Protein AF-0000000074535896 (afdb_homodimer)

Radius of gyration: 23.72 Å; Cα contacts (8 Å, |Δi|>4): 1279; chains: 2; bounding box: 84×68×63 Å

Solvent-accessible surface area (backbone atoms only — not comparable to full-atom values): 24652 Å² total; per-residue (Å²): 134,83,81,74,71,71,71,75,75,76,76,78,71,50,32,30,40,33,51,39,35,14,59,12,37,69,36,0,17,18,42,55,43,41,44,25,39,49,23,45,36,41,64,70,57,26,46,77,43,39,25,15,53,90,42,67,42,76,55,35,61,35,70,79,80,67,40,79,33,84,85,56,88,50,40,14,36,54,34,25,23,37,66,62,79,45,76,62,38,51,34,83,70,64,54,52,90,79,36,54,30,40,36,30,42,11,21,54,6,28,36,43,58,42,24,61,51,43,79,92,59,61,52,67,89,63,52,45,59,37,67,52,59,39,48,45,57,47,46,23,48,75,68,68,27,20,36,37,26,25,20,52,28,34,58,55,51,44,55,57,32,2,23,71,57,66,72,23,85,67,27,47,42,41,20,44,26,60,67,50,54,64,70,50,50,50,41,52,25,59,69,23,29,24,41,78,38,64,73,28,62,42,28,48,54,66,29,70,21,73,93,62,29,30,37,17,21,6,18,72,28,10,48,74,88,63,50,58,32,46,32,34,48,16,30,40,46,45,52,54,52,43,54,53,47,50,52,71,76,106,134,83,81,76,71,70,70,76,74,76,77,77,72,51,31,30,40,34,52,38,35,14,59,12,36,71,37,0,17,18,42,56,43,42,45,26,38,50,22,43,36,42,64,72,57,26,47,75,43,39,25,15,52,90,40,67,42,77,56,34,60,34,69,80,80,68,40,78,33,83,85,57,88,47,40,14,37,55,34,25,24,39,66,64,78,45,75,61,38,51,36,83,70,64,54,53,89,79,36,56,30,40,36,29,43,11,21,55,5,28,35,42,57,44,24,61,50,43,81,91,59,60,52,65,91,62,52,45,60,36,66,52,58,39,49,44,56,48,45,24,45,74,68,67,26,19,37,38,26,26,22,52,28,35,57,56,50,43,56,55,35,2,23,71,57,66,72,22,85,61,28,49,33,37,22,39,27,58,68,51,54,64,68,50,52,50,41,52,28,61,69,24,27,19,73,53,56,42,79,25,63,42,28,46,55,65,30,70,20,72,91,62,28,30,38,16,21,4,19,71,29,10,48,76,89,62,50,58,32,45,31,33,47,16,31,41,47,45,51,53,50,43,54,55,48,50,51,70,78,106

Sequence (500 aa):
MMNNQAAKKEEKKKTAAVILSGCGFMDGSDVVESVSVIVELTRKGIVPRFFSPHEEIDESYNYITKQIDSSEERYMHKESARIAREKILSIDQLRADQFDMLVIPGGNGVVRNLSNFEQEEYNVNEVEVNSHVEKAIVDFFKQKKPIGFMSNSVILGAKALGKVSGKTGNGIAVALGKTLDRVFVETLMTKFGNELSQESGDAEVVCTDSSHRIASVASVSAAGTVQPNEIHAAAKNLIEELIDLTKREEMMNNQAAKKEEKKKTAAVILSGCGFMDGSDVVESVSVIVELTRKGIVPRFFSPHEEIDESYNYITKQIDSSEERYMHKESARIAREKILSIDQLRADQFDMLVIPGGNGVVRNLSNFEQEEYNVNEVEVNSHVEKAIVDFFKQKKPIGFMSNSVILGAKALGKVSGKTGNGIAVALGKTLDRVFVETLMTKFGNELSQESGDAEVVCTDSSHRIASVASVSAAGTVQPNEIHAAAKNLIEELIDLTKREE

Nearest PDB structures (foldseek):
  3l3b-assembly1_B  TM=9.362E-01  e=6.837E-21  Ehrlichia chaffeensis str. Arkansas
  3l3b-assembly1_A  TM=9.433E-01  e=1.418E-20  Ehrlichia chaffeensis str. Arkansas
  5lir-assembly1_A-2  TM=9.380E-01  e=1.334E-20  Salmonella enterica subsp. enterica serovar Typhimurium
  1oy1-assembly1_B  TM=9.270E-01  e=4.499E-20  Escherichia coli K-12
  1g7v-assembly1_A  TM=2.737E-01  e=2.178E-02  Escherichia coli

pLDDT: mean 86.63, std 14.67, range [33.81, 98.88]

InterPro domains:
  IPR029062 Class I glutamine amidotransferase-like [G3DSA:3.40.50.880] (9-250)
  IPR029062 Class I glutami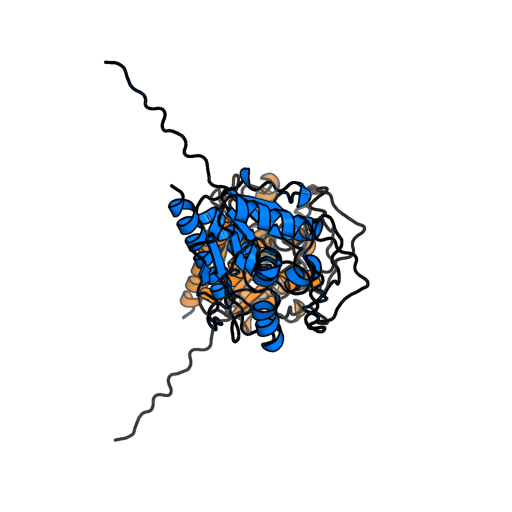ne amidotransferase-like [SSF52317] (14-167)

Organism: Naegleria gruberi (NCBI:txid5762)

Structure (mmCIF, N/CA/C/O backbone):
data_AF-0000000074535896-model_v1
#
loop_
_entity.id
_entity.type
_entity.pdbx_description
1 polymer 'Predicted protein'
#
loop_
_atom_site.group_PDB
_atom_site.id
_atom_site.type_symbol
_atom_site.label_atom_id
_atom_site.label_alt_id
_atom_site.label_comp_id
_atom_site.label_asym_id
_atom_site.label_entity_id
_atom_site.label_seq_id
_atom_site.pdbx_PDB_ins_code
_atom_site.Cartn_x
_atom_site.Cartn_y
_atom_site.Cartn_z
_atom_site.occupancy
_atom_site.B_iso_or_equiv
_atom_site.auth_seq_id
_atom_site.auth_comp_id
_atom_site.auth_asym_id
_atom_site.auth_atom_id
_atom_site.pdbx_PDB_model_num
ATOM 1 N N . MET A 1 1 ? 50.781 -16.891 18.906 1 34.69 1 MET A N 1
ATOM 2 C CA . MET A 1 1 ? 49.344 -16.969 19.094 1 34.69 1 MET A CA 1
ATOM 3 C C . MET A 1 1 ? 48.625 -16.406 17.875 1 34.69 1 MET A C 1
ATOM 5 O O . MET A 1 1 ? 48.75 -15.227 17.562 1 34.69 1 MET A O 1
ATOM 9 N N . MET A 1 2 ? 48.469 -17.234 16.766 1 41.34 2 MET A N 1
ATOM 10 C CA . MET A 1 2 ? 47.875 -16.969 15.469 1 41.34 2 MET A CA 1
ATOM 11 C C . MET A 1 2 ? 46.406 -16.531 15.617 1 41.34 2 MET A C 1
ATOM 13 O O . MET A 1 2 ? 45.625 -17.234 16.266 1 41.34 2 MET A O 1
ATOM 17 N N . ASN A 1 3 ? 46.188 -15.188 15.742 1 37.84 3 ASN A N 1
ATOM 18 C CA . ASN A 1 3 ? 44.844 -14.555 15.727 1 37.84 3 ASN A CA 1
ATOM 19 C C . ASN A 1 3 ? 44 -15.094 14.586 1 37.84 3 ASN A C 1
ATOM 21 O O . ASN A 1 3 ? 44.281 -14.828 13.414 1 37.84 3 ASN A O 1
ATOM 25 N N . ASN A 1 4 ? 43.531 -16.359 14.68 1 42.22 4 ASN A N 1
ATOM 26 C CA . ASN A 1 4 ? 42.469 -16.875 13.805 1 42.22 4 ASN A CA 1
ATOM 27 C C . ASN A 1 4 ? 41.281 -15.914 13.734 1 42.22 4 ASN A C 1
ATOM 29 O O . ASN A 1 4 ? 40.438 -15.922 14.609 1 42.22 4 ASN A O 1
ATOM 33 N N . GLN A 1 5 ? 41.562 -14.688 13.312 1 38.12 5 GLN A N 1
ATOM 34 C CA . GLN A 1 5 ? 40.406 -13.859 12.969 1 38.12 5 GLN A CA 1
ATOM 35 C C . GLN A 1 5 ? 39.438 -14.617 12.055 1 38.12 5 GLN A C 1
ATOM 37 O O . GLN A 1 5 ? 39.719 -14.836 10.875 1 38.12 5 GLN A O 1
ATOM 42 N N . ALA A 1 6 ? 38.75 -15.586 12.484 1 35.81 6 ALA A N 1
ATOM 43 C CA . ALA A 1 6 ? 37.625 -16.047 11.688 1 35.81 6 ALA A CA 1
ATOM 44 C C . ALA A 1 6 ? 36.875 -14.867 11.07 1 35.81 6 ALA A C 1
ATOM 46 O O . ALA A 1 6 ? 36.344 -14.023 11.789 1 35.81 6 ALA A O 1
ATOM 47 N N . ALA A 1 7 ? 37.156 -14.375 10.008 1 39.5 7 ALA A N 1
ATOM 48 C CA . ALA A 1 7 ? 36.312 -13.453 9.234 1 39.5 7 ALA A CA 1
ATOM 49 C C . ALA A 1 7 ? 34.844 -13.789 9.383 1 39.5 7 ALA A C 1
ATOM 51 O O . ALA A 1 7 ? 34.406 -14.914 9.109 1 39.5 7 ALA A O 1
ATOM 52 N N . LYS A 1 8 ? 34.125 -13.352 10.336 1 41.19 8 LYS A N 1
ATOM 53 C CA . LYS A 1 8 ? 32.656 -13.453 10.406 1 41.19 8 LYS A CA 1
ATOM 54 C C . LYS A 1 8 ? 32.031 -13.523 9.016 1 41.19 8 LYS A C 1
ATOM 56 O O . LYS A 1 8 ? 32.219 -12.609 8.203 1 41.19 8 LYS A O 1
ATOM 61 N N . LYS A 1 9 ? 31.953 -14.648 8.43 1 42.5 9 LYS A N 1
ATOM 62 C CA . LYS A 1 9 ? 31.25 -14.938 7.184 1 42.5 9 LYS A CA 1
ATOM 63 C C . LYS A 1 9 ? 30 -14.055 7.043 1 42.5 9 LYS A C 1
ATOM 65 O O . LYS A 1 9 ? 29.094 -14.117 7.871 1 42.5 9 LYS A O 1
ATOM 70 N N . GLU A 1 10 ? 30.047 -12.836 6.641 1 47.81 10 GLU A N 1
ATOM 71 C CA . GLU A 1 10 ? 28.938 -11.938 6.336 1 47.81 10 GLU A CA 1
ATOM 72 C C . GLU A 1 10 ? 27.781 -12.688 5.684 1 47.81 10 GLU A C 1
ATOM 74 O O . GLU A 1 10 ? 27.922 -13.25 4.594 1 47.81 10 GLU A O 1
ATOM 79 N N . GLU A 1 11 ? 26.906 -13.406 6.406 1 56.78 11 GLU A N 1
ATOM 80 C CA . GLU A 1 11 ? 25.766 -14.164 5.891 1 56.78 11 GLU A CA 1
ATOM 81 C C . GLU A 1 11 ? 25 -13.367 4.836 1 56.78 11 GLU A C 1
ATOM 83 O O . GLU A 1 11 ? 24.625 -12.219 5.074 1 56.78 11 GLU A O 1
ATOM 88 N N . LYS A 1 12 ? 25.156 -13.727 3.502 1 74.25 12 LYS A N 1
ATOM 89 C CA . LYS A 1 12 ? 24.5 -13.086 2.363 1 74.25 12 LYS A CA 1
ATOM 90 C C . LYS A 1 12 ? 23.016 -12.875 2.631 1 74.25 12 LYS A C 1
ATOM 92 O O . LYS A 1 12 ? 22.312 -13.797 3.057 1 74.25 12 LYS A O 1
ATOM 97 N N . LYS A 1 13 ? 22.469 -11.703 2.543 1 89 13 LYS A N 1
ATOM 98 C CA . LYS A 1 13 ? 21.047 -11.367 2.715 1 89 13 LYS A CA 1
ATOM 99 C C . LYS A 1 13 ? 20.172 -12.141 1.735 1 89 13 LYS A C 1
ATOM 101 O O . LYS A 1 13 ? 20.516 -12.258 0.553 1 89 13 LYS A O 1
ATOM 106 N N . LYS A 1 14 ? 19.203 -12.859 2.242 1 95.56 14 LYS A N 1
ATOM 107 C CA . LYS A 1 14 ? 18.25 -13.555 1.388 1 95.56 14 LYS A CA 1
ATOM 108 C C . LYS A 1 14 ? 17.484 -12.57 0.497 1 95.56 14 LYS A C 1
ATOM 110 O O . LYS A 1 14 ? 17.281 -11.414 0.872 1 95.56 14 LYS A O 1
ATOM 115 N N . THR A 1 15 ? 17.156 -13.062 -0.708 1 97.81 15 THR A N 1
ATOM 116 C CA . THR A 1 15 ? 16.469 -12.227 -1.684 1 97.81 15 THR A CA 1
ATOM 117 C C . THR A 1 15 ? 15.172 -12.883 -2.141 1 97.81 15 THR A C 1
ATOM 119 O O . THR A 1 15 ? 15.078 -14.109 -2.195 1 97.81 15 THR A O 1
ATOM 122 N N . ALA A 1 16 ? 14.156 -12.062 -2.367 1 98.56 16 ALA A N 1
ATOM 123 C CA . ALA A 1 16 ? 12.867 -12.516 -2.891 1 98.56 16 ALA A CA 1
ATOM 124 C C . ALA A 1 16 ? 12.516 -11.797 -4.184 1 98.56 16 ALA A C 1
ATOM 126 O O . ALA A 1 16 ? 12.664 -10.57 -4.281 1 98.56 16 ALA A O 1
ATOM 127 N N . ALA A 1 17 ? 12.156 -12.547 -5.207 1 98.81 17 ALA A N 1
ATOM 128 C CA . ALA A 1 17 ? 11.508 -11.945 -6.371 1 98.81 17 ALA A CA 1
ATOM 129 C C . ALA A 1 17 ? 10.023 -11.727 -6.117 1 98.81 17 ALA A C 1
ATOM 131 O O . ALA A 1 17 ? 9.336 -12.617 -5.613 1 98.81 17 ALA A O 1
ATOM 132 N N . VAL A 1 18 ? 9.555 -10.555 -6.383 1 98.81 18 VAL A N 1
ATOM 133 C CA . VAL A 1 18 ? 8.141 -10.219 -6.262 1 98.81 18 VAL A CA 1
ATOM 134 C C . VAL A 1 18 ? 7.59 -9.797 -7.621 1 98.81 18 VAL A C 1
ATOM 136 O O . VAL A 1 18 ? 8.094 -8.859 -8.234 1 98.81 18 VAL A O 1
ATOM 139 N N . ILE A 1 19 ? 6.574 -10.492 -8.102 1 98.75 19 ILE A N 1
ATOM 140 C CA . ILE A 1 19 ? 5.965 -10.141 -9.383 1 98.75 19 ILE A CA 1
ATOM 141 C C . ILE A 1 19 ? 4.738 -9.266 -9.148 1 98.75 19 ILE A C 1
ATOM 143 O O . ILE A 1 19 ? 3.83 -9.641 -8.406 1 98.75 19 ILE A O 1
ATOM 147 N N . LEU A 1 20 ? 4.738 -8.109 -9.766 1 97.94 20 LEU A N 1
ATOM 148 C CA . LEU A 1 20 ? 3.621 -7.172 -9.719 1 97.94 20 LEU A CA 1
ATOM 149 C C . LEU A 1 20 ? 3 -7 -11.102 1 97.94 20 LEU A C 1
ATOM 151 O O . LEU A 1 20 ? 3.676 -7.184 -12.117 1 97.94 20 LEU A O 1
ATOM 155 N N . SER A 1 21 ? 1.708 -6.695 -11.109 1 96.5 21 SER A N 1
ATOM 156 C CA . SER A 1 21 ? 0.987 -6.555 -12.375 1 96.5 21 SER A CA 1
ATOM 157 C C . SER A 1 21 ? 0.251 -5.219 -12.445 1 96.5 21 SER A C 1
ATOM 159 O O . SER A 1 21 ? -0.891 -5.156 -12.906 1 96.5 21 SER A O 1
ATOM 161 N N . GLY A 1 22 ? 0.845 -4.172 -11.977 1 94.5 22 GLY A N 1
ATOM 162 C CA . GLY A 1 22 ? 0.222 -2.859 -11.898 1 94.5 22 GLY A CA 1
ATOM 163 C C . GLY A 1 22 ? -0.095 -2.438 -10.477 1 94.5 22 GLY A C 1
ATOM 164 O O . GLY A 1 22 ? 0.52 -2.928 -9.523 1 94.5 22 GLY A O 1
ATOM 165 N N . CYS A 1 23 ? -1.024 -1.496 -10.375 1 92.94 23 CYS A N 1
ATOM 166 C CA . CYS A 1 23 ? -1.392 -0.917 -9.086 1 92.94 23 CYS A CA 1
ATOM 167 C C . CYS A 1 23 ? -2.904 -0.76 -8.969 1 92.94 23 CYS A C 1
ATOM 169 O O . CYS A 1 23 ? -3.5 0.068 -9.664 1 92.94 23 CYS A O 1
ATOM 171 N N . GLY A 1 24 ? -3.443 -1.552 -8.141 1 90.5 24 GLY A N 1
ATOM 172 C CA . GLY A 1 24 ? -4.883 -1.57 -7.922 1 90.5 24 GLY A CA 1
ATOM 173 C C . GLY A 1 24 ? -5.469 -2.969 -7.93 1 90.5 24 GLY A C 1
ATOM 174 O O . GLY A 1 24 ? -5.141 -3.781 -8.797 1 90.5 24 GLY A O 1
ATOM 175 N N . PHE A 1 25 ? -6.395 -3.338 -7.086 1 88.75 25 PHE A N 1
ATOM 176 C CA . PHE A 1 25 ? -6.961 -4.66 -6.855 1 88.75 25 PHE A CA 1
ATOM 177 C C . PHE A 1 25 ? -7.699 -5.16 -8.094 1 88.75 25 PHE A C 1
ATOM 179 O O . PHE A 1 25 ? -7.473 -6.281 -8.547 1 88.75 25 PHE A O 1
ATOM 186 N N . MET A 1 26 ? -8.367 -4.309 -8.82 1 88.56 26 MET A N 1
ATOM 187 C CA . MET A 1 26 ? -9.219 -4.742 -9.93 1 88.56 26 MET A CA 1
ATOM 188 C C . MET A 1 26 ? -8.43 -4.766 -11.242 1 88.56 26 MET A C 1
ATOM 190 O O . MET A 1 26 ? -8.719 -5.57 -12.125 1 88.56 26 MET A O 1
ATOM 194 N N . ASP A 1 27 ? -7.43 -3.918 -11.328 1 92.25 27 ASP A N 1
ATOM 195 C CA . ASP A 1 27 ? -6.727 -3.838 -12.602 1 92.25 27 ASP A CA 1
ATOM 196 C C . ASP A 1 27 ? -5.215 -3.938 -12.406 1 92.25 27 ASP A C 1
ATOM 198 O O . ASP A 1 27 ? -4.441 -3.545 -13.281 1 92.25 27 ASP A O 1
ATOM 202 N N . GLY A 1 28 ? -4.805 -4.379 -11.32 1 94.38 28 GLY A N 1
ATOM 203 C CA . GLY A 1 28 ? -3.408 -4.605 -10.984 1 94.38 28 GLY A CA 1
ATOM 204 C C . GLY A 1 28 ? -3.217 -5.457 -9.742 1 94.38 28 GLY A C 1
ATOM 205 O O . GLY A 1 28 ? -4.102 -6.234 -9.375 1 94.38 28 GLY A O 1
ATOM 206 N N . SER A 1 29 ? -2.031 -5.359 -9.172 1 96.88 29 SER A N 1
ATOM 207 C CA . SER A 1 29 ? -1.757 -6.016 -7.898 1 96.88 29 SER A CA 1
ATOM 208 C C . SER A 1 29 ? -2.465 -5.305 -6.75 1 96.88 29 SER A C 1
ATOM 210 O O . SER A 1 29 ? -2.512 -4.074 -6.707 1 96.88 29 SER A O 1
ATOM 212 N N . ASP A 1 30 ? -3.076 -6.121 -5.918 1 96.44 30 ASP A N 1
ATOM 213 C CA . ASP A 1 30 ? -3.682 -5.559 -4.715 1 96.44 30 ASP A CA 1
ATOM 214 C C . ASP A 1 30 ? -2.654 -4.777 -3.895 1 96.44 30 ASP A C 1
ATOM 216 O O . ASP A 1 30 ? -1.644 -5.34 -3.465 1 96.44 30 ASP A O 1
ATOM 220 N N . VAL A 1 31 ? -2.932 -3.527 -3.637 1 97.31 31 VAL A N 1
ATOM 221 C CA . VAL A 1 31 ? -1.964 -2.611 -3.041 1 97.31 31 VAL A CA 1
ATOM 222 C C . VAL A 1 31 ? -1.68 -3.023 -1.6 1 97.31 31 VAL A C 1
ATOM 224 O O . VAL A 1 31 ? -0.521 -3.08 -1.179 1 97.31 31 VAL A O 1
ATOM 227 N N . VAL A 1 32 ? -2.686 -3.385 -0.83 1 97.69 32 VAL A N 1
ATOM 228 C CA . VAL A 1 32 ? -2.512 -3.758 0.57 1 97.69 32 VAL A CA 1
ATOM 229 C C . VAL A 1 32 ? -1.715 -5.055 0.664 1 97.69 32 VAL A C 1
ATOM 231 O O . VAL A 1 32 ? -0.791 -5.168 1.473 1 97.69 32 VAL A O 1
ATOM 234 N N . GLU A 1 33 ? -2.033 -6.031 -0.176 1 98.25 33 GLU A N 1
ATOM 235 C CA . GLU A 1 33 ? -1.282 -7.281 -0.192 1 98.25 33 GLU A CA 1
ATOM 236 C C . GLU A 1 33 ? 0.178 -7.043 -0.565 1 98.25 33 GLU A C 1
ATOM 238 O O . GLU A 1 33 ? 1.084 -7.57 0.085 1 98.25 33 GLU A O 1
ATOM 243 N N . SER A 1 34 ? 0.378 -6.262 -1.59 1 98.44 34 SER A N 1
ATOM 244 C CA . SER A 1 34 ? 1.727 -6.023 -2.096 1 98.44 34 SER A CA 1
ATOM 245 C C . SER A 1 34 ? 2.598 -5.34 -1.046 1 98.44 34 SER A C 1
ATOM 247 O O . SER A 1 34 ? 3.717 -5.777 -0.776 1 98.44 34 SER A O 1
ATOM 249 N N . VAL A 1 35 ? 2.064 -4.297 -0.426 1 98.31 35 VAL A N 1
ATOM 250 C CA . VAL A 1 35 ? 2.814 -3.561 0.586 1 98.31 35 VAL A CA 1
ATOM 251 C C . VAL A 1 35 ? 3.057 -4.453 1.802 1 98.31 35 VAL A C 1
ATOM 253 O O . VAL A 1 35 ? 4.141 -4.43 2.391 1 98.31 35 VAL A O 1
ATOM 256 N N . SER A 1 36 ? 2.057 -5.223 2.18 1 98.69 36 SER A N 1
ATOM 257 C CA . SER A 1 36 ? 2.209 -6.129 3.312 1 98.69 36 SER A CA 1
ATOM 258 C C . SER A 1 36 ? 3.324 -7.141 3.066 1 98.69 36 SER A C 1
ATOM 260 O O . SER A 1 36 ? 4.125 -7.422 3.961 1 98.69 36 SER A O 1
ATOM 262 N N . VAL A 1 37 ? 3.377 -7.672 1.852 1 98.81 37 VAL A N 1
ATOM 263 C CA . VAL A 1 37 ? 4.438 -8.602 1.473 1 98.81 37 VAL A CA 1
ATOM 264 C C . VAL A 1 37 ? 5.793 -7.914 1.588 1 98.81 37 VAL A C 1
ATOM 266 O O . VAL A 1 37 ? 6.723 -8.453 2.191 1 98.81 37 VAL A O 1
ATOM 269 N N . ILE A 1 38 ? 5.914 -6.699 1.091 1 98.62 38 ILE A N 1
ATOM 270 C CA . ILE A 1 38 ? 7.164 -5.953 1.066 1 98.62 38 ILE A CA 1
ATOM 271 C C . ILE A 1 38 ? 7.609 -5.645 2.494 1 98.62 38 ILE A C 1
ATOM 273 O O . ILE A 1 38 ? 8.781 -5.832 2.842 1 98.62 38 ILE A O 1
ATOM 277 N N . VAL A 1 39 ? 6.656 -5.219 3.309 1 98.69 39 VAL A N 1
ATOM 278 C CA . VAL A 1 39 ? 6.938 -4.895 4.703 1 98.69 39 VAL A CA 1
ATOM 279 C C . VAL A 1 39 ? 7.438 -6.141 5.434 1 98.69 39 VAL A C 1
ATOM 281 O O . VAL A 1 39 ? 8.453 -6.09 6.137 1 98.69 39 VAL A O 1
ATOM 284 N N . GLU A 1 40 ? 6.816 -7.266 5.27 1 98.81 40 GLU A N 1
ATOM 285 C CA . GLU A 1 40 ? 7.168 -8.469 6.027 1 98.81 40 GLU A CA 1
ATOM 286 C C . GLU A 1 40 ? 8.469 -9.078 5.516 1 98.81 40 GLU A C 1
ATOM 288 O O . GLU A 1 40 ? 9.242 -9.641 6.293 1 98.81 40 GLU A O 1
ATOM 293 N N . LEU A 1 41 ? 8.711 -8.992 4.152 1 98.62 41 LEU A N 1
ATOM 294 C CA . LEU A 1 41 ? 10.008 -9.422 3.635 1 98.62 41 LEU A CA 1
ATOM 295 C C . LEU A 1 41 ? 11.141 -8.633 4.273 1 98.62 41 LEU A C 1
ATOM 297 O O . LEU A 1 41 ? 12.086 -9.211 4.812 1 98.62 41 LEU A O 1
ATOM 301 N N . THR A 1 42 ? 11.023 -7.309 4.309 1 98.19 42 THR A N 1
ATOM 302 C CA . THR A 1 42 ? 12.094 -6.461 4.82 1 98.19 42 THR A CA 1
ATOM 303 C C . THR A 1 42 ? 12.219 -6.602 6.332 1 98.19 42 THR A C 1
ATOM 305 O O . THR A 1 42 ? 13.32 -6.512 6.879 1 98.19 42 THR A O 1
ATOM 308 N N . ARG A 1 43 ? 11.117 -6.863 6.992 1 98.25 43 ARG A N 1
ATOM 309 C CA . ARG A 1 43 ? 11.148 -7.105 8.43 1 98.25 43 ARG A CA 1
ATOM 310 C C . ARG A 1 43 ? 11.992 -8.336 8.758 1 98.25 43 ARG A C 1
ATOM 312 O O . ARG A 1 43 ? 12.641 -8.383 9.805 1 98.25 43 ARG A O 1
ATOM 319 N N . LYS A 1 44 ? 11.984 -9.297 7.867 1 98.25 44 LYS A N 1
ATOM 320 C CA . LYS A 1 44 ? 12.727 -10.539 8.062 1 98.25 44 LYS A CA 1
ATOM 321 C C . LYS A 1 44 ? 14.125 -10.445 7.457 1 98.25 44 LYS A C 1
ATOM 323 O O . LYS A 1 44 ? 14.828 -11.453 7.352 1 98.25 44 LYS A O 1
ATOM 328 N N . GLY A 1 45 ? 14.516 -9.242 7.023 1 97.38 45 GLY A N 1
ATOM 329 C CA . GLY A 1 45 ? 15.844 -9.016 6.465 1 97.38 45 GLY A CA 1
ATOM 330 C C . GLY A 1 45 ? 15.992 -9.547 5.055 1 97.38 45 GLY A C 1
ATOM 331 O O . GLY A 1 45 ? 17.109 -9.727 4.57 1 97.38 45 GLY A O 1
ATOM 332 N N . ILE A 1 46 ? 14.898 -9.906 4.398 1 98.12 46 ILE A N 1
ATOM 333 C CA . ILE A 1 46 ? 14.914 -10.391 3.021 1 98.12 46 ILE A CA 1
ATOM 334 C C . ILE A 1 46 ? 14.734 -9.219 2.062 1 98.12 46 ILE A C 1
ATOM 336 O O . ILE A 1 46 ? 13.828 -8.398 2.23 1 98.12 46 ILE A O 1
ATOM 340 N N . VAL A 1 47 ? 15.57 -9.102 1.023 1 97.38 47 VAL A N 1
ATOM 341 C CA . VAL A 1 47 ? 15.547 -7.984 0.081 1 97.38 47 VAL A CA 1
ATOM 342 C C . VAL A 1 47 ? 14.617 -8.312 -1.084 1 97.38 47 VAL A C 1
ATOM 344 O O . VAL A 1 47 ? 14.883 -9.234 -1.859 1 97.38 47 VAL A O 1
ATOM 347 N N . PRO A 1 48 ? 13.57 -7.57 -1.213 1 98.06 48 PRO A N 1
ATOM 348 C CA . PRO A 1 48 ? 12.703 -7.793 -2.375 1 98.06 48 PRO A CA 1
ATOM 349 C C . PRO A 1 48 ? 13.234 -7.125 -3.641 1 98.06 48 PRO A C 1
ATOM 351 O O . PRO A 1 48 ? 13.797 -6.027 -3.576 1 98.06 48 PRO A O 1
ATOM 354 N N . ARG A 1 49 ? 13.164 -7.809 -4.699 1 98.12 49 ARG A N 1
ATOM 355 C CA . ARG A 1 49 ? 13.297 -7.258 -6.043 1 98.12 49 ARG A CA 1
ATOM 356 C C . ARG A 1 49 ? 12.008 -7.441 -6.844 1 98.12 49 ARG A C 1
ATOM 358 O O . ARG A 1 49 ? 11.344 -8.477 -6.727 1 98.12 49 ARG A O 1
ATOM 365 N N . PHE A 1 50 ? 11.719 -6.445 -7.668 1 98.31 50 PHE A N 1
ATOM 366 C CA . PHE A 1 50 ? 10.383 -6.395 -8.25 1 98.31 50 PHE A CA 1
ATOM 367 C C . PHE A 1 50 ? 10.445 -6.578 -9.758 1 98.31 50 PHE A C 1
ATOM 369 O O . PHE A 1 50 ? 11.328 -6.035 -10.422 1 98.31 50 PHE A O 1
ATOM 376 N N . PHE A 1 51 ? 9.477 -7.359 -10.211 1 98.31 51 PHE A N 1
ATOM 377 C CA . PHE A 1 51 ? 9.391 -7.664 -11.633 1 98.31 51 PHE A CA 1
ATOM 378 C C . PHE A 1 51 ? 7.969 -7.457 -12.141 1 98.31 51 PHE A C 1
ATOM 380 O O . PHE A 1 51 ? 7 -7.738 -11.438 1 98.31 51 PHE A O 1
ATOM 387 N N . SER A 1 52 ? 7.844 -7.016 -13.312 1 97.5 52 SER A N 1
ATOM 388 C CA . SER A 1 52 ? 6.562 -6.805 -13.984 1 97.5 52 SER A CA 1
ATOM 389 C C . SER A 1 52 ? 6.711 -6.887 -15.5 1 97.5 52 SER A C 1
ATOM 391 O O . SER A 1 52 ? 7.742 -6.496 -16.047 1 97.5 52 SER A O 1
ATOM 393 N N . PRO A 1 53 ? 5.719 -7.453 -16.219 1 95.69 53 PRO A N 1
ATOM 394 C CA . PRO A 1 53 ? 5.75 -7.363 -17.688 1 95.69 53 PRO A CA 1
ATOM 395 C C . PRO A 1 53 ? 5.711 -5.922 -18.188 1 95.69 53 PRO A C 1
ATOM 397 O O . PRO A 1 53 ? 5.027 -5.078 -17.594 1 95.69 53 PRO A O 1
ATOM 400 N N . HIS A 1 54 ? 6.441 -5.664 -19.266 1 92.69 54 HIS A N 1
ATOM 401 C CA . HIS A 1 54 ? 6.344 -4.391 -19.969 1 92.69 54 HIS A CA 1
ATOM 402 C C . HIS A 1 54 ? 5.184 -4.402 -20.953 1 92.69 54 HIS A C 1
ATOM 404 O O . HIS A 1 54 ? 5.398 -4.348 -22.172 1 92.69 54 HIS A O 1
ATOM 410 N N . GLU A 1 55 ? 4.012 -4.465 -20.438 1 93.88 55 GLU A N 1
ATOM 411 C CA . GLU A 1 55 ? 2.793 -4.582 -21.234 1 93.88 55 GLU A CA 1
ATOM 412 C C . GLU A 1 55 ? 1.701 -3.654 -20.703 1 93.88 55 GLU A C 1
ATOM 414 O O . GLU A 1 55 ? 1.787 -3.158 -19.578 1 93.88 55 GLU A O 1
ATOM 419 N N . GLU A 1 56 ? 0.785 -3.416 -21.562 1 91.75 56 GLU A N 1
ATOM 420 C CA . GLU A 1 56 ? -0.362 -2.6 -21.172 1 91.75 56 GLU A CA 1
ATOM 421 C C . GLU A 1 56 ? -1.298 -3.367 -20.234 1 91.75 56 GLU A C 1
ATOM 423 O O . GLU A 1 56 ? -1.385 -4.594 -20.312 1 91.75 56 GLU A O 1
ATOM 428 N N . ILE A 1 57 ? -1.894 -2.65 -19.328 1 90.94 57 ILE A N 1
ATOM 429 C CA . ILE A 1 57 ? -2.975 -3.203 -18.516 1 90.94 57 ILE A CA 1
ATOM 430 C C . ILE A 1 57 ? -4.18 -3.506 -19.406 1 90.94 57 ILE A C 1
ATOM 432 O O . ILE A 1 57 ? -4.578 -2.676 -20.219 1 90.94 57 ILE A O 1
ATOM 436 N N . ASP A 1 58 ? -4.68 -4.656 -19.328 1 82.69 58 ASP A N 1
ATOM 437 C CA . ASP A 1 58 ? -5.738 -5.141 -20.203 1 82.69 58 ASP A CA 1
ATOM 438 C C . ASP A 1 58 ? -6.961 -4.227 -20.141 1 82.69 58 ASP A C 1
ATOM 440 O O . ASP A 1 58 ? -7.402 -3.705 -21.172 1 82.69 58 ASP A O 1
ATOM 444 N N . GLU A 1 59 ? -7.516 -4.07 -18.891 1 84.25 59 GLU A N 1
ATOM 445 C CA . GLU A 1 59 ? -8.648 -3.176 -18.672 1 84.25 59 GLU A CA 1
ATOM 446 C C . GLU A 1 59 ? -8.477 -2.369 -17.391 1 84.25 59 GLU A C 1
ATOM 448 O O . GLU A 1 59 ? -8.5 -2.926 -16.297 1 84.25 59 GLU A O 1
ATOM 453 N N . SER A 1 60 ? -8.359 -1.112 -17.656 1 86.75 60 SER A N 1
ATOM 454 C CA . SER A 1 60 ? -8.273 -0.237 -16.484 1 86.75 60 SER A CA 1
ATOM 455 C C . SER A 1 60 ? -9.617 -0.124 -15.781 1 86.75 60 SER A C 1
ATOM 457 O O . SER A 1 60 ? -10.672 -0.219 -16.422 1 86.75 60 SER A O 1
ATOM 459 N N . TYR A 1 61 ? -9.594 -0.018 -14.477 1 86.62 61 TYR A N 1
ATOM 460 C CA . TYR A 1 61 ? -10.797 0.078 -13.664 1 86.62 61 TYR A CA 1
ATOM 461 C C . TYR A 1 61 ? -10.867 1.424 -12.953 1 86.62 61 TYR A C 1
ATOM 463 O O . TYR A 1 61 ? -9.875 1.889 -12.391 1 86.62 61 TYR A O 1
ATOM 471 N N . ASN A 1 62 ? -12.07 2.064 -13.086 1 83.62 62 ASN A N 1
ATOM 472 C CA . ASN A 1 62 ? -12.352 3.283 -12.336 1 83.62 62 ASN A CA 1
ATOM 473 C C . ASN A 1 62 ? -13.039 2.98 -11.008 1 83.62 62 ASN A C 1
ATOM 475 O O . ASN A 1 62 ? -14.211 2.613 -10.977 1 83.62 62 ASN A O 1
ATOM 479 N N . TYR A 1 63 ? -12.352 3.189 -9.945 1 83.44 63 TYR A N 1
ATOM 480 C CA . TYR A 1 63 ? -12.828 2.797 -8.625 1 83.44 63 TYR A CA 1
ATOM 481 C C . TYR A 1 63 ? -13.898 3.758 -8.125 1 83.44 63 TYR A C 1
ATOM 483 O O . TYR A 1 63 ? -14.609 3.457 -7.164 1 83.44 63 TYR A O 1
ATOM 491 N N . ILE A 1 64 ? -14 4.953 -8.688 1 81.81 64 ILE A N 1
ATOM 492 C CA . ILE A 1 64 ? -15.031 5.91 -8.312 1 81.81 64 ILE A CA 1
ATOM 493 C C . ILE A 1 64 ? -16.359 5.516 -8.945 1 81.81 64 ILE A C 1
ATOM 495 O O . ILE A 1 64 ? -17.375 5.383 -8.258 1 81.81 64 ILE A O 1
ATOM 499 N N . THR A 1 65 ? -16.312 5.223 -10.266 1 84.5 65 THR A N 1
ATOM 500 C CA . THR A 1 65 ? -17.531 4.859 -10.984 1 84.5 65 THR A CA 1
ATOM 501 C C . THR A 1 65 ? -17.797 3.361 -10.883 1 84.5 65 THR A C 1
ATOM 503 O O . THR A 1 65 ? -18.891 2.893 -11.195 1 84.5 65 THR A O 1
ATOM 506 N N . LYS A 1 66 ? -16.75 2.613 -10.461 1 87.62 66 LYS A N 1
ATOM 507 C CA . LYS A 1 66 ? -16.812 1.161 -10.312 1 87.62 66 LYS A CA 1
ATOM 508 C C . LYS A 1 66 ? -17.094 0.484 -11.656 1 87.62 66 LYS A C 1
ATOM 510 O O . LYS A 1 66 ? -17.938 -0.407 -11.734 1 87.62 66 LYS A O 1
ATOM 515 N N . GLN A 1 67 ? -16.422 1.008 -12.672 1 88.06 67 GLN A N 1
ATOM 516 C CA . GLN A 1 67 ? -16.562 0.481 -14.023 1 88.06 67 GLN A CA 1
ATOM 517 C C . GLN A 1 67 ? -15.219 0.389 -14.727 1 88.06 67 GLN A C 1
ATOM 519 O O . GLN A 1 67 ? -14.281 1.104 -14.375 1 88.06 67 GLN A O 1
ATOM 524 N N . ILE A 1 68 ? -15.18 -0.512 -15.688 1 87.25 68 ILE A N 1
ATOM 525 C CA . ILE A 1 68 ? -14.023 -0.576 -16.578 1 87.25 68 ILE A CA 1
ATOM 526 C C . ILE A 1 68 ? -13.891 0.734 -17.344 1 87.25 68 ILE A C 1
ATOM 528 O O . ILE A 1 68 ? -14.891 1.288 -17.812 1 87.25 68 ILE A O 1
ATOM 532 N N . ASP A 1 69 ? -12.711 1.291 -17.344 1 84.81 69 ASP A N 1
ATOM 533 C CA . ASP A 1 69 ? -12.391 2.5 -18.094 1 84.81 69 ASP A CA 1
ATOM 534 C C . ASP A 1 69 ? -11.477 2.184 -19.281 1 84.81 69 ASP A C 1
ATOM 536 O O . ASP A 1 69 ? -10.258 2.139 -19.125 1 84.81 69 ASP A O 1
ATOM 540 N N . SER A 1 70 ? -11.977 2.012 -20.438 1 79.56 70 SER A N 1
ATOM 541 C CA . SER A 1 70 ? -11.258 1.597 -21.641 1 79.56 70 SER A CA 1
ATOM 542 C C . SER A 1 70 ? -10.508 2.768 -22.266 1 79.56 70 SER A C 1
ATOM 544 O O . SER A 1 70 ? -9.695 2.578 -23.172 1 79.56 70 SER A O 1
ATOM 546 N N . SER A 1 71 ? -10.742 3.957 -21.766 1 79.5 71 SER A N 1
ATOM 547 C CA . SER A 1 71 ? -10.133 5.137 -22.375 1 79.5 71 SER A CA 1
ATOM 548 C C . SER A 1 71 ? -8.742 5.398 -21.797 1 79.5 71 SER A C 1
ATOM 550 O O . SER A 1 71 ? -7.961 6.16 -22.375 1 79.5 71 SER A O 1
ATOM 552 N N . GLU A 1 72 ? -8.445 4.734 -20.766 1 79.12 72 GLU A N 1
ATOM 553 C CA . GLU A 1 72 ? -7.172 4.984 -20.094 1 79.12 72 GLU A CA 1
ATOM 554 C C . GLU A 1 72 ? -6.121 3.957 -20.516 1 79.12 72 GLU A C 1
ATOM 556 O O . GLU A 1 72 ? -6.359 2.752 -20.438 1 79.12 72 GLU A O 1
ATOM 561 N N . GLU A 1 73 ? -5.008 4.48 -21.016 1 82.69 73 GLU A N 1
ATOM 562 C CA . GLU A 1 73 ? -3.865 3.621 -21.312 1 82.69 73 GLU A CA 1
ATOM 563 C C . GLU A 1 73 ? -2.881 3.596 -20.141 1 82.69 73 GLU A C 1
ATOM 565 O O . GLU A 1 73 ? -2.258 4.613 -19.828 1 82.69 73 GLU A O 1
ATOM 570 N N . ARG A 1 74 ? -2.828 2.465 -19.547 1 89.31 74 ARG A N 1
ATOM 571 C CA . ARG A 1 74 ? -1.938 2.271 -18.406 1 89.31 74 ARG A CA 1
ATOM 572 C C . ARG A 1 74 ? -1.042 1.055 -18.609 1 89.31 74 ARG A C 1
ATOM 574 O O . ARG A 1 74 ? -1.403 0.126 -19.344 1 89.31 74 ARG A O 1
ATOM 581 N N . TYR A 1 75 ? 0.128 1.08 -18 1 91.94 75 TYR A N 1
ATOM 582 C CA . TYR A 1 75 ? 1.116 0.026 -18.203 1 91.94 75 TYR A CA 1
ATOM 583 C C . TYR A 1 75 ? 1.481 -0.635 -16.875 1 91.94 75 TYR A C 1
ATOM 585 O O . TYR A 1 75 ? 1.667 0.047 -15.867 1 91.94 75 TYR A O 1
ATOM 593 N N . MET A 1 76 ? 1.568 -1.957 -16.906 1 94.75 76 MET A N 1
ATOM 594 C CA . MET A 1 76 ? 1.804 -2.732 -15.695 1 94.75 76 MET A CA 1
ATOM 595 C C . MET A 1 76 ? 3.102 -2.305 -15.023 1 94.75 76 MET A C 1
ATOM 597 O O . MET A 1 76 ? 3.131 -2.076 -13.812 1 94.75 76 MET A O 1
ATOM 601 N N . HIS A 1 77 ? 4.133 -2.18 -15.852 1 93.62 77 HIS A N 1
ATOM 602 C CA . HIS A 1 77 ? 5.453 -1.86 -15.32 1 93.62 77 HIS A CA 1
ATOM 603 C C . HIS A 1 77 ? 5.457 -0.499 -14.633 1 93.62 77 HIS A C 1
ATOM 605 O O . HIS A 1 77 ? 5.934 -0.37 -13.508 1 93.62 77 HIS A O 1
ATOM 611 N N . LYS A 1 78 ? 4.891 0.478 -15.242 1 90.06 78 LYS A N 1
ATOM 612 C CA . LYS A 1 78 ? 4.82 1.836 -14.711 1 90.06 78 LYS A CA 1
ATOM 613 C C . LYS A 1 78 ? 3.977 1.885 -13.438 1 90.06 78 LYS A C 1
ATOM 615 O O . LYS A 1 78 ? 4.375 2.504 -12.445 1 90.06 78 LYS A O 1
ATOM 620 N N . GLU A 1 79 ? 2.83 1.256 -13.445 1 93.31 79 GLU A N 1
ATOM 621 C CA . GLU A 1 79 ? 1.918 1.251 -12.305 1 93.31 79 GLU A CA 1
ATOM 622 C C . GLU A 1 79 ? 2.504 0.469 -11.133 1 93.31 79 GLU A C 1
ATOM 624 O O . GLU A 1 79 ? 2.33 0.853 -9.969 1 93.31 79 GLU A O 1
ATOM 629 N N . SER A 1 80 ? 3.223 -0.62 -11.438 1 96.12 80 SER A N 1
ATOM 630 C CA . SER A 1 80 ? 3.855 -1.419 -10.391 1 96.12 80 SER A CA 1
ATOM 631 C C . SER A 1 80 ? 4.891 -0.605 -9.625 1 96.12 80 SER A C 1
ATOM 633 O O . SER A 1 80 ? 5.086 -0.809 -8.422 1 96.12 80 SER A O 1
ATOM 635 N N . ALA A 1 81 ? 5.531 0.341 -10.289 1 93.62 81 ALA A N 1
ATOM 636 C CA . ALA A 1 81 ? 6.566 1.168 -9.68 1 93.62 81 ALA A CA 1
ATOM 637 C C . ALA A 1 81 ? 5.98 2.076 -8.602 1 93.62 81 ALA A C 1
ATOM 639 O O . ALA A 1 81 ? 6.688 2.496 -7.684 1 93.62 81 ALA A O 1
ATOM 640 N N . ARG A 1 82 ? 4.66 2.371 -8.656 1 92.69 82 ARG A N 1
ATOM 641 C CA . ARG A 1 82 ? 3.998 3.184 -7.641 1 92.69 82 ARG A CA 1
ATOM 642 C C . ARG A 1 82 ? 3.947 2.453 -6.301 1 92.69 82 ARG A C 1
ATOM 644 O O . ARG A 1 82 ? 4.016 3.082 -5.242 1 92.69 82 ARG A O 1
ATOM 651 N N . ILE A 1 83 ? 3.887 1.117 -6.34 1 94.38 83 ILE A N 1
ATOM 652 C CA . ILE A 1 83 ? 3.848 0.292 -5.137 1 94.38 83 ILE A CA 1
ATOM 653 C C . ILE A 1 83 ? 5.262 0.113 -4.586 1 94.38 83 ILE A C 1
ATOM 655 O O . ILE A 1 83 ? 5.504 0.343 -3.4 1 94.38 83 ILE A O 1
ATOM 659 N N . ALA A 1 84 ? 6.242 -0.269 -5.391 1 89.44 84 ALA A N 1
ATOM 660 C CA . ALA A 1 84 ? 7.566 -0.737 -4.988 1 89.44 84 ALA A CA 1
ATOM 661 C C . ALA A 1 84 ? 8.461 0.43 -4.582 1 89.44 84 ALA A C 1
ATOM 663 O O . ALA A 1 84 ? 9.375 0.265 -3.773 1 89.44 84 ALA A O 1
ATOM 664 N N . ARG A 1 85 ? 8.289 1.592 -4.902 1 77.81 85 ARG A N 1
ATOM 665 C CA . ARG A 1 85 ? 9.156 2.754 -4.734 1 77.81 85 ARG A CA 1
ATOM 666 C C . ARG A 1 85 ? 10.562 2.471 -5.254 1 77.81 85 ARG A C 1
ATOM 668 O O . ARG A 1 85 ? 11.5 3.221 -4.969 1 77.81 85 ARG A O 1
ATOM 675 N N . GLU A 1 86 ? 10.805 1.253 -5.672 1 78.94 86 GLU A N 1
ATOM 676 C CA . GLU A 1 86 ? 12.086 0.799 -6.211 1 78.94 86 GLU A CA 1
ATOM 677 C C . GLU A 1 86 ? 11.969 0.475 -7.699 1 78.94 86 GLU A C 1
ATOM 679 O O . GLU A 1 86 ? 10.891 0.578 -8.281 1 78.94 86 GLU A O 1
ATOM 684 N N . LYS A 1 87 ? 13.117 0.129 -8.117 1 86.5 87 LYS A N 1
ATOM 685 C CA . LYS A 1 87 ? 13.203 -0.232 -9.531 1 86.5 87 LYS A CA 1
ATOM 686 C C . LYS A 1 87 ? 12.375 -1.481 -9.828 1 86.5 87 LYS A C 1
ATOM 688 O O . LYS A 1 87 ? 12.445 -2.467 -9.094 1 86.5 87 LYS A O 1
ATOM 693 N N . ILE A 1 88 ? 11.547 -1.364 -10.859 1 95.06 88 ILE A N 1
ATOM 694 C CA . ILE A 1 88 ? 10.836 -2.516 -11.398 1 95.06 88 ILE A CA 1
ATOM 695 C C . ILE A 1 88 ? 11.602 -3.084 -12.594 1 95.06 88 ILE A C 1
ATOM 697 O O . ILE A 1 88 ? 11.867 -2.373 -13.562 1 95.06 88 ILE A O 1
ATOM 701 N N . LEU A 1 89 ? 11.977 -4.293 -12.477 1 96.06 89 LEU A N 1
ATOM 702 C CA . LEU A 1 89 ? 12.664 -4.973 -13.57 1 96.06 89 LEU A CA 1
ATOM 703 C C . LEU A 1 89 ? 11.664 -5.691 -14.469 1 96.06 89 LEU A C 1
ATOM 705 O O . LEU A 1 89 ? 10.562 -6.023 -14.039 1 96.06 89 LEU A O 1
ATOM 709 N N . SER A 1 90 ? 12.102 -5.859 -15.711 1 95.88 90 SER A N 1
ATOM 710 C CA . SER A 1 90 ? 11.25 -6.613 -16.625 1 95.88 90 SER A CA 1
ATOM 711 C C . SER A 1 90 ? 11.164 -8.078 -16.219 1 95.88 90 SER A C 1
ATOM 713 O O . SER A 1 90 ? 12.164 -8.68 -15.812 1 95.88 90 SER A O 1
ATOM 715 N N . ILE A 1 91 ? 10.023 -8.672 -16.375 1 97.56 91 ILE A N 1
ATOM 716 C CA . ILE A 1 91 ? 9.781 -10.055 -15.984 1 97.56 91 ILE A CA 1
ATOM 717 C C . ILE A 1 91 ? 10.68 -10.984 -16.797 1 97.56 91 ILE A C 1
ATOM 719 O O . ILE A 1 91 ? 11.07 -12.055 -16.312 1 97.56 91 ILE A O 1
ATOM 723 N N . ASP A 1 92 ? 11.055 -10.617 -17.984 1 96.19 92 ASP A N 1
ATOM 724 C CA . ASP A 1 92 ? 11.891 -11.461 -18.828 1 96.19 92 ASP A CA 1
ATOM 725 C C . ASP A 1 92 ? 13.32 -11.523 -18.297 1 96.19 92 ASP A C 1
ATOM 727 O O . ASP A 1 92 ? 14.117 -12.367 -18.719 1 96.19 92 ASP A O 1
ATOM 731 N N . GLN A 1 93 ? 13.648 -10.664 -17.328 1 96.75 93 GLN A N 1
ATOM 732 C CA . GLN A 1 93 ? 14.977 -10.633 -16.719 1 96.75 93 GLN A CA 1
ATOM 733 C C . GLN A 1 93 ? 15.023 -11.492 -15.461 1 96.75 93 GLN A C 1
ATOM 735 O O . GLN A 1 93 ? 16.094 -11.695 -14.883 1 96.75 93 GLN A O 1
ATOM 740 N N . LEU A 1 94 ? 13.922 -11.992 -15.031 1 98.06 94 LEU A N 1
ATOM 741 C CA . LEU A 1 94 ? 13.867 -12.758 -13.789 1 98.06 94 LEU A CA 1
ATOM 742 C C . LEU A 1 94 ? 14.539 -14.125 -13.961 1 98.06 94 LEU A C 1
ATOM 744 O O . LEU A 1 94 ? 14.18 -14.883 -14.859 1 98.06 94 LEU A O 1
ATOM 748 N N . ARG A 1 95 ? 15.555 -14.328 -13.125 1 97.88 95 ARG A N 1
ATOM 749 C CA . ARG A 1 95 ? 16.25 -15.609 -13.055 1 97.88 95 ARG A CA 1
ATOM 750 C C . ARG A 1 95 ? 16.094 -16.234 -11.68 1 97.88 95 ARG A C 1
ATOM 752 O O . ARG A 1 95 ? 16.562 -15.688 -10.68 1 97.88 95 ARG A O 1
ATOM 759 N N . ALA A 1 96 ? 15.531 -17.406 -11.625 1 98 96 ALA A N 1
ATOM 760 C CA . ALA A 1 96 ? 15.203 -18.062 -10.367 1 98 96 ALA A CA 1
ATOM 761 C C . ALA A 1 96 ? 16.453 -18.328 -9.531 1 98 96 ALA A C 1
ATOM 763 O O . ALA A 1 96 ? 16.406 -18.297 -8.297 1 98 96 ALA A O 1
ATOM 764 N N . ASP A 1 97 ? 17.594 -18.578 -10.141 1 97.5 97 ASP A N 1
ATOM 765 C CA . ASP A 1 97 ? 18.797 -18.938 -9.422 1 97.5 97 ASP A CA 1
ATOM 766 C C . ASP A 1 97 ? 19.391 -17.75 -8.688 1 97.5 97 ASP A C 1
ATOM 768 O O . ASP A 1 97 ? 20.281 -17.906 -7.848 1 97.5 97 ASP A O 1
ATOM 772 N N . GLN A 1 98 ? 18.875 -16.531 -8.938 1 97.62 98 GLN A N 1
ATOM 773 C CA . GLN A 1 98 ? 19.375 -15.328 -8.289 1 97.62 98 GLN A CA 1
ATOM 774 C C . GLN A 1 98 ? 18.562 -15 -7.043 1 97.62 98 GLN A C 1
ATOM 776 O O . GLN A 1 98 ? 18.859 -14.039 -6.328 1 97.62 98 GLN A O 1
ATOM 781 N N . PHE A 1 99 ? 17.578 -15.797 -6.758 1 98.25 99 PHE A N 1
ATOM 782 C CA . PHE A 1 99 ? 16.688 -15.484 -5.652 1 98.25 99 PHE A CA 1
ATOM 783 C C . PHE A 1 99 ? 16.469 -16.703 -4.766 1 98.25 99 PHE A C 1
ATOM 785 O O . PHE A 1 99 ? 16.672 -17.828 -5.199 1 98.25 99 PHE A O 1
ATOM 792 N N . ASP A 1 100 ? 16.047 -16.453 -3.576 1 97.94 100 ASP A N 1
ATOM 793 C CA . ASP A 1 100 ? 15.781 -17.531 -2.621 1 97.94 100 ASP A CA 1
ATOM 794 C C . ASP A 1 100 ? 14.312 -17.938 -2.658 1 97.94 100 ASP A C 1
ATOM 796 O O . ASP A 1 100 ? 13.969 -19.062 -2.281 1 97.94 100 ASP A O 1
ATOM 800 N N . MET A 1 101 ? 13.414 -17.047 -3.119 1 98.62 101 MET A N 1
ATOM 801 C CA . MET A 1 101 ? 11.984 -17.344 -3.17 1 98.62 101 MET A CA 1
ATOM 802 C C . MET A 1 101 ? 11.273 -16.438 -4.172 1 98.62 101 MET A C 1
ATOM 804 O O . MET A 1 101 ? 11.828 -15.422 -4.59 1 98.62 101 MET A O 1
ATOM 808 N N . LEU A 1 102 ? 10.109 -16.828 -4.574 1 98.88 102 LEU A N 1
ATOM 809 C CA . LEU A 1 102 ? 9.195 -16.078 -5.41 1 98.88 102 LEU A CA 1
ATOM 810 C C . LEU A 1 102 ? 7.891 -15.789 -4.672 1 98.88 102 LEU A C 1
ATOM 812 O O . LEU A 1 102 ? 7.328 -16.688 -4.035 1 98.88 102 LEU A O 1
ATOM 816 N N . VAL A 1 103 ? 7.457 -14.547 -4.66 1 98.88 103 VAL A N 1
ATOM 817 C CA . VAL A 1 103 ? 6.172 -14.18 -4.07 1 98.88 103 VAL A CA 1
ATOM 818 C C . VAL A 1 103 ? 5.34 -13.406 -5.09 1 98.88 103 VAL A C 1
ATOM 820 O O . VAL A 1 103 ? 5.828 -12.469 -5.719 1 98.88 103 VAL A O 1
ATOM 823 N N . ILE A 1 104 ? 4.125 -13.773 -5.289 1 98.75 104 ILE A N 1
ATOM 824 C CA . ILE A 1 104 ? 3.199 -13.07 -6.168 1 98.75 104 ILE A CA 1
ATOM 825 C C . ILE A 1 104 ? 1.967 -12.633 -5.379 1 98.75 104 ILE A C 1
ATOM 827 O O . ILE A 1 104 ? 1.08 -13.445 -5.102 1 98.75 104 ILE A O 1
ATOM 831 N N . PRO A 1 105 ? 1.877 -11.328 -5.039 1 98.38 105 PRO A N 1
ATOM 832 C CA . PRO A 1 105 ? 0.66 -10.82 -4.402 1 98.38 105 PRO A CA 1
ATOM 833 C C . PRO A 1 105 ? -0.571 -10.945 -5.297 1 98.38 105 PRO A C 1
ATOM 835 O O . PRO A 1 105 ? -0.444 -11.195 -6.496 1 98.38 105 PRO A O 1
ATOM 838 N N . GLY A 1 106 ? -1.729 -10.781 -4.691 1 96.06 106 GLY A N 1
ATOM 839 C CA . GLY A 1 106 ? -2.979 -11.016 -5.398 1 96.06 106 GLY A CA 1
ATOM 840 C C . GLY A 1 106 ? -3.525 -9.766 -6.062 1 96.06 106 GLY A C 1
ATOM 841 O O . GLY A 1 106 ? -2.77 -8.852 -6.395 1 96.06 106 GLY A O 1
ATOM 842 N N . GLY A 1 107 ? -4.848 -9.797 -6.273 1 92.25 107 GLY A N 1
ATOM 843 C CA . GLY A 1 107 ? -5.594 -8.828 -7.066 1 92.25 107 GLY A CA 1
ATOM 844 C C . GLY A 1 107 ? -6.262 -9.445 -8.281 1 92.25 107 GLY A C 1
ATOM 845 O O . GLY A 1 107 ? -5.719 -10.367 -8.898 1 92.25 107 GLY A O 1
ATOM 846 N N . ASN A 1 108 ? -7.398 -8.891 -8.602 1 88.75 108 ASN A N 1
ATOM 847 C CA . ASN A 1 108 ? -8.047 -9.352 -9.82 1 88.75 108 ASN A CA 1
ATOM 848 C C . ASN A 1 108 ? -7.23 -8.992 -11.062 1 88.75 108 ASN A C 1
ATOM 850 O O . ASN A 1 108 ? -7.223 -9.734 -12.039 1 88.75 108 ASN A O 1
ATOM 854 N N . GLY A 1 109 ? -6.566 -7.918 -10.93 1 88.75 109 GLY A N 1
ATOM 855 C CA . GLY A 1 109 ? -5.707 -7.488 -12.016 1 88.75 109 GLY A CA 1
ATOM 856 C C . GLY A 1 109 ? -4.566 -8.453 -12.289 1 88.75 109 GLY A C 1
ATOM 857 O O . GLY A 1 109 ? -4.098 -8.555 -13.422 1 88.75 109 GLY A O 1
ATOM 858 N N . VAL A 1 110 ? -4.141 -9.164 -11.289 1 91 110 VAL A N 1
ATOM 859 C CA . VAL A 1 110 ? -3.043 -10.109 -11.438 1 91 110 VAL A CA 1
ATOM 860 C C . VAL A 1 110 ? -3.463 -11.25 -12.367 1 91 110 VAL A C 1
ATOM 862 O O . VAL A 1 110 ? -2.697 -11.656 -13.242 1 91 110 VAL A O 1
ATOM 865 N N . VAL A 1 111 ? -4.656 -11.688 -12.25 1 88.44 111 VAL A N 1
ATOM 866 C CA . VAL A 1 111 ? -5.141 -12.773 -13.094 1 88.44 111 VAL A CA 1
ATOM 867 C C . VAL A 1 111 ? -5.488 -12.227 -14.477 1 88.44 111 VAL A C 1
ATOM 869 O O . VAL A 1 111 ? -5.141 -12.836 -15.492 1 88.44 111 VAL A O 1
ATOM 872 N N . ARG A 1 112 ? -6.082 -11.062 -14.516 1 88.31 112 ARG A N 1
ATOM 873 C CA . ARG A 1 112 ? -6.52 -10.477 -15.781 1 88.31 112 ARG A CA 1
ATOM 874 C C . ARG A 1 112 ? -5.328 -10.055 -16.625 1 88.31 112 ARG A C 1
ATOM 876 O O . ARG A 1 112 ? -5.348 -10.211 -17.859 1 88.31 112 ARG A O 1
ATOM 883 N N . ASN A 1 113 ? -4.305 -9.531 -16 1 92.94 113 ASN A N 1
ATOM 884 C CA . ASN A 1 113 ? -3.158 -9 -16.734 1 92.94 113 ASN A CA 1
ATOM 885 C C . ASN A 1 113 ? -2.146 -10.086 -17.062 1 92.94 113 ASN A C 1
ATOM 887 O O . ASN A 1 113 ? -1.466 -10.016 -18.094 1 92.94 113 ASN A O 1
ATOM 891 N N . LEU A 1 114 ? -2.039 -11.078 -16.125 1 94.44 114 LEU A N 1
ATOM 892 C CA . LEU A 1 114 ? -0.96 -12.047 -16.266 1 94.44 114 LEU A CA 1
ATOM 893 C C . LEU A 1 114 ? -1.485 -13.359 -16.844 1 94.44 114 LEU A C 1
ATOM 895 O O . LEU A 1 114 ? -0.749 -14.344 -16.922 1 94.44 114 LEU A O 1
ATOM 899 N N . SER A 1 115 ? -2.725 -13.336 -17.172 1 89.62 115 SER A N 1
ATOM 900 C CA . SER A 1 115 ? -3.361 -14.461 -17.844 1 89.62 115 SER A CA 1
ATOM 901 C C . SER A 1 115 ? -4.52 -14 -18.719 1 89.62 115 SER A C 1
ATOM 903 O O . SER A 1 115 ? -4.672 -12.797 -18.969 1 89.62 115 SER A O 1
ATOM 905 N N . ASN A 1 116 ? -5.246 -14.828 -19.344 1 79.69 116 ASN A N 1
ATOM 906 C CA . ASN A 1 116 ? -6.461 -14.461 -20.062 1 79.69 116 ASN A CA 1
ATOM 907 C C . ASN A 1 116 ? -7.711 -14.953 -19.344 1 79.69 116 ASN A C 1
ATOM 909 O O . ASN A 1 116 ? -8.742 -15.18 -19.969 1 79.69 116 ASN A O 1
ATOM 913 N N . PHE A 1 117 ? -7.41 -15.125 -18 1 74.38 117 PHE A N 1
ATOM 914 C CA . PHE A 1 117 ? -8.539 -15.57 -17.203 1 74.38 117 PHE A CA 1
ATOM 915 C C . PHE A 1 117 ? -9.602 -14.477 -17.109 1 74.38 117 PHE A C 1
ATOM 917 O O . PHE A 1 117 ? -9.297 -13.328 -16.797 1 74.38 117 PHE A O 1
ATOM 924 N N . GLU A 1 118 ? -10.781 -14.789 -17.625 1 64.5 118 GLU A N 1
ATOM 925 C CA . GLU A 1 118 ? -11.953 -13.945 -17.391 1 64.5 118 GLU A CA 1
ATOM 926 C C . GLU A 1 118 ? -13 -14.664 -16.547 1 64.5 118 GLU A C 1
ATOM 928 O O . GLU A 1 118 ? -13.516 -15.703 -16.953 1 64.5 118 GLU A O 1
ATOM 933 N N . GLN A 1 119 ? -13.117 -14.195 -15.383 1 57.5 119 GLN A N 1
ATOM 934 C CA . GLN A 1 119 ? -14.055 -14.852 -14.477 1 57.5 119 GLN A CA 1
ATOM 935 C C . GLN A 1 119 ? -15.406 -15.07 -15.148 1 57.5 119 GLN A C 1
ATOM 937 O O . GLN A 1 119 ? -16.062 -16.094 -14.922 1 57.5 119 GLN A O 1
ATOM 942 N N . GLU A 1 120 ? -15.797 -14 -15.844 1 55.94 120 GLU A N 1
ATOM 943 C CA . GLU A 1 120 ? -17.141 -14.078 -16.422 1 55.94 120 GLU A CA 1
ATOM 944 C C . GLU A 1 120 ? -17.234 -15.211 -17.438 1 55.94 120 GLU A C 1
ATOM 946 O O . GLU A 1 120 ? -18.328 -15.68 -17.75 1 55.94 120 GLU A O 1
ATOM 951 N N . GLU A 1 121 ? -16.062 -15.555 -17.922 1 54.72 121 GLU A N 1
ATOM 952 C CA . GLU A 1 121 ? -16.188 -16.516 -19 1 54.72 121 GLU A CA 1
ATOM 953 C C . GLU A 1 121 ? -15.82 -17.922 -18.531 1 54.72 121 GLU A C 1
ATOM 955 O O . GLU A 1 121 ? -16.125 -18.906 -19.219 1 54.72 121 GLU A O 1
ATOM 960 N N . TYR A 1 122 ? -15.633 -18.062 -17.328 1 52.25 122 TYR A N 1
ATOM 961 C CA . TYR A 1 122 ? -15.297 -19.344 -16.734 1 52.25 122 TYR A CA 1
ATOM 962 C C . TYR A 1 122 ? -14.602 -20.25 -17.75 1 52.25 122 TYR A C 1
ATOM 964 O O . TYR A 1 122 ? -14.742 -21.469 -17.688 1 52.25 122 TYR A O 1
ATOM 972 N N . ASN A 1 123 ? -14.148 -19.562 -18.844 1 58.66 123 ASN A N 1
ATOM 973 C CA . ASN A 1 123 ? -13.531 -20.453 -19.828 1 58.66 123 ASN A CA 1
ATOM 974 C C . ASN A 1 123 ? -12.148 -20.922 -19.375 1 58.66 123 ASN A C 1
ATOM 976 O O . ASN A 1 123 ? -11.133 -20.422 -19.859 1 58.66 123 ASN A O 1
ATOM 980 N N . VAL A 1 124 ? -12.211 -21.828 -18.406 1 58.53 124 VAL A N 1
ATOM 981 C CA . VAL A 1 124 ? -11.039 -22.391 -17.75 1 58.53 124 VAL A CA 1
ATOM 982 C C . VAL A 1 124 ? -10.148 -23.094 -18.781 1 58.53 124 VAL A C 1
ATOM 984 O O . VAL A 1 124 ? -8.93 -23.125 -18.625 1 58.53 124 VAL A O 1
ATOM 987 N N . ASN A 1 125 ? -10.867 -23.531 -19.844 1 61.59 125 ASN A N 1
ATOM 988 C CA . ASN A 1 125 ? -10.141 -24.359 -20.812 1 61.59 125 ASN A CA 1
ATOM 989 C C . ASN A 1 125 ? -9.156 -23.516 -21.609 1 61.59 125 ASN A C 1
ATOM 991 O O . ASN A 1 125 ? -8.219 -24.062 -22.203 1 61.59 125 ASN A O 1
ATOM 995 N N . GLU A 1 126 ? -9.352 -22.328 -21.469 1 69.12 126 GLU A N 1
ATOM 996 C CA . GLU A 1 126 ? -8.531 -21.5 -22.359 1 69.12 126 GLU A CA 1
ATOM 997 C C . GLU A 1 126 ? -7.676 -20.516 -21.547 1 69.12 126 GLU A C 1
ATOM 999 O O . GLU A 1 126 ? -7.195 -19.516 -22.094 1 69.12 126 GLU A O 1
ATOM 1004 N N . VAL A 1 127 ? -7.469 -20.922 -20.312 1 76.38 127 VAL A N 1
ATOM 1005 C CA . VAL A 1 127 ? -6.664 -20 -19.516 1 76.38 127 VAL A CA 1
ATOM 1006 C C . VAL A 1 127 ? -5.188 -20.156 -19.875 1 76.38 127 VAL A C 1
ATOM 1008 O O . VAL A 1 127 ? -4.66 -21.266 -19.891 1 76.38 127 VAL A O 1
ATOM 1011 N N . GLU A 1 128 ? -4.621 -19.125 -20.344 1 85.44 128 GLU A N 1
ATOM 1012 C CA . GLU A 1 128 ? -3.191 -19.031 -20.625 1 85.44 128 GLU A CA 1
ATOM 1013 C C . GLU A 1 128 ? -2.523 -17.969 -19.75 1 85.44 128 GLU A C 1
ATOM 1015 O O . GLU A 1 128 ? -3.061 -16.875 -19.578 1 85.44 128 GLU A O 1
ATOM 1020 N N . VAL A 1 129 ? -1.431 -18.391 -19.094 1 91.75 129 VAL A N 1
ATOM 1021 C CA . VAL A 1 129 ? -0.635 -17.469 -18.281 1 91.75 129 VAL A CA 1
ATOM 1022 C C . VAL A 1 129 ? 0.406 -16.781 -19.156 1 91.75 129 VAL A C 1
ATOM 1024 O O . VAL A 1 129 ? 0.908 -17.359 -20.125 1 91.75 129 VAL A O 1
ATOM 1027 N N . ASN A 1 130 ? 0.646 -15.477 -18.875 1 94.31 130 ASN A N 1
ATOM 1028 C CA . ASN A 1 130 ? 1.762 -14.797 -19.516 1 94.31 130 ASN A CA 1
ATOM 1029 C C . ASN A 1 130 ? 3.002 -15.68 -19.578 1 94.31 130 ASN A C 1
ATOM 1031 O O . ASN A 1 130 ? 3.42 -16.234 -18.562 1 94.31 130 ASN A O 1
ATOM 1035 N N . SER A 1 131 ? 3.631 -15.828 -20.766 1 94.94 131 SER A N 1
ATOM 1036 C CA . SER A 1 131 ? 4.676 -16.812 -21 1 94.94 131 SER A CA 1
ATOM 1037 C C . SER A 1 131 ? 5.883 -16.562 -20.094 1 94.94 131 SER A C 1
ATOM 1039 O O . SER A 1 131 ? 6.504 -17.516 -19.594 1 94.94 131 SER A O 1
ATOM 1041 N N . HIS A 1 132 ? 6.219 -15.305 -19.891 1 96.5 132 HIS A N 1
ATOM 1042 C CA . HIS A 1 132 ? 7.371 -14.992 -19.047 1 96.5 132 HIS A CA 1
ATOM 1043 C C . HIS A 1 132 ? 7.074 -15.281 -17.578 1 96.5 132 HIS A C 1
ATOM 1045 O O . HIS A 1 132 ? 7.957 -15.727 -16.844 1 96.5 132 HIS A O 1
ATOM 1051 N N . VAL A 1 133 ? 5.855 -15.031 -17.141 1 97.19 133 VAL A N 1
ATOM 1052 C CA . VAL A 1 133 ? 5.445 -15.305 -15.766 1 97.19 133 VAL A CA 1
ATOM 1053 C C . VAL A 1 133 ? 5.402 -16.812 -15.531 1 97.19 133 VAL A C 1
ATOM 1055 O O . VAL A 1 133 ? 5.879 -17.297 -14.508 1 97.19 133 VAL A O 1
ATOM 1058 N N . GLU A 1 134 ? 4.832 -17.516 -16.469 1 95.38 134 GLU A N 1
ATOM 1059 C CA . GLU A 1 134 ? 4.793 -18.969 -16.375 1 95.38 134 GLU A CA 1
ATOM 1060 C C . GLU A 1 134 ? 6.199 -19.562 -16.281 1 95.38 134 GLU A C 1
ATOM 1062 O O . GLU A 1 134 ? 6.453 -20.438 -15.461 1 95.38 134 GLU A O 1
ATOM 1067 N N . LYS A 1 135 ? 7.062 -19.062 -17.156 1 96.06 135 LYS A N 1
ATOM 1068 C CA . LYS A 1 135 ? 8.445 -19.531 -17.125 1 96.06 135 LYS A CA 1
ATOM 1069 C C . LYS A 1 135 ? 9.078 -19.297 -15.758 1 96.06 135 LYS A C 1
ATOM 1071 O O . LYS A 1 135 ? 9.797 -20.156 -15.25 1 96.06 135 LYS A O 1
ATOM 1076 N N . ALA A 1 136 ? 8.875 -18.141 -15.188 1 97.56 136 ALA A N 1
ATOM 1077 C CA . ALA A 1 136 ? 9.422 -17.812 -13.867 1 97.56 136 ALA A CA 1
ATOM 1078 C C . ALA A 1 136 ? 8.922 -18.797 -12.812 1 97.56 136 ALA A C 1
ATOM 1080 O O . ALA A 1 136 ? 9.719 -19.359 -12.055 1 97.56 136 ALA A O 1
ATOM 1081 N N . ILE A 1 137 ? 7.59 -19.016 -12.766 1 97.19 137 ILE A N 1
ATOM 1082 C CA . ILE A 1 137 ? 6.992 -19.922 -11.789 1 97.19 137 ILE A CA 1
ATOM 1083 C C . ILE A 1 137 ? 7.602 -21.312 -11.938 1 97.19 137 ILE A C 1
ATOM 1085 O O . ILE A 1 137 ? 8.023 -21.922 -10.953 1 97.19 137 ILE A O 1
ATOM 1089 N N . VAL A 1 138 ? 7.727 -21.797 -13.156 1 95.94 138 VAL A N 1
ATOM 1090 C CA . VAL A 1 138 ? 8.234 -23.141 -13.43 1 95.94 138 VAL A CA 1
ATOM 1091 C C . VAL A 1 138 ? 9.711 -23.219 -13.055 1 95.94 138 VAL A C 1
ATOM 1093 O O . VAL A 1 138 ? 10.148 -24.219 -12.484 1 95.94 138 VAL A O 1
ATOM 1096 N N . ASP A 1 139 ? 10.477 -22.156 -13.367 1 97.19 139 ASP A N 1
ATOM 1097 C CA . ASP A 1 139 ? 11.898 -22.156 -13.039 1 97.19 139 ASP A CA 1
ATOM 1098 C C . ASP A 1 139 ? 12.117 -22.234 -11.531 1 97.19 139 ASP A C 1
ATOM 1100 O O . ASP A 1 139 ? 12.984 -22.969 -11.062 1 97.19 139 ASP A O 1
ATOM 1104 N N . PHE A 1 140 ? 11.375 -21.469 -10.758 1 97.62 140 PHE A N 1
ATOM 1105 C CA . PHE A 1 140 ? 11.492 -21.531 -9.305 1 97.62 140 PHE A CA 1
ATOM 1106 C C . PHE A 1 140 ? 11.117 -22.922 -8.797 1 97.62 140 PHE A C 1
ATOM 1108 O O . PHE A 1 140 ? 11.781 -23.469 -7.91 1 97.62 140 PHE A O 1
ATOM 1115 N N . PHE A 1 141 ? 10.07 -23.5 -9.367 1 95.62 141 PHE A N 1
ATOM 1116 C CA . PHE A 1 141 ? 9.609 -24.844 -8.992 1 95.62 141 PHE A CA 1
ATOM 1117 C C . PHE A 1 141 ? 10.695 -25.875 -9.266 1 95.62 141 PHE A C 1
ATOM 1119 O O . PHE A 1 141 ? 11.023 -26.688 -8.391 1 95.62 141 PHE A O 1
ATOM 1126 N N . LYS A 1 142 ? 11.289 -25.812 -10.445 1 94.31 142 LYS A N 1
ATOM 1127 C CA . LYS A 1 142 ? 12.289 -26.781 -10.852 1 94.31 142 LYS A CA 1
ATOM 1128 C C . LYS A 1 142 ? 13.539 -26.688 -9.984 1 94.31 142 LYS A C 1
ATOM 1130 O O . LYS A 1 142 ? 14.195 -27.703 -9.719 1 94.31 142 LYS A O 1
ATOM 1135 N N . GLN A 1 143 ? 13.82 -25.531 -9.547 1 95.38 143 GLN A N 1
ATOM 1136 C CA . GLN A 1 143 ? 15.008 -25.312 -8.719 1 95.38 143 GLN A CA 1
ATOM 1137 C C . GLN A 1 143 ? 14.688 -25.516 -7.242 1 95.38 143 GLN A C 1
ATOM 1139 O O . GLN A 1 143 ? 15.523 -25.234 -6.379 1 95.38 143 GLN A O 1
ATOM 1144 N N . LYS A 1 144 ? 13.453 -25.891 -6.961 1 94.12 144 LYS A N 1
ATOM 1145 C CA . LYS A 1 144 ? 12.984 -26.188 -5.613 1 94.12 144 LYS A CA 1
ATOM 1146 C C . LYS A 1 144 ? 13.086 -24.984 -4.699 1 94.12 144 LYS A C 1
ATOM 1148 O O . LYS A 1 144 ? 13.508 -25.094 -3.547 1 94.12 144 LYS A O 1
ATOM 1153 N N . LYS A 1 145 ? 12.875 -23.875 -5.281 1 96.5 145 LYS A N 1
ATOM 1154 C CA . LYS A 1 145 ? 12.773 -22.641 -4.52 1 96.5 145 LYS A CA 1
ATOM 1155 C C . LYS A 1 145 ? 11.328 -22.344 -4.117 1 96.5 145 LYS A C 1
ATOM 1157 O O . LYS A 1 145 ? 10.414 -22.531 -4.922 1 96.5 145 LYS A O 1
ATOM 1162 N N . PRO A 1 146 ? 11.094 -21.938 -2.887 1 98.25 146 PRO A N 1
ATOM 1163 C CA . PRO A 1 146 ? 9.719 -21.703 -2.434 1 98.25 146 PRO A CA 1
ATOM 1164 C C . PRO A 1 146 ? 8.992 -20.656 -3.273 1 98.25 146 PRO A C 1
ATOM 1166 O O . PRO A 1 146 ? 9.594 -19.672 -3.682 1 98.25 146 PRO A O 1
ATOM 1169 N N . ILE A 1 147 ? 7.746 -20.906 -3.496 1 98.31 147 ILE A N 1
ATOM 1170 C CA . ILE A 1 147 ? 6.867 -19.984 -4.207 1 98.31 147 ILE A CA 1
ATOM 1171 C C . ILE A 1 147 ? 5.652 -19.656 -3.34 1 98.31 147 ILE A C 1
ATOM 1173 O O . ILE A 1 147 ? 5.008 -20.562 -2.797 1 98.31 147 ILE A O 1
ATOM 1177 N N . GLY A 1 148 ? 5.402 -18.406 -3.154 1 98.44 148 GLY A N 1
ATOM 1178 C CA . GLY A 1 148 ? 4.25 -17.953 -2.395 1 98.44 148 GLY A CA 1
ATOM 1179 C C . GLY A 1 148 ? 3.217 -17.25 -3.246 1 98.44 148 GLY A C 1
ATOM 1180 O O . GLY A 1 148 ? 3.561 -16.375 -4.055 1 98.44 148 GLY A O 1
ATOM 1181 N N . PHE A 1 149 ? 1.892 -17.609 -3.068 1 97 149 PHE A N 1
ATOM 1182 C CA . PHE A 1 149 ? 0.773 -16.969 -3.756 1 97 149 PHE A CA 1
ATOM 1183 C C . PHE A 1 149 ? -0.21 -16.375 -2.756 1 97 149 PHE A C 1
ATOM 1185 O O . PHE A 1 149 ? -0.532 -17 -1.745 1 97 149 PHE A O 1
ATOM 1192 N N . MET A 1 150 ? -0.606 -15.164 -3.049 1 96.75 150 MET A N 1
ATOM 1193 C CA . MET A 1 150 ? -1.662 -14.562 -2.24 1 96.75 150 MET A CA 1
ATOM 1194 C C . MET A 1 150 ? -2.93 -14.367 -3.062 1 96.75 150 MET A C 1
ATOM 1196 O O . MET A 1 150 ? -2.869 -13.898 -4.203 1 96.75 150 MET A O 1
ATOM 1200 N N . SER A 1 151 ? -4.07 -14.664 -2.443 1 94.06 151 SER A N 1
ATOM 1201 C CA . SER A 1 151 ? -5.379 -14.438 -3.047 1 94.06 151 SER A CA 1
ATOM 1202 C C . SER A 1 151 ? -5.445 -15.008 -4.457 1 94.06 151 SER A C 1
ATOM 1204 O O . SER A 1 151 ? -5.109 -16.172 -4.676 1 94.06 151 SER A O 1
ATOM 1206 N N . ASN A 1 152 ? -5.777 -14.266 -5.461 1 90.25 152 ASN A N 1
ATOM 1207 C CA . ASN A 1 152 ? -6.109 -14.789 -6.781 1 90.25 152 ASN A CA 1
ATOM 1208 C C . ASN A 1 152 ? -4.852 -15.125 -7.582 1 90.25 152 ASN A C 1
ATOM 1210 O O . ASN A 1 152 ? -4.93 -15.797 -8.609 1 90.25 152 ASN A O 1
ATOM 1214 N N . SER A 1 153 ? -3.699 -14.75 -7.105 1 94.94 153 SER A N 1
ATOM 1215 C CA . SER A 1 153 ? -2.479 -15.086 -7.832 1 94.94 153 SER A CA 1
ATOM 1216 C C . SER A 1 153 ? -2.244 -16.594 -7.867 1 94.94 153 SER A C 1
ATOM 1218 O O . SER A 1 153 ? -1.485 -17.094 -8.695 1 94.94 153 SER A O 1
ATOM 1220 N N . VAL A 1 154 ? -2.908 -17.328 -6.977 1 91.75 154 VAL A N 1
ATOM 1221 C CA . VAL A 1 154 ? -2.762 -18.781 -6.875 1 91.75 154 VAL A CA 1
ATOM 1222 C C . VAL A 1 154 ? -3.24 -19.438 -8.164 1 91.75 154 VAL A C 1
ATOM 1224 O O . VAL A 1 154 ? -2.795 -20.531 -8.516 1 91.75 154 VAL A O 1
ATOM 1227 N N . ILE A 1 155 ? -4.109 -18.766 -8.875 1 88.81 155 ILE A N 1
ATOM 1228 C CA . ILE A 1 155 ? -4.645 -19.266 -10.141 1 88.81 155 ILE A CA 1
ATOM 1229 C C . ILE A 1 155 ? -3.514 -19.438 -11.148 1 88.81 155 ILE A C 1
ATOM 1231 O O . ILE A 1 155 ? -3.492 -20.391 -11.922 1 88.81 155 ILE A O 1
ATOM 1235 N N . LEU A 1 156 ? -2.525 -18.516 -11.133 1 92.38 156 LEU A N 1
ATOM 1236 C CA . LEU A 1 156 ? -1.366 -18.594 -12.008 1 92.38 156 LEU A CA 1
ATOM 1237 C C . LEU A 1 156 ? -0.552 -19.859 -11.727 1 92.38 156 LEU A C 1
ATOM 1239 O O . LEU A 1 156 ? -0.145 -20.562 -12.648 1 92.38 156 LEU A O 1
ATOM 1243 N N . GLY A 1 157 ? -0.327 -20.109 -10.43 1 92.19 157 GLY A N 1
ATOM 1244 C CA . GLY A 1 157 ? 0.416 -21.297 -10.023 1 92.19 157 GLY A CA 1
ATOM 1245 C C . GLY A 1 157 ? -0.304 -22.594 -10.344 1 92.19 157 GLY A C 1
ATOM 1246 O O . GLY A 1 157 ? 0.311 -23.547 -10.82 1 92.19 157 GLY A O 1
ATOM 1247 N N . ALA A 1 158 ? -1.59 -22.578 -10.039 1 88.56 158 ALA A N 1
ATOM 1248 C CA . ALA A 1 158 ? -2.391 -23.766 -10.305 1 88.56 158 ALA A CA 1
ATOM 1249 C C . ALA A 1 158 ? -2.357 -24.125 -11.781 1 88.56 158 ALA A C 1
ATOM 1251 O O . ALA A 1 158 ? -2.303 -25.312 -12.141 1 88.56 158 ALA A O 1
ATOM 1252 N N . LYS A 1 159 ? -2.398 -23.141 -12.633 1 87.5 159 LYS A N 1
ATOM 1253 C CA . LYS A 1 159 ? -2.332 -23.359 -14.07 1 87.5 159 LYS A CA 1
ATOM 1254 C C . LYS A 1 159 ? -0.932 -23.797 -14.492 1 87.5 159 LYS A C 1
ATOM 1256 O O . LYS A 1 159 ? -0.774 -24.766 -15.25 1 87.5 159 LYS A O 1
ATOM 1261 N N . ALA A 1 160 ? 0.076 -23.125 -14.023 1 91.12 160 ALA A N 1
ATOM 1262 C CA . ALA A 1 160 ? 1.45 -23.328 -14.469 1 91.12 160 ALA A CA 1
ATOM 1263 C C . ALA A 1 160 ? 1.991 -24.672 -13.984 1 91.12 160 ALA A C 1
ATOM 1265 O O . ALA A 1 160 ? 2.82 -25.297 -14.648 1 91.12 160 ALA A O 1
ATOM 1266 N N . LEU A 1 161 ? 1.449 -25.141 -12.812 1 91.25 161 LEU A N 1
ATOM 1267 C CA . LEU A 1 161 ? 2.07 -26.297 -12.164 1 91.25 161 LEU A CA 1
ATOM 1268 C C . LEU A 1 161 ? 1.071 -27.438 -12 1 91.25 161 LEU A C 1
ATOM 1270 O O . LEU A 1 161 ? 1.342 -28.406 -11.289 1 91.25 161 LEU A O 1
ATOM 1274 N N . GLY A 1 162 ? -0.011 -27.297 -12.594 1 85.38 162 GLY A N 1
ATOM 1275 C CA . GLY A 1 162 ? -0.966 -28.391 -12.547 1 85.38 162 GLY A CA 1
ATOM 1276 C C . GLY A 1 162 ? -0.469 -29.641 -13.242 1 85.38 162 GLY A C 1
ATOM 1277 O O . GLY A 1 162 ? 0.52 -29.594 -13.977 1 85.38 162 GLY A O 1
ATOM 1278 N N . LYS A 1 163 ? -1.169 -30.734 -13.023 1 79.19 163 LYS A N 1
ATOM 1279 C CA . LYS A 1 163 ? -0.81 -32.031 -13.617 1 79.19 163 LYS A CA 1
ATOM 1280 C C . LYS A 1 163 ? -0.784 -31.938 -15.141 1 79.19 163 LYS A C 1
ATOM 1282 O O . LYS A 1 163 ? 0.075 -32.531 -15.789 1 79.19 163 LYS A O 1
ATOM 1287 N N . VAL A 1 164 ? -1.656 -31.141 -15.641 1 75.44 164 VAL A N 1
ATOM 1288 C CA . VAL A 1 164 ? -1.829 -31.062 -17.094 1 75.44 164 VAL A CA 1
ATOM 1289 C C . VAL A 1 164 ? -0.616 -30.375 -17.719 1 75.44 164 VAL A C 1
ATOM 1291 O O . VAL A 1 164 ? -0.315 -30.594 -18.891 1 75.44 164 VAL A O 1
ATOM 1294 N N . SER A 1 165 ? 0.043 -29.562 -16.891 1 71.88 165 SER A N 1
ATOM 1295 C CA . SER A 1 165 ? 1.234 -28.875 -17.375 1 71.88 165 SER A CA 1
ATOM 1296 C C . SER A 1 165 ? 2.389 -29.859 -17.578 1 71.88 165 SER A C 1
ATOM 1298 O O . SER A 1 165 ? 3.355 -29.547 -18.281 1 71.88 165 SER A O 1
ATOM 1300 N N . GLY A 1 166 ? 2.201 -31 -16.969 1 72.56 166 GLY A N 1
ATOM 1301 C CA . GLY A 1 166 ? 3.227 -32.031 -17.062 1 72.56 166 GLY A CA 1
ATOM 1302 C C . GLY A 1 166 ? 4.406 -31.766 -16.141 1 72.56 166 GLY A C 1
ATOM 1303 O O . GLY A 1 166 ? 5.367 -32.531 -16.125 1 72.56 166 GLY A O 1
ATOM 1304 N N . LYS A 1 167 ? 4.285 -30.719 -15.391 1 73.69 167 LYS A N 1
ATOM 1305 C CA . LYS A 1 167 ? 5.43 -30.359 -14.562 1 73.69 167 LYS A CA 1
ATOM 1306 C C . LYS A 1 167 ? 5.359 -31.031 -13.195 1 73.69 167 LYS A C 1
ATOM 1308 O O . LYS A 1 167 ? 6.391 -31.281 -12.57 1 73.69 167 LYS A O 1
ATOM 1313 N N . THR A 1 168 ? 4.027 -31.094 -12.836 1 72.88 168 THR A N 1
ATOM 1314 C CA . THR A 1 168 ? 3.814 -31.625 -11.5 1 72.88 168 THR A CA 1
ATOM 1315 C C . THR A 1 168 ? 3.031 -32.938 -11.562 1 72.88 168 THR A C 1
ATOM 1317 O O . THR A 1 168 ? 2.215 -33.125 -12.469 1 72.88 168 THR A O 1
ATOM 1320 N N . GLY A 1 169 ? 3.543 -34.094 -11.453 1 68.38 169 GLY A N 1
ATOM 1321 C CA . GLY A 1 169 ? 2.85 -35.375 -11.414 1 68.38 169 GLY A CA 1
ATOM 1322 C C . GLY A 1 169 ? 1.415 -35.25 -10.938 1 68.38 169 GLY A C 1
ATOM 1323 O O . GLY A 1 169 ? 0.477 -35.375 -11.727 1 68.38 169 GLY A O 1
ATOM 1324 N N . ASN A 1 170 ? 1.055 -34.906 -9.797 1 71.25 170 ASN A N 1
ATOM 1325 C CA . ASN A 1 170 ? -0.262 -34.906 -9.172 1 71.25 170 ASN A CA 1
ATOM 1326 C C . ASN A 1 170 ? -0.76 -33.469 -8.938 1 71.25 170 ASN A C 1
ATOM 1328 O O . ASN A 1 170 ? -1.771 -33.25 -8.266 1 71.25 170 ASN A O 1
ATOM 1332 N N . GLY A 1 171 ? -0.105 -32.562 -9.477 1 84.06 171 GLY A N 1
ATOM 1333 C CA . GLY A 1 171 ? -0.501 -31.188 -9.25 1 84.06 171 GLY A CA 1
ATOM 1334 C C . GLY A 1 171 ? -0.047 -30.641 -7.91 1 84.06 171 GLY A C 1
ATOM 1335 O O . GLY A 1 171 ? 0.789 -31.266 -7.238 1 84.06 171 GLY A O 1
ATOM 1336 N N . ILE A 1 172 ? -0.5 -29.406 -7.555 1 87.38 172 ILE A N 1
ATOM 1337 C CA . ILE A 1 172 ? -0.061 -28.75 -6.332 1 87.38 172 ILE A CA 1
ATOM 1338 C C . ILE A 1 172 ? -1.254 -28.531 -5.402 1 87.38 172 ILE A C 1
ATOM 1340 O O . ILE A 1 172 ? -2.406 -28.594 -5.836 1 87.38 172 ILE A O 1
ATOM 1344 N N . ALA A 1 173 ? -0.977 -28.406 -4.109 1 86.94 173 ALA A N 1
ATOM 1345 C CA . ALA A 1 173 ? -1.977 -28 -3.123 1 86.94 173 ALA A CA 1
ATOM 1346 C C . ALA A 1 173 ? -1.944 -26.5 -2.893 1 86.94 173 ALA A C 1
ATOM 1348 O O . ALA A 1 173 ? -0.883 -25.922 -2.637 1 86.94 173 ALA A O 1
ATOM 1349 N N . VAL A 1 174 ? -3.16 -25.828 -3.051 1 87.81 174 VAL A N 1
ATOM 1350 C CA . VAL A 1 174 ? -3.186 -24.375 -2.908 1 87.81 174 VAL A CA 1
ATOM 1351 C C . VAL A 1 174 ? -4.449 -23.953 -2.162 1 87.81 174 VAL A C 1
ATOM 1353 O O . VAL A 1 174 ? -5.43 -24.703 -2.111 1 87.81 174 VAL A O 1
ATOM 1356 N N . ALA A 1 175 ? -4.383 -22.75 -1.521 1 84.75 175 ALA A N 1
ATOM 1357 C CA . ALA A 1 175 ? -5.539 -22.109 -0.892 1 84.75 175 ALA A CA 1
ATOM 1358 C C . ALA A 1 175 ? -6.344 -21.297 -1.909 1 84.75 175 ALA A C 1
ATOM 1360 O O . ALA A 1 175 ? -5.805 -20.406 -2.568 1 84.75 175 ALA A O 1
ATOM 1361 N N . LEU A 1 176 ? -7.629 -21.688 -2.021 1 81.5 176 LEU A N 1
ATOM 1362 C CA . LEU A 1 176 ? -8.508 -20.906 -2.891 1 81.5 176 LEU A CA 1
ATOM 1363 C C . LEU A 1 176 ? -9.57 -20.172 -2.076 1 81.5 176 LEU A C 1
ATOM 1365 O O . LEU A 1 176 ? -10.219 -20.766 -1.21 1 81.5 176 LEU A O 1
ATOM 1369 N N . GLY A 1 177 ? -9.633 -18.953 -2.344 1 83.81 177 GLY A N 1
ATOM 1370 C CA . GLY A 1 177 ? -10.57 -18.125 -1.59 1 83.81 177 GLY A CA 1
ATOM 1371 C C . GLY A 1 177 ? -12.023 -18.422 -1.914 1 83.81 177 GLY A C 1
ATOM 1372 O O . GLY A 1 177 ? -12.328 -18.969 -2.979 1 83.81 177 GLY A O 1
ATOM 1373 N N . LYS A 1 178 ? -12.898 -17.984 -1.088 1 82.81 178 LYS A N 1
ATOM 1374 C CA . LYS A 1 178 ? -14.328 -18.266 -1.216 1 82.81 178 LYS A CA 1
ATOM 1375 C C . LYS A 1 178 ? -15 -17.266 -2.158 1 82.81 178 LYS A C 1
ATOM 1377 O O . LYS A 1 178 ? -16.156 -17.469 -2.551 1 82.81 178 LYS A O 1
ATOM 1382 N N . THR A 1 179 ? -14.195 -16.234 -2.545 1 78.38 179 THR A N 1
ATOM 1383 C CA . THR A 1 179 ? -14.773 -15.266 -3.467 1 78.38 179 THR A CA 1
ATOM 1384 C C . THR A 1 179 ? -14.773 -15.805 -4.895 1 78.38 179 THR A C 1
ATOM 1386 O O . THR A 1 179 ? -15.438 -15.258 -5.773 1 78.38 179 THR A O 1
ATOM 1389 N N . LEU A 1 180 ? -14.062 -16.812 -5.113 1 75.88 180 LEU A N 1
ATOM 1390 C CA . LEU A 1 180 ? -14.039 -17.453 -6.426 1 75.88 180 LEU A CA 1
ATOM 1391 C C . LEU A 1 180 ? -15.273 -18.328 -6.625 1 75.88 180 LEU A C 1
ATOM 1393 O O . LEU A 1 180 ? -15.742 -18.969 -5.688 1 75.88 180 LEU A O 1
ATOM 1397 N N . ASP A 1 181 ? -15.633 -18.281 -7.82 1 76.44 181 ASP A N 1
ATOM 1398 C CA . ASP A 1 181 ? -16.766 -19.141 -8.172 1 76.44 181 ASP A CA 1
ATOM 1399 C C . ASP A 1 181 ? -16.422 -20.609 -7.953 1 76.44 181 ASP A C 1
ATOM 1401 O O . ASP A 1 181 ? -15.344 -21.062 -8.32 1 76.44 181 ASP A O 1
ATOM 1405 N N . ARG A 1 182 ? -17.359 -21.297 -7.391 1 76.69 182 ARG A N 1
ATOM 1406 C CA . ARG A 1 182 ? -17.125 -22.688 -7.02 1 76.69 182 ARG A CA 1
ATOM 1407 C C . ARG A 1 182 ? -16.891 -23.547 -8.258 1 76.69 182 ARG A C 1
ATOM 1409 O O . ARG A 1 182 ? -16.094 -24.484 -8.219 1 76.69 182 ARG A O 1
ATOM 1416 N N . VAL A 1 183 ? -17.672 -23.281 -9.289 1 74.38 183 VAL A N 1
ATOM 1417 C CA . VAL A 1 183 ? -17.516 -24.031 -10.531 1 74.38 183 VAL A CA 1
ATOM 1418 C C . VAL A 1 183 ? -16.109 -23.812 -11.094 1 74.38 183 VAL A C 1
ATOM 1420 O O . VAL A 1 183 ? -15.469 -24.766 -11.555 1 74.38 183 VAL A O 1
ATOM 1423 N N . PHE A 1 184 ? -15.656 -22.578 -10.961 1 75.38 184 PHE A N 1
ATOM 1424 C CA . PHE A 1 184 ? -14.305 -22.266 -11.414 1 75.38 184 PHE A CA 1
ATOM 1425 C C . PHE A 1 184 ? -13.266 -23 -10.578 1 75.38 184 PHE A C 1
ATOM 1427 O O . PHE A 1 184 ? -12.32 -23.594 -11.125 1 75.38 184 PHE A O 1
ATOM 1434 N N . VAL A 1 185 ? -13.477 -22.906 -9.359 1 76.44 185 VAL A N 1
ATOM 1435 C CA . VAL A 1 185 ? -12.547 -23.562 -8.445 1 76.44 185 VAL A CA 1
ATOM 1436 C C . VAL A 1 185 ? -12.469 -25.047 -8.773 1 76.44 185 VAL A C 1
ATOM 1438 O O . VAL A 1 185 ? -11.375 -25.609 -8.898 1 76.44 185 VAL A O 1
ATOM 1441 N N . GLU A 1 186 ? -13.602 -25.641 -8.914 1 76.25 186 GLU A N 1
ATOM 1442 C CA . GLU A 1 186 ? -13.656 -27.062 -9.234 1 76.25 186 GLU A CA 1
ATOM 1443 C C . GLU A 1 186 ? -12.961 -27.359 -10.555 1 76.25 186 GLU A C 1
ATOM 1445 O O . GLU A 1 186 ? -12.234 -28.344 -10.672 1 76.25 186 GLU A O 1
ATOM 1450 N N . THR A 1 187 ? -13.219 -26.562 -11.484 1 74.88 187 THR A N 1
ATOM 1451 C CA . THR A 1 187 ? -12.625 -26.75 -12.805 1 74.88 187 THR A CA 1
ATOM 1452 C C . THR A 1 187 ? -11.109 -26.594 -12.734 1 74.88 187 THR A C 1
ATOM 1454 O O . THR A 1 187 ? -10.375 -27.375 -13.336 1 74.88 187 THR A O 1
ATOM 1457 N N . LEU A 1 188 ? -10.688 -25.531 -12.055 1 75.5 188 LEU A N 1
ATOM 1458 C CA . LEU A 1 188 ? -9.258 -25.297 -11.883 1 75.5 188 LEU A CA 1
ATOM 1459 C C . LEU A 1 188 ? -8.578 -26.5 -11.227 1 75.5 188 LEU A C 1
ATOM 1461 O O . LEU A 1 188 ? -7.48 -26.891 -11.625 1 75.5 188 LEU A O 1
ATOM 1465 N N . MET A 1 189 ? -9.242 -27.047 -10.312 1 76.75 189 MET A N 1
ATOM 1466 C CA . MET A 1 189 ? -8.68 -28.188 -9.578 1 76.75 189 MET A CA 1
ATOM 1467 C C . MET A 1 189 ? -8.719 -29.453 -10.422 1 76.75 189 MET A C 1
ATOM 1469 O O . MET A 1 189 ? -7.73 -30.188 -10.492 1 76.75 189 MET A O 1
ATOM 1473 N N . THR A 1 190 ? -9.836 -29.641 -11.062 1 77.38 190 THR A N 1
ATOM 1474 C CA . THR A 1 190 ? -10.023 -30.875 -11.805 1 77.38 190 THR A CA 1
ATOM 1475 C C . THR A 1 190 ? -9.336 -30.812 -13.164 1 77.38 190 THR A C 1
ATOM 1477 O O . THR A 1 190 ? -8.602 -31.719 -13.547 1 77.38 190 THR A O 1
ATOM 1480 N N . LYS A 1 191 ? -9.555 -29.781 -13.836 1 76.25 191 LYS A N 1
ATOM 1481 C CA . LYS A 1 191 ? -9.078 -29.672 -15.211 1 76.25 191 LYS A CA 1
ATOM 1482 C C . LYS A 1 191 ? -7.566 -29.484 -15.258 1 76.25 191 LYS A C 1
ATOM 1484 O O . LYS A 1 191 ? -6.895 -30.016 -16.156 1 76.25 191 LYS A O 1
ATOM 1489 N N . PHE A 1 192 ? -7.031 -28.719 -14.297 1 79.56 192 PHE A N 1
ATOM 1490 C CA . PHE A 1 192 ? -5.594 -28.484 -14.328 1 79.56 192 PHE A CA 1
ATOM 1491 C C . PHE A 1 192 ? -4.859 -29.484 -13.438 1 79.56 192 PHE A C 1
ATOM 1493 O O . PHE A 1 192 ? -3.629 -29.484 -13.383 1 79.56 192 PHE A O 1
ATOM 1500 N N . GLY A 1 193 ? -5.645 -30.406 -12.852 1 78.88 193 GLY A N 1
ATOM 1501 C CA . GLY A 1 193 ? -5.094 -31.547 -12.141 1 78.88 193 GLY A CA 1
ATOM 1502 C C . GLY A 1 193 ? -4.402 -31.172 -10.844 1 78.88 193 GLY A C 1
ATOM 1503 O O . GLY A 1 193 ? -3.309 -31.656 -10.555 1 78.88 193 GLY A O 1
ATOM 1504 N N . ASN A 1 194 ? -4.938 -30.203 -10.203 1 81.5 194 ASN A N 1
ATOM 1505 C CA . ASN A 1 194 ? -4.371 -29.812 -8.914 1 81.5 194 ASN A CA 1
ATOM 1506 C C . ASN A 1 194 ? -5.098 -30.5 -7.762 1 81.5 194 ASN A C 1
ATOM 1508 O O . ASN A 1 194 ? -6.254 -30.906 -7.898 1 81.5 194 ASN A O 1
ATOM 1512 N N . GLU A 1 195 ? -4.414 -30.938 -6.73 1 71.88 195 GLU A N 1
ATOM 1513 C CA . GLU A 1 195 ? -5.062 -31.438 -5.52 1 71.88 195 GLU A CA 1
ATOM 1514 C C . GLU A 1 195 ? -5.559 -30.281 -4.652 1 71.88 195 GLU A C 1
ATOM 1516 O O . GLU A 1 195 ? -4.879 -29.266 -4.52 1 71.88 195 GLU A O 1
ATOM 1521 N N . LEU A 1 196 ? -6.965 -30.25 -4.637 1 57.72 196 LEU A N 1
ATOM 1522 C CA . LEU A 1 196 ? -7.574 -29.141 -3.918 1 57.72 196 LEU A CA 1
ATOM 1523 C C . LEU A 1 196 ? -7.113 -29.109 -2.465 1 57.72 196 LEU A C 1
ATOM 1525 O O . LEU A 1 196 ? -7.121 -30.141 -1.788 1 57.72 196 LEU A O 1
ATOM 1529 N N . SER A 1 197 ? -6.242 -28.125 -2.242 1 59.19 197 SER A N 1
ATOM 1530 C CA . SER A 1 197 ? -6.203 -27.703 -0.849 1 59.19 197 SER A CA 1
ATOM 1531 C C . SER A 1 197 ? -7.562 -27.188 -0.391 1 59.19 197 SER A C 1
ATOM 1533 O O . SER A 1 197 ? -8.453 -26.953 -1.213 1 59.19 197 SER A O 1
ATOM 1535 N N . GLN A 1 198 ? -7.844 -27.062 1.059 1 57.91 198 GLN A N 1
ATOM 1536 C CA . GLN A 1 198 ? -8.977 -26.656 1.885 1 57.91 198 GLN A CA 1
ATOM 1537 C C . GLN A 1 198 ? -9.43 -25.234 1.53 1 57.91 198 GLN A C 1
ATOM 1539 O O . GLN A 1 198 ? -8.609 -24.344 1.314 1 57.91 198 GLN A O 1
ATOM 1544 N N . GLU A 1 199 ? -10.633 -25.219 0.829 1 60.38 199 GLU A N 1
ATOM 1545 C CA . GLU A 1 199 ? -11.273 -23.906 0.872 1 60.38 199 GLU A CA 1
ATOM 1546 C C . GLU A 1 199 ? -11.023 -23.203 2.207 1 60.38 199 GLU A C 1
ATOM 1548 O O . GLU A 1 199 ? -11.227 -23.797 3.27 1 60.38 199 GLU A O 1
ATOM 1553 N N . SER A 1 200 ? -10.094 -22.234 2.131 1 62.41 200 SER A N 1
ATOM 1554 C CA . SER A 1 200 ? -9.867 -21.547 3.402 1 62.41 200 SER A CA 1
ATOM 1555 C C . SER A 1 200 ? -10.828 -20.391 3.582 1 62.41 200 SER A C 1
ATOM 1557 O O . SER A 1 200 ? -10.844 -19.453 2.768 1 62.41 200 SER A O 1
ATOM 1559 N N . GLY A 1 201 ? -11.766 -20.578 4.371 1 68.44 201 GLY A N 1
ATOM 1560 C CA . GLY A 1 201 ? -12.617 -19.484 4.816 1 68.44 201 GLY A CA 1
ATOM 1561 C C . GLY A 1 201 ? -11.891 -18.469 5.676 1 68.44 201 GLY A C 1
ATOM 1562 O O . GLY A 1 201 ? -12.414 -17.391 5.934 1 68.44 201 GLY A O 1
ATOM 1563 N N . ASP A 1 202 ? -10.672 -18.797 5.93 1 87.44 202 ASP A N 1
ATOM 1564 C CA . ASP A 1 202 ? -9.891 -17.922 6.789 1 87.44 202 ASP A CA 1
ATOM 1565 C C . ASP A 1 202 ? -8.82 -17.172 5.988 1 87.44 202 ASP A C 1
ATOM 1567 O O . ASP A 1 202 ? -8.062 -17.797 5.242 1 87.44 202 ASP A O 1
ATOM 1571 N N . ALA A 1 203 ? -8.75 -15.875 6.113 1 92.56 203 ALA A N 1
ATOM 1572 C CA . ALA A 1 203 ? -7.879 -15 5.324 1 92.56 203 ALA A CA 1
ATOM 1573 C C . ALA A 1 203 ? -6.41 -15.281 5.625 1 92.56 203 ALA A C 1
ATOM 1575 O O . ALA A 1 203 ? -5.551 -15.094 4.762 1 92.56 203 ALA A O 1
ATOM 1576 N N . GLU A 1 204 ? -6.117 -15.812 6.809 1 95.12 204 GLU A N 1
ATOM 1577 C CA . GLU A 1 204 ? -4.738 -15.766 7.293 1 95.12 204 GLU A CA 1
ATOM 1578 C C . GLU A 1 204 ? -4.121 -17.156 7.336 1 95.12 204 GLU A C 1
ATOM 1580 O O . GLU A 1 204 ? -2.922 -17.312 7.574 1 95.12 204 GLU A O 1
ATOM 1585 N N . VAL A 1 205 ? -4.918 -18.188 7.098 1 93.44 205 VAL A N 1
ATOM 1586 C CA . VAL A 1 205 ? -4.414 -19.562 7.18 1 93.44 205 VAL A CA 1
ATOM 1587 C C . VAL A 1 205 ? -3.668 -19.906 5.895 1 93.44 205 VAL A C 1
ATOM 1589 O O . VAL A 1 205 ? -4.219 -19.797 4.797 1 93.44 205 VAL A O 1
ATOM 1592 N N . VAL A 1 206 ? -2.434 -20.344 6.035 1 95.12 206 VAL A N 1
ATOM 1593 C CA . VAL A 1 206 ? -1.584 -20.688 4.898 1 95.12 206 VAL A CA 1
ATOM 1594 C C . VAL A 1 206 ? -1.771 -22.156 4.531 1 95.12 206 VAL A C 1
ATOM 1596 O O . VAL A 1 206 ? -1.756 -23.016 5.402 1 95.12 206 VAL A O 1
ATOM 1599 N N . CYS A 1 207 ? -2.041 -22.406 3.299 1 93.56 207 CYS A N 1
ATOM 1600 C CA . CYS A 1 207 ? -1.97 -23.75 2.736 1 93.56 207 CYS A CA 1
ATOM 1601 C C . CYS A 1 207 ? -0.57 -24.047 2.213 1 93.56 207 CYS A C 1
ATOM 1603 O O . CYS A 1 207 ? -0.057 -23.328 1.355 1 93.56 207 CYS A O 1
ATOM 1605 N N . THR A 1 208 ? 0.017 -25.156 2.691 1 93.5 208 THR A N 1
ATOM 1606 C CA . THR A 1 208 ? 1.396 -25.453 2.328 1 93.5 208 THR A CA 1
ATOM 1607 C C . THR A 1 208 ? 1.477 -26.797 1.598 1 93.5 208 THR A C 1
ATOM 1609 O O . THR A 1 208 ? 0.983 -27.812 2.094 1 93.5 208 THR A O 1
ATOM 1612 N N . ASP A 1 209 ? 1.976 -26.75 0.407 1 91.69 209 ASP A N 1
ATOM 1613 C CA . ASP A 1 209 ? 2.445 -27.938 -0.294 1 91.69 209 ASP A CA 1
ATOM 1614 C C . ASP A 1 209 ? 3.943 -28.141 -0.081 1 91.69 209 ASP A C 1
ATOM 1616 O O . ASP A 1 209 ? 4.758 -27.688 -0.889 1 91.69 209 ASP A O 1
ATOM 1620 N N . SER A 1 210 ? 4.285 -28.844 0.964 1 91.88 210 SER A N 1
ATOM 1621 C CA . SER A 1 210 ? 5.672 -28.969 1.401 1 91.88 210 SER A CA 1
ATOM 1622 C C . SER A 1 210 ? 6.52 -29.703 0.366 1 91.88 210 SER A C 1
ATOM 1624 O O . SER A 1 210 ? 7.688 -29.359 0.164 1 91.88 210 SER A O 1
ATOM 1626 N N . SER A 1 211 ? 5.957 -30.656 -0.253 1 89.25 211 SER A N 1
ATOM 1627 C CA . SER A 1 211 ? 6.703 -31.438 -1.226 1 89.25 211 SER A CA 1
ATOM 1628 C C . SER A 1 211 ? 7.152 -30.594 -2.406 1 89.25 211 SER A C 1
ATOM 1630 O O . SER A 1 211 ? 8.219 -30.828 -2.979 1 89.25 211 SER A O 1
ATOM 1632 N N . HIS A 1 212 ? 6.352 -29.609 -2.742 1 91.69 212 HIS A N 1
ATOM 1633 C CA . HIS A 1 212 ? 6.66 -28.766 -3.889 1 91.69 212 HIS A CA 1
ATOM 1634 C C . HIS A 1 212 ? 7.168 -27.391 -3.441 1 91.69 212 HIS A C 1
ATOM 1636 O O . HIS A 1 212 ? 7.477 -26.531 -4.277 1 91.69 212 HIS A O 1
ATOM 1642 N N . ARG A 1 213 ? 7.195 -27.078 -2.162 1 95.06 213 ARG A N 1
ATOM 1643 C CA . ARG A 1 213 ? 7.625 -25.828 -1.555 1 95.06 213 ARG A CA 1
ATOM 1644 C C . ARG A 1 213 ? 6.781 -24.656 -2.055 1 95.06 213 ARG A C 1
ATOM 1646 O O . ARG A 1 213 ? 7.32 -23.625 -2.469 1 95.06 213 ARG A O 1
ATOM 1653 N N . ILE A 1 214 ? 5.504 -24.922 -1.995 1 95.25 214 ILE A N 1
ATOM 1654 C CA . ILE A 1 214 ? 4.52 -23.906 -2.371 1 95.25 214 ILE A CA 1
ATOM 1655 C C . ILE A 1 214 ? 3.668 -23.547 -1.157 1 95.25 214 ILE A C 1
ATOM 1657 O O . ILE A 1 214 ? 3.26 -24.422 -0.39 1 95.25 214 ILE A O 1
ATOM 1661 N N . ALA A 1 215 ? 3.521 -22.297 -0.948 1 96.31 215 ALA A N 1
ATOM 1662 C CA . ALA A 1 215 ? 2.609 -21.797 0.07 1 96.31 215 ALA A CA 1
ATOM 1663 C C . ALA A 1 215 ? 1.623 -20.797 -0.529 1 96.31 215 ALA A C 1
ATOM 1665 O O . ALA A 1 215 ? 1.984 -20 -1.405 1 96.31 215 ALA A O 1
ATOM 1666 N N . SER A 1 216 ? 0.395 -20.859 -0.106 1 95.56 216 SER A N 1
ATOM 1667 C CA . SER A 1 216 ? -0.628 -19.938 -0.583 1 95.56 216 SER A CA 1
ATOM 1668 C C . SER A 1 216 ? -1.585 -19.531 0.538 1 95.56 216 SER A C 1
ATOM 1670 O O . SER A 1 216 ? -1.761 -20.281 1.501 1 95.56 216 SER A O 1
ATOM 1672 N N . VAL A 1 217 ? -2.137 -18.406 0.439 1 95.44 217 VAL A N 1
ATOM 1673 C CA . VAL A 1 217 ? -3.084 -17.891 1.424 1 95.44 217 VAL A CA 1
ATOM 1674 C C . VAL A 1 217 ? -4.211 -17.141 0.716 1 95.44 217 VAL A C 1
ATOM 1676 O O . VAL A 1 217 ? -3.98 -16.453 -0.282 1 95.44 217 VAL A O 1
ATOM 1679 N N . ALA A 1 218 ? -5.422 -17.266 1.26 1 93.69 218 ALA A N 1
ATOM 1680 C CA . ALA A 1 218 ? -6.582 -16.688 0.581 1 93.69 218 ALA A CA 1
ATOM 1681 C C . ALA A 1 218 ? -6.578 -15.172 0.678 1 93.69 218 ALA A C 1
ATOM 1683 O O . ALA A 1 218 ? -6.949 -14.484 -0.273 1 93.69 218 ALA A O 1
ATOM 1684 N N . SER A 1 219 ? -6.16 -14.672 1.926 1 95.19 219 SER A N 1
ATOM 1685 C CA . SER A 1 219 ? -6.121 -13.227 2.141 1 95.19 219 SER A CA 1
ATOM 1686 C C . SER A 1 219 ? -7.453 -12.578 1.781 1 95.19 219 SER A C 1
ATOM 1688 O O . SER A 1 219 ? -8.508 -13 2.268 1 95.19 219 SER A O 1
ATOM 1690 N N . VAL A 1 220 ? -7.488 -11.617 0.873 1 93 220 VAL A N 1
ATOM 1691 C CA . VAL A 1 220 ? -8.664 -10.797 0.6 1 93 220 VAL A CA 1
ATOM 1692 C C . VAL A 1 220 ? -9.734 -11.641 -0.082 1 93 220 VAL A C 1
ATOM 1694 O O . VAL A 1 220 ? -10.914 -11.289 -0.062 1 93 220 VAL A O 1
ATOM 1697 N N . SER A 1 221 ? -9.383 -12.742 -0.678 1 89.94 221 SER A N 1
ATOM 1698 C CA . SER A 1 221 ? -10.359 -13.578 -1.384 1 89.94 221 SER A CA 1
ATOM 1699 C C . SER A 1 221 ? -11.047 -14.547 -0.432 1 89.94 221 SER A C 1
ATOM 1701 O O . SER A 1 221 ? -11.867 -15.367 -0.859 1 89.94 221 SER A O 1
ATOM 1703 N N . ALA A 1 222 ? -10.703 -14.461 0.858 1 89.38 222 ALA A N 1
ATOM 1704 C CA . ALA A 1 222 ? -11.344 -15.305 1.863 1 89.38 222 ALA A CA 1
ATOM 1705 C C . ALA A 1 222 ? -12.82 -14.945 2.016 1 89.38 222 ALA A C 1
ATOM 1707 O O . ALA A 1 222 ? -13.328 -14.062 1.323 1 89.38 222 ALA A O 1
ATOM 1708 N N . ALA A 1 223 ? -13.484 -15.703 2.824 1 79.75 223 ALA A N 1
ATOM 1709 C CA . ALA A 1 223 ? -14.914 -15.477 3.035 1 79.75 223 ALA A CA 1
ATOM 1710 C C . ALA A 1 223 ? -15.156 -14.195 3.826 1 79.75 223 ALA A C 1
ATOM 1712 O O . ALA A 1 223 ? -14.406 -13.875 4.75 1 79.75 223 ALA A O 1
ATOM 1713 N N . GLY A 1 224 ? -16.25 -13.5 3.439 1 82.12 224 GLY A N 1
ATOM 1714 C CA . GLY A 1 224 ? -16.641 -12.336 4.215 1 82.12 224 GLY A CA 1
ATOM 1715 C C . GLY A 1 224 ? -15.773 -11.117 3.947 1 82.12 224 GLY A C 1
ATOM 1716 O O . GLY A 1 224 ? -15.094 -11.047 2.922 1 82.12 224 GLY A O 1
ATOM 1717 N N . THR A 1 225 ? -15.938 -10.109 4.863 1 88.5 225 THR A N 1
ATOM 1718 C CA . THR A 1 225 ? -15.141 -8.891 4.777 1 88.5 225 THR A CA 1
ATOM 1719 C C . THR A 1 225 ? -13.789 -9.086 5.461 1 88.5 225 THR A C 1
ATOM 1721 O O . THR A 1 225 ? -13.734 -9.383 6.656 1 88.5 225 THR A O 1
ATOM 1724 N N . VAL A 1 226 ? -12.773 -9.039 4.703 1 93.81 226 VAL A N 1
ATOM 1725 C CA . VAL A 1 226 ? -11.422 -9.148 5.238 1 93.81 226 VAL A CA 1
ATOM 1726 C C . VAL A 1 226 ? -10.836 -7.754 5.461 1 93.81 226 VAL A C 1
ATOM 1728 O O . VAL A 1 226 ? -10.781 -6.945 4.531 1 93.81 226 VAL A O 1
ATOM 1731 N N . GLN A 1 227 ? -10.406 -7.449 6.676 1 95.56 227 GLN A N 1
ATOM 1732 C CA . GLN A 1 227 ? -9.852 -6.141 7.016 1 95.56 227 GLN A CA 1
ATOM 1733 C C . GLN A 1 227 ? -8.391 -6.035 6.598 1 95.56 227 GLN A C 1
ATOM 1735 O O . GLN A 1 227 ? -7.695 -7.051 6.48 1 95.56 227 GLN A O 1
ATOM 1740 N N . PRO A 1 228 ? -7.902 -4.77 6.422 1 97.44 228 PRO A N 1
ATOM 1741 C CA . PRO A 1 228 ? -6.512 -4.578 6.008 1 97.44 228 PRO A CA 1
ATOM 1742 C C . PRO A 1 228 ? -5.512 -5.223 6.965 1 97.44 228 PRO A C 1
ATOM 1744 O O . PRO A 1 228 ? -4.492 -5.762 6.531 1 97.44 228 PRO A O 1
ATOM 1747 N N . ASN A 1 229 ? -5.82 -5.191 8.258 1 98.19 229 ASN A N 1
ATOM 1748 C CA . ASN A 1 229 ? -4.902 -5.816 9.203 1 98.19 229 ASN A CA 1
ATOM 1749 C C . ASN A 1 229 ? -4.875 -7.332 9.039 1 98.19 229 ASN A C 1
ATOM 1751 O O . ASN A 1 229 ? -3.85 -7.969 9.289 1 98.19 229 ASN A O 1
ATOM 1755 N N . GLU A 1 230 ? -5.965 -7.922 8.609 1 97.31 230 GLU A N 1
ATOM 1756 C CA . GLU A 1 230 ? -6.012 -9.352 8.336 1 97.31 230 GLU A CA 1
ATOM 1757 C C . GLU A 1 230 ? -5.242 -9.703 7.066 1 97.31 230 GLU A C 1
ATOM 1759 O O . GLU A 1 230 ? -4.605 -10.75 6.988 1 97.31 230 GLU A O 1
ATOM 1764 N N . ILE A 1 231 ? -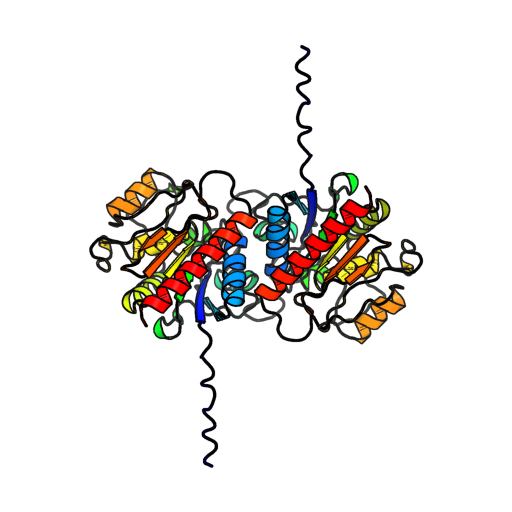5.32 -8.812 6.082 1 97.81 231 ILE A N 1
ATOM 1765 C CA . ILE A 1 231 ? -4.539 -8.984 4.863 1 97.81 231 ILE A CA 1
ATOM 1766 C C . ILE A 1 231 ? -3.049 -8.969 5.195 1 97.81 231 ILE A C 1
ATOM 1768 O O . ILE A 1 231 ? -2.289 -9.812 4.715 1 97.81 231 ILE A O 1
ATOM 1772 N N . HIS A 1 232 ? -2.652 -8.016 6.031 1 98.69 232 HIS A N 1
ATOM 1773 C CA . HIS A 1 232 ? -1.255 -7.934 6.445 1 98.69 232 HIS A CA 1
ATOM 1774 C C . HIS A 1 232 ? -0.83 -9.18 7.211 1 98.69 232 HIS A C 1
ATOM 1776 O O . HIS A 1 232 ? 0.277 -9.688 7.012 1 98.69 232 HIS A O 1
ATOM 1782 N N . ALA A 1 233 ? -1.695 -9.648 8.094 1 98.44 233 ALA A N 1
ATOM 1783 C CA . ALA A 1 233 ? -1.405 -10.875 8.836 1 98.44 233 ALA A CA 1
ATOM 1784 C C . ALA A 1 233 ? -1.243 -12.062 7.895 1 98.44 233 ALA A C 1
ATOM 1786 O O . ALA A 1 233 ? -0.382 -12.914 8.109 1 98.44 233 ALA A O 1
ATOM 1787 N N . ALA A 1 234 ? -2.074 -12.141 6.879 1 97.81 234 ALA A N 1
ATOM 1788 C CA . ALA A 1 234 ? -1.956 -13.195 5.875 1 97.81 234 ALA A CA 1
ATOM 1789 C C . ALA A 1 234 ? -0.588 -13.156 5.199 1 97.81 234 ALA A C 1
ATOM 1791 O O . ALA A 1 234 ? 0.056 -14.188 5.023 1 97.81 234 ALA A O 1
ATOM 1792 N N . ALA A 1 235 ? -0.154 -11.945 4.816 1 98.75 235 ALA A N 1
ATOM 1793 C CA . ALA A 1 235 ? 1.16 -11.781 4.199 1 98.75 235 ALA A CA 1
ATOM 1794 C C . ALA A 1 235 ? 2.271 -12.219 5.152 1 98.75 235 ALA A C 1
ATOM 1796 O O . ALA A 1 235 ? 3.223 -12.883 4.742 1 98.75 235 ALA A O 1
ATOM 1797 N N . LYS A 1 236 ? 2.148 -11.773 6.41 1 98.81 236 LYS A N 1
ATOM 1798 C CA . LYS A 1 236 ? 3.123 -12.172 7.426 1 98.81 236 LYS A CA 1
ATOM 1799 C C . LYS A 1 236 ? 3.24 -13.688 7.516 1 98.81 236 LYS A C 1
ATOM 1801 O O . LYS A 1 236 ? 4.344 -14.234 7.488 1 98.81 236 LYS A O 1
ATOM 1806 N N . ASN A 1 237 ? 2.1 -14.352 7.625 1 98.25 237 ASN A N 1
ATOM 1807 C CA . ASN A 1 237 ? 2.084 -15.805 7.754 1 98.25 237 ASN A CA 1
ATOM 1808 C C . ASN A 1 237 ? 2.662 -16.484 6.516 1 98.25 237 ASN A C 1
ATOM 1810 O O . ASN A 1 237 ? 3.385 -17.469 6.625 1 98.25 237 ASN A O 1
ATOM 1814 N N . LEU A 1 238 ? 2.352 -15.953 5.336 1 98.44 238 LEU A N 1
ATOM 1815 C CA . LEU A 1 238 ? 2.869 -16.5 4.086 1 98.44 238 LEU A CA 1
ATOM 1816 C C . LEU A 1 238 ? 4.391 -16.406 4.039 1 98.44 238 LEU A C 1
ATOM 1818 O O . LEU A 1 238 ? 5.066 -17.391 3.723 1 98.44 238 LEU A O 1
ATOM 1822 N N . ILE A 1 239 ? 4.957 -15.234 4.391 1 98.81 239 ILE A N 1
ATOM 1823 C CA . ILE A 1 239 ? 6.395 -15.008 4.32 1 98.81 239 ILE A CA 1
ATOM 1824 C C . ILE A 1 239 ? 7.109 -15.898 5.328 1 98.81 239 ILE A C 1
ATOM 1826 O O . ILE A 1 239 ? 8.156 -16.484 5.02 1 98.81 239 ILE A O 1
ATOM 1830 N N . GLU A 1 240 ? 6.539 -16.016 6.504 1 98.56 240 GLU A N 1
ATOM 1831 C CA . GLU A 1 240 ? 7.125 -16.906 7.504 1 98.56 240 GLU A CA 1
ATOM 1832 C C . GLU A 1 240 ? 7.164 -18.344 7.004 1 98.56 240 GLU A C 1
ATOM 1834 O O . GLU A 1 240 ? 8.156 -19.062 7.203 1 98.56 240 GLU A O 1
ATOM 1839 N N . GLU A 1 241 ? 6.062 -18.781 6.367 1 97.69 241 GLU A N 1
ATOM 1840 C CA . GLU A 1 241 ? 6.02 -20.141 5.82 1 97.69 241 GLU A CA 1
ATOM 1841 C C . GLU A 1 241 ? 7.07 -20.328 4.73 1 97.69 241 GLU A C 1
ATOM 1843 O O . GLU A 1 241 ? 7.727 -21.375 4.66 1 97.69 241 GLU A O 1
ATOM 1848 N N . LEU A 1 242 ? 7.227 -19.344 3.857 1 98.5 242 LEU A N 1
ATOM 1849 C CA . LEU A 1 242 ? 8.211 -19.422 2.779 1 98.5 242 LEU A CA 1
ATOM 1850 C C . LEU A 1 242 ? 9.625 -19.5 3.338 1 98.5 242 LEU A C 1
ATOM 1852 O O . LEU A 1 242 ? 10.469 -20.219 2.797 1 98.5 242 LEU A O 1
ATOM 1856 N N . ILE A 1 243 ? 9.922 -18.75 4.402 1 98 243 ILE A N 1
ATOM 1857 C CA . ILE A 1 243 ? 11.227 -18.812 5.055 1 98 243 ILE A CA 1
ATOM 1858 C C . ILE A 1 243 ? 11.477 -20.219 5.598 1 98 243 ILE A C 1
ATOM 1860 O O . ILE A 1 243 ? 12.57 -20.766 5.441 1 98 243 ILE A O 1
ATOM 1864 N N . ASP A 1 244 ? 10.445 -20.828 6.203 1 97 244 ASP A N 1
ATOM 1865 C CA . ASP A 1 244 ? 10.562 -22.188 6.723 1 97 244 ASP A CA 1
ATOM 1866 C C . ASP A 1 244 ? 10.844 -23.172 5.598 1 97 244 ASP A C 1
ATOM 1868 O O . ASP A 1 244 ? 11.617 -24.125 5.77 1 97 244 ASP A O 1
ATOM 1872 N N . LEU A 1 245 ? 10.25 -22.953 4.438 1 96.44 245 LEU A N 1
ATOM 1873 C CA . LEU A 1 245 ? 10.414 -23.828 3.289 1 96.44 245 LEU A CA 1
ATOM 1874 C C . LEU A 1 245 ? 11.805 -23.688 2.688 1 96.44 245 LEU A C 1
ATOM 1876 O O . LEU A 1 245 ? 12.258 -24.578 1.953 1 96.44 245 LEU A O 1
ATOM 1880 N N . THR A 1 246 ? 12.438 -22.531 2.84 1 92.75 246 THR A N 1
ATOM 1881 C CA . THR A 1 246 ? 13.797 -22.328 2.357 1 92.75 246 THR A CA 1
ATOM 1882 C C . THR A 1 246 ? 14.797 -23.109 3.201 1 92.75 246 THR A C 1
ATOM 1884 O O . THR A 1 246 ? 15.844 -23.531 2.703 1 92.75 246 THR A O 1
ATOM 1887 N N . LYS A 1 247 ? 14.562 -23.297 4.531 1 83.75 247 LYS A N 1
ATOM 1888 C CA . LYS A 1 247 ? 15.453 -23.969 5.469 1 83.75 247 LYS A CA 1
ATOM 1889 C C . LYS A 1 247 ? 15.422 -25.484 5.254 1 83.75 247 LYS A C 1
ATOM 1891 O O . LYS A 1 247 ? 16.406 -26.172 5.543 1 83.75 247 LYS A O 1
ATOM 1896 N N . ARG A 1 248 ? 14.359 -25.984 4.832 1 70.12 248 ARG A N 1
ATOM 1897 C CA . ARG A 1 248 ? 14.234 -27.438 4.656 1 70.12 248 ARG A CA 1
ATOM 1898 C C . ARG A 1 248 ? 15.188 -27.938 3.58 1 70.12 248 ARG A C 1
ATOM 1900 O O . ARG A 1 248 ? 15.492 -29.141 3.521 1 70.12 248 ARG A O 1
ATOM 1907 N N . GLU A 1 249 ? 15.719 -27.109 2.637 1 58.19 249 GLU A N 1
ATOM 1908 C CA . GLU A 1 249 ? 16.734 -27.516 1.673 1 58.19 249 GLU A CA 1
ATOM 1909 C C . GLU A 1 249 ? 18.078 -27.734 2.352 1 58.19 249 GLU A C 1
ATOM 1911 O O . GLU A 1 249 ? 18.906 -28.516 1.878 1 58.19 249 GLU A O 1
ATOM 1916 N N . GLU A 1 250 ? 18.391 -26.922 3.486 1 47.12 250 GLU A N 1
ATOM 1917 C CA . GLU A 1 250 ? 19.719 -27.094 4.07 1 47.12 250 GLU A CA 1
ATOM 1918 C C . GLU A 1 250 ? 19.781 -28.328 4.957 1 47.12 250 GLU A C 1
ATOM 1920 O O . GLU A 1 250 ? 18.812 -28.641 5.664 1 47.12 250 GLU A O 1
ATOM 1925 N N . MET B 1 1 ? -36.469 -11.438 41.188 1 33.81 1 MET B N 1
ATOM 1926 C CA . MET B 1 1 ? -35.062 -11.273 40.781 1 33.81 1 MET B CA 1
ATOM 1927 C C . MET B 1 1 ? -34.969 -10.594 39.406 1 33.81 1 MET B C 1
ATOM 1929 O O . MET B 1 1 ? -35.438 -11.148 38.406 1 33.81 1 MET B O 1
ATOM 1933 N N . MET B 1 2 ? -35.094 -9.219 39.344 1 41.56 2 MET B N 1
ATOM 1934 C CA . MET B 1 2 ? -35.062 -8.312 38.219 1 41.56 2 MET B CA 1
ATOM 1935 C C . MET B 1 2 ? -33.75 -8.461 37.438 1 41.56 2 MET B C 1
ATOM 1937 O O . MET B 1 2 ? -32.656 -8.375 38.031 1 41.56 2 MET B O 1
ATOM 1941 N N . ASN B 1 3 ? -33.719 -9.367 36.406 1 37.41 3 ASN B N 1
ATOM 1942 C CA . ASN B 1 3 ? -32.656 -9.531 35.438 1 37.41 3 ASN B CA 1
ATOM 1943 C C . ASN B 1 3 ? -32.156 -8.188 34.906 1 37.41 3 ASN B C 1
ATOM 1945 O O . ASN B 1 3 ? -32.875 -7.531 34.156 1 37.41 3 ASN B O 1
ATOM 1949 N N . ASN B 1 4 ? -31.469 -7.379 35.75 1 41.53 4 ASN B N 1
ATOM 1950 C CA . ASN B 1 4 ? -30.719 -6.227 35.25 1 41.53 4 ASN B CA 1
ATOM 1951 C C . ASN B 1 4 ? -29.859 -6.598 34.062 1 41.53 4 ASN B C 1
ATOM 1953 O O . ASN B 1 4 ? -28.734 -7.094 34.219 1 41.53 4 ASN B O 1
ATOM 1957 N N . GLN B 1 5 ? -30.484 -7.082 33 1 37.91 5 GLN B N 1
ATOM 1958 C CA . GLN B 1 5 ? -29.719 -7.168 31.75 1 37.91 5 GLN B CA 1
ATOM 1959 C C . GLN B 1 5 ? -29 -5.855 31.453 1 37.91 5 GLN B C 1
ATOM 1961 O O . GLN B 1 5 ? -29.625 -4.867 31.062 1 37.91 5 GLN B O 1
ATOM 1966 N N . ALA B 1 6 ? -28.047 -5.484 32.188 1 36.03 6 ALA B N 1
ATOM 1967 C CA . ALA B 1 6 ? -27.203 -4.422 31.656 1 36.03 6 ALA B CA 1
ATOM 1968 C C . ALA B 1 6 ? -26.938 -4.617 30.172 1 36.03 6 ALA B C 1
ATOM 1970 O O . ALA B 1 6 ? -26.344 -5.613 29.75 1 36.03 6 ALA B O 1
ATOM 1971 N N . ALA B 1 7 ? -27.641 -4.18 29.297 1 39.78 7 ALA B N 1
ATOM 1972 C CA . ALA B 1 7 ? -27.328 -4.07 27.875 1 39.78 7 ALA B CA 1
ATOM 1973 C C . ALA B 1 7 ? -25.859 -3.717 27.656 1 39.78 7 ALA B C 1
ATOM 1975 O O . ALA B 1 7 ? -25.391 -2.695 28.172 1 39.78 7 ALA B O 1
ATOM 1976 N N . LYS B 1 8 ? -24.938 -4.578 27.625 1 41.19 8 LYS B N 1
ATOM 1977 C CA . LYS B 1 8 ? -23.562 -4.328 27.234 1 41.19 8 LYS B CA 1
ATOM 1978 C C . LYS B 1 8 ? -23.469 -3.166 26.234 1 41.19 8 LYS B C 1
ATOM 1980 O O . LYS B 1 8 ? -24.078 -3.217 25.172 1 41.19 8 LYS B O 1
ATOM 1985 N N . LYS B 1 9 ? -23.422 -1.972 26.688 1 42.81 9 LYS B N 1
ATOM 1986 C CA . LYS B 1 9 ? -23.156 -0.758 25.922 1 42.81 9 LYS B CA 1
ATOM 1987 C C . LYS B 1 9 ? -22.219 -1.036 24.766 1 42.81 9 LYS B C 1
ATOM 1989 O O . LYS B 1 9 ? -21.078 -1.448 24.969 1 42.81 9 LYS B O 1
ATOM 1994 N N . GLU B 1 10 ? -22.594 -1.543 23.656 1 47.69 10 GLU B N 1
ATOM 1995 C CA . GLU B 1 10 ? -21.828 -1.74 22.422 1 47.69 10 GLU B CA 1
ATOM 1996 C C . GLU B 1 10 ? -20.875 -0.576 22.172 1 47.69 10 GLU B C 1
ATOM 1998 O O . GLU B 1 10 ? -21.312 0.564 22 1 47.69 10 GLU 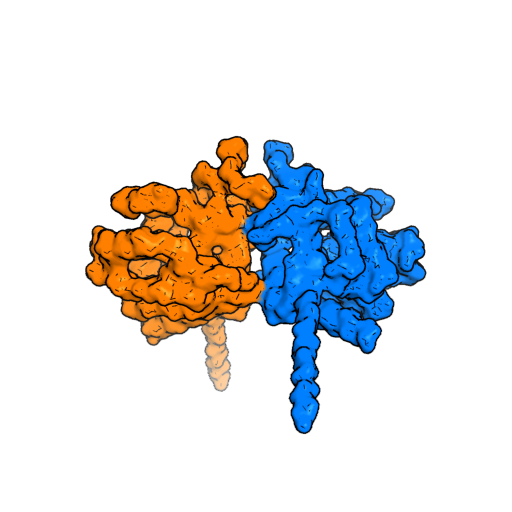B O 1
ATOM 2003 N N . GLU B 1 11 ? -19.703 -0.461 22.797 1 56.31 11 GLU B N 1
ATOM 2004 C CA . GLU B 1 11 ? -18.719 0.604 22.641 1 56.31 11 GLU B CA 1
ATOM 2005 C C . GLU B 1 11 ? -18.516 0.967 21.172 1 56.31 11 GLU B C 1
ATOM 2007 O O . GLU B 1 11 ? -18.266 0.092 20.344 1 56.31 11 GLU B O 1
ATOM 2012 N N . LYS B 1 12 ? -19.062 2.146 20.719 1 73.44 12 LYS B N 1
ATOM 2013 C CA . LYS B 1 12 ? -18.969 2.658 19.344 1 73.44 12 LYS B CA 1
ATOM 2014 C C . LYS B 1 12 ? -17.531 2.561 18.812 1 73.44 12 LYS B C 1
ATOM 2016 O O . LYS B 1 12 ? -16.594 2.982 19.484 1 73.44 12 LYS B O 1
ATOM 2021 N N . LYS B 1 13 ? -17.266 1.959 17.719 1 88.75 13 LYS B N 1
ATOM 2022 C CA . LYS B 1 13 ? -15.961 1.837 17.062 1 88.75 13 LYS B CA 1
ATOM 2023 C C . LYS B 1 13 ? -15.375 3.209 16.75 1 88.75 13 LYS B C 1
ATOM 2025 O O . LYS B 1 13 ? -16.078 4.09 16.25 1 88.75 13 LYS B O 1
ATOM 2030 N N . LYS B 1 14 ? -14.188 3.48 17.219 1 95.62 14 LYS B N 1
ATOM 2031 C CA . LYS B 1 14 ? -13.5 4.723 16.875 1 95.62 14 LYS B CA 1
ATOM 2032 C C . LYS B 1 14 ? -13.281 4.836 15.375 1 95.62 14 LYS B C 1
ATOM 2034 O O . LYS B 1 14 ? -13.156 3.824 14.68 1 95.62 14 LYS B O 1
ATOM 2039 N N . THR B 1 15 ? -13.32 6.098 14.906 1 97.88 15 THR B N 1
ATOM 2040 C CA . THR B 1 15 ? -13.172 6.359 13.484 1 97.88 15 THR B CA 1
ATOM 2041 C C . THR B 1 15 ? -12.031 7.344 13.227 1 97.88 15 THR B C 1
ATOM 2043 O O . THR B 1 15 ? -11.766 8.219 14.055 1 97.88 15 THR B O 1
ATOM 2046 N N . ALA B 1 16 ? -11.312 7.129 12.141 1 98.62 16 ALA B N 1
ATOM 2047 C CA . ALA B 1 16 ? -10.242 8.023 11.711 1 98.62 16 ALA B CA 1
ATOM 2048 C C . ALA B 1 16 ? -10.492 8.539 10.289 1 98.62 16 ALA B C 1
ATOM 2050 O O . ALA B 1 16 ? -10.859 7.77 9.398 1 98.62 16 ALA B O 1
ATOM 2051 N N . ALA B 1 17 ? -10.406 9.844 10.109 1 98.81 17 ALA B N 1
ATOM 2052 C CA . ALA B 1 17 ? -10.32 10.391 8.758 1 98.81 17 ALA B CA 1
ATOM 2053 C C . ALA B 1 17 ? -8.891 10.305 8.219 1 98.81 17 ALA B C 1
ATOM 2055 O O . ALA B 1 17 ? -7.934 10.633 8.922 1 98.81 17 ALA B O 1
ATOM 2056 N N . VAL B 1 18 ? -8.75 9.797 7.047 1 98.88 18 VAL B N 1
ATOM 2057 C CA . VAL B 1 18 ? -7.457 9.711 6.371 1 98.88 18 VAL B CA 1
ATOM 2058 C C . VAL B 1 18 ? -7.5 10.508 5.07 1 98.88 18 VAL B C 1
ATOM 2060 O O . VAL B 1 18 ? -8.336 10.242 4.203 1 98.88 18 VAL B O 1
ATOM 2063 N N . ILE B 1 19 ? -6.637 11.484 4.934 1 98.75 19 ILE B N 1
ATOM 2064 C CA . ILE B 1 19 ? -6.59 12.281 3.713 1 98.75 19 ILE B CA 1
ATOM 2065 C C . ILE B 1 19 ? -5.52 11.727 2.773 1 98.75 19 ILE B C 1
ATOM 2067 O O . ILE B 1 19 ? -4.359 11.578 3.164 1 98.75 19 ILE B O 1
ATOM 2071 N N . LEU B 1 20 ? -5.926 11.414 1.57 1 97.94 20 LEU B N 1
ATOM 2072 C CA . LEU B 1 20 ? -5.035 10.938 0.519 1 97.94 20 LEU B CA 1
ATOM 2073 C C . LEU B 1 20 ? -4.984 11.922 -0.641 1 97.94 20 LEU B C 1
ATOM 2075 O O . LEU B 1 20 ? -5.938 12.672 -0.872 1 97.94 20 LEU B O 1
ATOM 2079 N N . SER B 1 21 ? -3.84 11.945 -1.33 1 96.56 21 SER B N 1
ATOM 2080 C CA . SER B 1 21 ? -3.646 12.883 -2.434 1 96.56 21 SER B CA 1
ATOM 2081 C C . SER B 1 21 ? -3.219 12.156 -3.705 1 96.56 21 SER B C 1
ATOM 2083 O O . SER B 1 21 ? -2.342 12.625 -4.43 1 96.56 21 SER B O 1
ATOM 2085 N N . GLY B 1 22 ? -3.783 11.023 -3.98 1 94.62 22 GLY B N 1
ATOM 2086 C CA . GLY B 1 22 ? -3.4 10.188 -5.105 1 94.62 22 GLY B CA 1
ATOM 2087 C C . GLY B 1 22 ? -2.666 8.93 -4.691 1 94.62 22 GLY B C 1
ATOM 2088 O O . GLY B 1 22 ? -2.801 8.469 -3.553 1 94.62 22 GLY B O 1
ATOM 2089 N N . CYS B 1 23 ? -1.942 8.359 -5.656 1 93.12 23 CYS B N 1
ATOM 2090 C CA . CYS B 1 23 ? -1.24 7.098 -5.453 1 93.12 23 CYS B CA 1
ATOM 2091 C C . CYS B 1 23 ? 0.166 7.16 -6.039 1 93.12 23 CYS B C 1
ATOM 2093 O O . CYS B 1 23 ? 0.335 7.203 -7.258 1 93.12 23 CYS B O 1
ATOM 2095 N N . GLY B 1 24 ? 1.085 7.18 -5.16 1 90.75 24 GLY B N 1
ATOM 2096 C CA . GLY B 1 24 ? 2.488 7.27 -5.531 1 90.75 24 GLY B CA 1
ATOM 2097 C C . GLY B 1 24 ? 3.254 8.305 -4.727 1 90.75 24 GLY B C 1
ATOM 2098 O O . GLY B 1 24 ? 2.781 9.43 -4.543 1 90.75 24 GLY B O 1
ATOM 2099 N N . PHE B 1 25 ? 4.465 8.094 -4.281 1 88.94 25 PHE B N 1
ATOM 2100 C CA . PHE B 1 25 ? 5.293 8.906 -3.396 1 88.94 25 PHE B CA 1
ATOM 2101 C C . PHE B 1 25 ? 5.598 10.258 -4.031 1 88.94 25 PHE B C 1
ATOM 2103 O O . PHE B 1 25 ? 5.355 11.297 -3.426 1 88.94 25 PHE B O 1
ATOM 2110 N N . MET B 1 26 ? 5.852 10.312 -5.312 1 88.88 26 MET B N 1
ATOM 2111 C CA . MET B 1 26 ? 6.312 11.539 -5.949 1 88.88 26 MET B CA 1
ATOM 2112 C C . MET B 1 26 ? 5.133 12.375 -6.43 1 88.88 26 MET B C 1
ATOM 2114 O O . MET B 1 26 ? 5.219 13.609 -6.484 1 88.88 26 MET B O 1
ATOM 2118 N N . ASP B 1 27 ? 4.031 11.719 -6.727 1 92.38 27 ASP B N 1
ATOM 2119 C CA . ASP B 1 27 ? 2.914 12.477 -7.281 1 92.38 27 ASP B CA 1
ATOM 2120 C C . ASP B 1 27 ? 1.611 12.148 -6.555 1 92.38 27 ASP B C 1
ATOM 2122 O O . ASP B 1 27 ? 0.523 12.383 -7.082 1 92.38 27 ASP B O 1
ATOM 2126 N N . GLY B 1 28 ? 1.69 11.586 -5.453 1 94.38 28 GLY B N 1
ATOM 2127 C CA . GLY B 1 28 ? 0.561 11.266 -4.594 1 94.38 28 GLY B CA 1
ATOM 2128 C C . GLY B 1 28 ? 0.969 10.906 -3.18 1 94.38 28 GLY B C 1
ATOM 2129 O O . GLY B 1 28 ? 2.047 11.289 -2.721 1 94.38 28 GLY B O 1
ATOM 2130 N N . SER B 1 29 ? 0.06 10.25 -2.488 1 96.94 29 SER B N 1
ATOM 2131 C CA . SER B 1 29 ? 0.371 9.711 -1.167 1 96.94 29 SER B CA 1
ATOM 2132 C C . SER B 1 29 ? 1.314 8.516 -1.262 1 96.94 29 SER B C 1
ATOM 2134 O O . SER B 1 29 ? 1.171 7.676 -2.15 1 96.94 29 SER B O 1
ATOM 2136 N N . ASP B 1 30 ? 2.312 8.562 -0.395 1 96.44 30 ASP B N 1
ATOM 2137 C CA . ASP B 1 30 ? 3.203 7.406 -0.314 1 96.44 30 ASP B CA 1
ATOM 2138 C C . ASP B 1 30 ? 2.42 6.125 -0.039 1 96.44 30 ASP B C 1
ATOM 2140 O O . ASP B 1 30 ? 1.729 6.02 0.978 1 96.44 30 ASP B O 1
ATOM 2144 N N . VAL B 1 31 ? 2.562 5.145 -0.899 1 97.31 31 VAL B N 1
ATOM 2145 C CA . VAL B 1 31 ? 1.733 3.943 -0.874 1 97.31 31 VAL B CA 1
ATOM 2146 C C . VAL B 1 31 ? 2.053 3.123 0.373 1 97.31 31 VAL B C 1
ATOM 2148 O O . VAL B 1 31 ? 1.146 2.662 1.069 1 97.31 31 VAL B O 1
ATOM 2151 N N . VAL B 1 32 ? 3.312 2.961 0.736 1 97.69 32 VAL B N 1
ATOM 2152 C CA . VAL B 1 32 ? 3.711 2.16 1.891 1 97.69 32 VAL B CA 1
ATOM 2153 C C . VAL B 1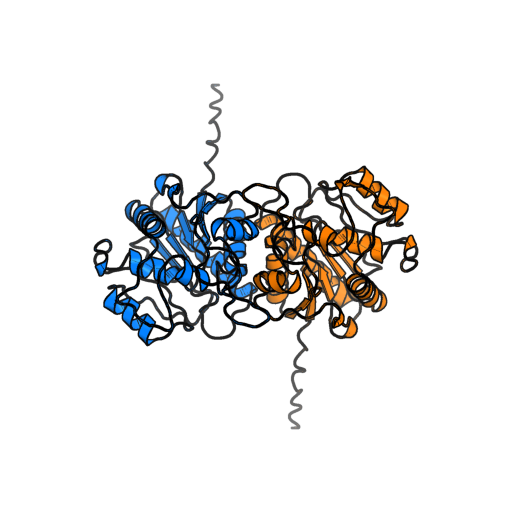 32 ? 3.221 2.828 3.174 1 97.69 32 VAL B C 1
ATOM 2155 O O . VAL B 1 32 ? 2.674 2.162 4.059 1 97.69 32 VAL B O 1
ATOM 2158 N N . GLU B 1 33 ? 3.383 4.145 3.27 1 98.31 33 GLU B N 1
ATOM 2159 C CA . GLU B 1 33 ? 2.891 4.867 4.438 1 98.31 33 GLU B CA 1
ATOM 2160 C C . GLU B 1 33 ? 1.375 4.742 4.566 1 98.31 33 GLU B C 1
ATOM 2162 O O . GLU B 1 33 ? 0.858 4.473 5.652 1 98.31 33 GLU B O 1
ATOM 2167 N N . SER B 1 34 ? 0.691 4.93 3.469 1 98.5 34 SER B N 1
ATOM 2168 C CA . SER B 1 34 ? -0.768 4.922 3.479 1 98.5 34 SER B CA 1
ATOM 2169 C C . SER B 1 34 ? -1.307 3.559 3.904 1 98.5 34 SER B C 1
ATOM 2171 O O . SER B 1 34 ? -2.17 3.473 4.781 1 98.5 34 SER B O 1
ATOM 2173 N N . VAL B 1 35 ? -0.77 2.502 3.322 1 98.31 35 VAL B N 1
ATOM 2174 C CA . VAL B 1 35 ? -1.221 1.153 3.646 1 98.31 35 VAL B CA 1
ATOM 2175 C C . VAL B 1 35 ? -0.866 0.825 5.098 1 98.31 35 VAL B C 1
ATOM 2177 O O . VAL B 1 35 ? -1.659 0.208 5.812 1 98.31 35 VAL B O 1
ATOM 2180 N N . SER B 1 36 ? 0.321 1.225 5.523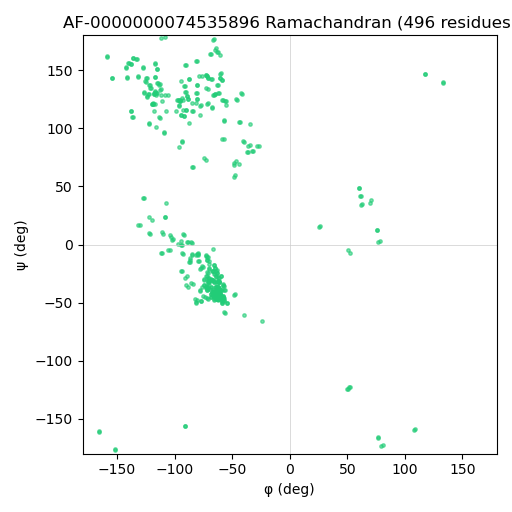 1 98.75 36 SER B N 1
ATOM 2181 C CA . SER B 1 36 ? 0.73 0.98 6.902 1 98.75 36 SER B CA 1
ATOM 2182 C C . SER B 1 36 ? -0.219 1.653 7.891 1 98.75 36 SER B C 1
ATOM 2184 O O . SER B 1 36 ? -0.591 1.06 8.906 1 98.75 36 SER B O 1
ATOM 2186 N N . VAL B 1 37 ? -0.61 2.883 7.582 1 98.81 37 VAL B N 1
ATOM 2187 C CA . VAL B 1 37 ? -1.567 3.605 8.414 1 98.81 37 VAL B CA 1
ATOM 2188 C C . VAL B 1 37 ? -2.889 2.844 8.461 1 98.81 37 VAL B C 1
ATOM 2190 O O . VAL B 1 37 ? -3.443 2.617 9.539 1 98.81 37 VAL B O 1
ATOM 2193 N N . ILE B 1 38 ? -3.369 2.381 7.332 1 98.62 38 ILE B N 1
ATOM 2194 C CA . ILE B 1 38 ? -4.652 1.697 7.219 1 98.62 38 ILE B CA 1
ATOM 2195 C C . ILE B 1 38 ? -4.605 0.38 7.992 1 98.62 38 ILE B C 1
ATOM 2197 O O . ILE B 1 38 ? -5.527 0.062 8.742 1 98.62 38 ILE B O 1
ATOM 2201 N N . VAL B 1 39 ? -3.514 -0.342 7.824 1 98.69 39 VAL B N 1
ATOM 2202 C CA . VAL B 1 39 ? -3.328 -1.619 8.508 1 98.69 39 VAL B CA 1
ATOM 2203 C C . VAL B 1 39 ? -3.326 -1.404 10.016 1 98.69 39 VAL B C 1
ATOM 2205 O O . VAL B 1 39 ? -4.016 -2.113 10.75 1 98.69 39 VAL B O 1
ATOM 2208 N N . GLU B 1 40 ? -2.619 -0.433 10.516 1 98.81 40 GLU B N 1
ATOM 2209 C CA . GLU B 1 40 ? -2.477 -0.242 11.961 1 98.81 40 GLU B CA 1
ATOM 2210 C C . GLU B 1 40 ? -3.754 0.327 12.57 1 98.81 40 GLU B C 1
ATOM 2212 O O . GLU B 1 40 ? -4.098 0.009 13.711 1 98.81 40 GLU B O 1
ATOM 2217 N N . LEU B 1 41 ? -4.473 1.232 11.789 1 98.69 41 LEU B N 1
ATOM 2218 C CA . LEU B 1 41 ? -5.777 1.684 12.266 1 98.69 41 LEU B CA 1
ATOM 2219 C C . LEU B 1 41 ? -6.723 0.503 12.461 1 98.69 41 LEU B C 1
ATOM 2221 O O . LEU B 1 41 ? -7.301 0.342 13.539 1 98.69 41 LEU B O 1
ATOM 2225 N N . THR B 1 42 ? -6.828 -0.379 11.477 1 98.19 42 THR B N 1
ATOM 2226 C CA . THR B 1 42 ? -7.77 -1.49 11.547 1 98.19 42 THR B CA 1
ATOM 2227 C C . THR B 1 42 ? -7.328 -2.516 12.586 1 98.19 42 THR B C 1
ATOM 2229 O O . THR B 1 42 ? -8.164 -3.156 13.227 1 98.19 42 THR B O 1
ATOM 2232 N N . ARG B 1 43 ? -6.027 -2.646 12.773 1 98.25 43 ARG B N 1
ATOM 2233 C CA . ARG B 1 43 ? -5.508 -3.537 13.805 1 98.25 43 ARG B CA 1
ATOM 2234 C C . ARG B 1 43 ? -5.965 -3.094 15.188 1 98.25 43 ARG B C 1
ATOM 2236 O O . ARG B 1 43 ? -6.184 -3.926 16.078 1 98.25 43 ARG B O 1
ATOM 2243 N N . LYS B 1 44 ? -6.121 -1.805 15.367 1 98.25 44 LYS B N 1
ATOM 2244 C CA . LYS B 1 44 ? -6.531 -1.243 16.656 1 98.25 44 LYS B CA 1
ATOM 2245 C C . LYS B 1 44 ? -8.047 -1.091 16.719 1 98.25 44 LYS B C 1
ATOM 2247 O O . LYS B 1 44 ? -8.57 -0.458 17.641 1 98.25 44 LYS B O 1
ATOM 2252 N N . GLY B 1 45 ? -8.766 -1.641 15.734 1 97.38 45 GLY B N 1
ATOM 2253 C CA . GLY B 1 45 ? -10.219 -1.602 15.711 1 97.38 45 GLY B CA 1
ATOM 2254 C C . GLY B 1 45 ? -10.773 -0.245 15.32 1 97.38 45 GLY B C 1
ATOM 2255 O O . GLY B 1 45 ? -11.945 0.046 15.57 1 97.38 45 GLY B O 1
ATOM 2256 N N . ILE B 1 46 ? -9.938 0.658 14.812 1 98.12 46 ILE B N 1
ATOM 2257 C CA . ILE B 1 46 ? -10.359 1.979 14.359 1 98.12 46 ILE B CA 1
ATOM 2258 C C . ILE B 1 46 ? -10.734 1.919 12.875 1 98.12 46 ILE B C 1
ATOM 2260 O O . ILE B 1 46 ? -9.969 1.399 12.055 1 98.12 46 ILE B O 1
ATOM 2264 N N . VAL B 1 47 ? -11.891 2.447 12.469 1 97.38 47 VAL B N 1
ATOM 2265 C CA . VAL B 1 47 ? -12.391 2.391 11.102 1 97.38 47 VAL B CA 1
ATOM 2266 C C . VAL B 1 47 ? -11.898 3.609 10.32 1 97.38 47 VAL B C 1
ATOM 2268 O O . VAL B 1 47 ? -12.266 4.742 10.633 1 97.38 47 VAL B O 1
ATOM 2271 N N . PRO B 1 48 ? -11.102 3.385 9.336 1 98.06 48 PRO B N 1
ATOM 2272 C CA . PRO B 1 48 ? -10.68 4.52 8.508 1 98.06 48 PRO B CA 1
ATOM 2273 C C . PRO B 1 48 ? -11.727 4.91 7.469 1 98.06 48 PRO B C 1
ATOM 2275 O O . PRO B 1 48 ? -12.398 4.039 6.91 1 98.06 48 PRO B O 1
ATOM 2278 N N . ARG B 1 49 ? -11.922 6.145 7.32 1 98.12 49 ARG B N 1
ATOM 2279 C CA . ARG B 1 49 ? -12.617 6.734 6.18 1 98.12 49 ARG B CA 1
ATOM 2280 C C . ARG B 1 49 ? -11.688 7.648 5.387 1 98.12 49 ARG B C 1
ATOM 2282 O O . ARG B 1 49 ? -10.867 8.359 5.969 1 98.12 49 ARG B O 1
ATOM 2289 N N . PHE B 1 50 ? -11.875 7.625 4.078 1 98.31 50 PHE B N 1
ATOM 2290 C CA . PHE B 1 50 ? -10.859 8.234 3.225 1 98.31 50 PHE B CA 1
ATOM 2291 C C . PHE B 1 50 ? -11.422 9.445 2.494 1 98.31 50 PHE B C 1
ATOM 2293 O O . PHE B 1 50 ? -12.562 9.422 2.027 1 98.31 50 PHE B O 1
ATOM 2300 N N . PHE B 1 51 ? -10.57 10.445 2.451 1 98.31 51 PHE B N 1
ATOM 2301 C CA . PHE B 1 51 ? -10.945 11.703 1.809 1 98.31 51 PHE B CA 1
ATOM 2302 C C . PHE B 1 51 ? -9.852 12.172 0.851 1 98.31 51 PHE B C 1
ATOM 2304 O O . PHE B 1 51 ? -8.664 12 1.127 1 98.31 51 PHE B O 1
ATOM 2311 N N . SER B 1 52 ? -10.219 12.742 -0.202 1 97.56 52 SER B N 1
ATOM 2312 C CA . SER B 1 52 ? -9.312 13.297 -1.204 1 97.56 52 SER B CA 1
ATOM 2313 C C . SER B 1 52 ? -9.977 14.422 -1.988 1 97.56 52 SER B C 1
ATOM 2315 O O . SER B 1 52 ? -11.188 14.391 -2.23 1 97.56 52 SER B O 1
ATOM 2317 N N . PRO B 1 53 ? -9.227 15.484 -2.355 1 95.88 53 PRO B N 1
ATOM 2318 C CA . PRO B 1 53 ? -9.789 16.484 -3.268 1 95.88 53 PRO B CA 1
ATOM 2319 C C . PRO B 1 53 ? -10.172 15.891 -4.625 1 95.88 53 PRO B C 1
ATOM 2321 O O . PRO B 1 53 ? -9.469 15.016 -5.137 1 95.88 53 PRO B O 1
ATOM 2324 N N . HIS B 1 54 ? -11.281 16.391 -5.184 1 92.81 54 HIS B N 1
ATOM 2325 C CA . HIS B 1 54 ? -11.648 16.062 -6.555 1 92.81 54 HIS B CA 1
ATOM 2326 C C . HIS B 1 54 ? -10.93 16.984 -7.543 1 92.81 54 HIS B C 1
ATOM 2328 O O . HIS B 1 54 ? -11.57 17.797 -8.227 1 92.81 54 HIS B O 1
ATOM 2334 N N . GLU B 1 55 ? -9.648 16.844 -7.605 1 94 55 GLU B N 1
ATOM 2335 C CA . GLU B 1 55 ? -8.789 17.703 -8.422 1 94 55 GLU B CA 1
ATOM 2336 C C . GLU B 1 55 ? -7.75 16.875 -9.18 1 94 55 GLU B C 1
ATOM 2338 O O . GLU B 1 55 ? -7.508 15.711 -8.844 1 94 55 GLU B O 1
ATOM 2343 N N . GLU B 1 56 ? -7.258 17.484 -10.18 1 92 56 GLU B N 1
ATOM 2344 C CA . GLU B 1 56 ? -6.199 16.844 -10.953 1 92 56 GLU B CA 1
ATOM 2345 C C . GLU B 1 56 ? -4.883 16.828 -10.18 1 92 56 GLU B C 1
ATOM 2347 O O . GLU B 1 56 ? -4.629 17.719 -9.367 1 92 56 GLU B O 1
ATOM 2352 N N . ILE B 1 57 ? -4.121 15.789 -10.375 1 91 57 ILE B N 1
ATOM 2353 C CA . ILE B 1 57 ? -2.748 15.75 -9.883 1 91 57 ILE B CA 1
ATOM 2354 C C . ILE B 1 57 ? -1.902 16.781 -10.617 1 91 57 ILE B C 1
ATOM 2356 O O . ILE B 1 57 ? -1.964 16.891 -11.844 1 91 57 ILE B O 1
ATOM 2360 N N . ASP B 1 58 ? -1.229 17.578 -9.914 1 82.88 58 ASP B N 1
ATOM 2361 C CA . ASP B 1 58 ? -0.49 18.719 -10.453 1 82.88 58 ASP B CA 1
ATOM 2362 C C . ASP B 1 58 ? 0.507 18.25 -11.523 1 82.88 58 ASP B C 1
ATOM 2364 O O . ASP B 1 58 ? 0.467 18.734 -12.656 1 82.88 58 ASP B O 1
ATOM 2368 N N . GLU B 1 59 ? 1.435 17.344 -11.102 1 84.5 59 GLU B N 1
ATOM 2369 C CA . GLU B 1 59 ? 2.408 16.766 -12.031 1 84.5 59 GLU B CA 1
ATOM 2370 C C . GLU B 1 59 ? 2.58 15.266 -11.797 1 84.5 59 GLU B C 1
ATOM 2372 O O . GLU B 1 59 ? 3.104 14.852 -10.758 1 84.5 59 GLU B O 1
ATOM 2377 N N . SER B 1 60 ? 2.168 14.602 -12.82 1 86.81 60 SER B N 1
ATOM 2378 C CA . SER B 1 60 ? 2.365 13.156 -12.734 1 86.81 60 SER B CA 1
ATOM 2379 C C . SER B 1 60 ? 3.84 12.789 -12.875 1 86.81 60 SER B C 1
ATOM 2381 O O . SER B 1 60 ? 4.598 13.492 -13.555 1 86.81 60 SER B O 1
ATOM 2383 N N . TYR B 1 61 ? 4.27 11.781 -12.172 1 86.62 61 TYR B N 1
ATOM 2384 C CA . TYR B 1 61 ? 5.656 11.328 -12.195 1 86.62 61 TYR B CA 1
ATOM 2385 C C . TYR B 1 61 ? 5.758 9.922 -12.789 1 86.62 61 TYR B C 1
ATOM 2387 O O . TYR B 1 61 ? 4.969 9.039 -12.453 1 86.62 61 TYR B O 1
ATOM 2395 N N . ASN B 1 62 ? 6.699 9.797 -13.758 1 83.81 62 ASN B N 1
ATOM 2396 C CA . ASN B 1 62 ? 7.023 8.484 -14.305 1 83.81 62 ASN B CA 1
ATOM 2397 C C . ASN B 1 62 ? 8.172 7.824 -13.547 1 83.81 62 ASN B C 1
ATOM 2399 O O . ASN B 1 62 ? 9.328 8.234 -13.672 1 83.81 62 ASN B O 1
ATOM 2403 N N . TYR B 1 63 ? 7.875 6.812 -12.836 1 83 63 TYR B N 1
ATOM 2404 C CA . TYR B 1 63 ? 8.844 6.18 -11.945 1 83 63 TYR B CA 1
ATOM 2405 C C . TYR B 1 63 ? 9.852 5.355 -12.734 1 83 63 TYR B C 1
ATOM 2407 O O . TYR B 1 63 ? 10.898 4.969 -12.203 1 83 63 TYR B O 1
ATOM 2415 N N . ILE B 1 64 ? 9.555 4.98 -13.969 1 81.81 64 ILE B N 1
ATOM 2416 C CA . ILE B 1 64 ? 10.484 4.238 -14.812 1 81.81 64 ILE B CA 1
ATOM 2417 C C . ILE B 1 64 ? 11.547 5.188 -15.359 1 81.81 64 ILE B C 1
ATOM 2419 O O . ILE B 1 64 ? 12.75 4.934 -15.219 1 81.81 64 ILE B O 1
ATOM 2423 N N . THR B 1 65 ? 11.086 6.34 -15.906 1 84.56 65 THR B N 1
ATOM 2424 C CA . THR B 1 65 ? 12.016 7.305 -16.484 1 84.56 65 THR B CA 1
ATOM 2425 C C . THR B 1 65 ? 12.539 8.266 -15.422 1 84.56 65 THR B C 1
ATOM 2427 O O . THR B 1 65 ? 13.508 8.992 -15.648 1 84.56 65 THR B O 1
ATOM 2430 N N . LYS B 1 66 ? 11.852 8.281 -14.266 1 87.81 66 LYS B N 1
ATOM 2431 C CA . LYS B 1 66 ? 12.188 9.148 -13.141 1 87.81 66 LYS B CA 1
ATOM 2432 C C . LYS B 1 66 ? 12.086 10.617 -13.523 1 87.81 66 LYS B C 1
ATOM 2434 O O . LYS B 1 66 ? 12.977 11.414 -13.227 1 87.81 66 LYS B O 1
ATOM 2439 N N . GLN B 1 67 ? 11.023 10.898 -14.266 1 88 67 GLN B N 1
ATOM 2440 C CA . GLN B 1 67 ? 10.766 12.258 -14.727 1 88 67 GLN B CA 1
ATOM 2441 C C . GLN B 1 67 ? 9.289 12.609 -14.594 1 88 67 GLN B C 1
ATOM 2443 O O . GLN B 1 67 ? 8.43 11.727 -14.578 1 88 67 GLN B O 1
ATOM 2448 N N . ILE B 1 68 ? 9.055 13.898 -14.484 1 87.19 68 ILE B N 1
ATOM 2449 C CA . ILE B 1 68 ? 7.688 14.398 -14.547 1 87.19 68 ILE B CA 1
ATOM 2450 C C . ILE B 1 68 ? 7.082 14.07 -15.906 1 87.19 68 ILE B C 1
ATOM 2452 O O . ILE B 1 68 ? 7.746 14.211 -16.938 1 87.19 68 ILE B O 1
ATOM 2456 N N . ASP B 1 69 ? 5.91 13.5 -15.891 1 84.75 69 ASP B N 1
ATOM 2457 C CA . ASP B 1 69 ? 5.152 13.195 -17.109 1 84.75 69 ASP B CA 1
ATOM 2458 C C . ASP B 1 69 ? 3.938 14.109 -17.234 1 84.75 69 ASP B C 1
ATOM 2460 O O . ASP B 1 69 ? 2.871 13.82 -16.688 1 84.75 69 ASP B O 1
ATOM 2464 N N . SER B 1 70 ? 4.012 15.164 -17.953 1 79.19 70 SER B N 1
ATOM 2465 C CA . SER B 1 70 ? 2.979 16.188 -18.078 1 79.19 70 SER B CA 1
ATOM 2466 C C . SER B 1 70 ? 1.879 15.742 -19.047 1 79.19 70 SER B C 1
ATOM 2468 O O . SER B 1 70 ? 0.833 16.391 -19.141 1 79.19 70 SER B O 1
ATOM 2470 N N . SER B 1 71 ? 2.074 14.648 -19.703 1 79.56 71 SER B N 1
ATOM 2471 C CA . SER B 1 71 ? 1.108 14.203 -20.703 1 79.56 71 SER B CA 1
ATOM 2472 C C . SER B 1 71 ? -0.005 13.375 -20.078 1 79.56 71 SER B C 1
ATOM 2474 O O . SER B 1 71 ? -1.051 13.156 -20.688 1 79.56 71 SER B O 1
ATOM 2476 N N . GLU B 1 72 ? 0.198 12.992 -18.906 1 79.12 72 GLU B N 1
ATOM 2477 C CA . GLU B 1 72 ? -0.777 12.125 -18.25 1 79.12 72 GLU B CA 1
ATOM 2478 C C . GLU B 1 72 ? -1.73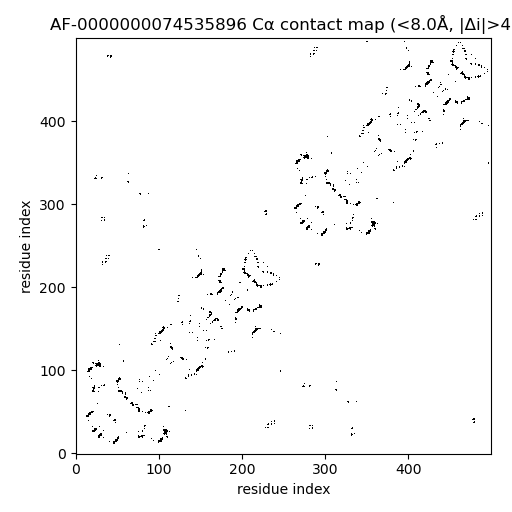3 12.93 -17.375 1 79.12 72 GLU B C 1
ATOM 2480 O O . GLU B 1 72 ? -1.299 13.727 -16.531 1 79.12 72 GLU B O 1
ATOM 2485 N N . GLU B 1 73 ? -3.021 12.75 -17.672 1 82.75 73 GLU B N 1
ATOM 2486 C CA . GLU B 1 73 ? -4.047 13.352 -16.812 1 82.75 73 GLU B CA 1
ATOM 2487 C C . GLU B 1 73 ? -4.531 12.359 -15.758 1 82.75 73 GLU B C 1
ATOM 2489 O O . GLU B 1 73 ? -5.156 11.352 -16.094 1 82.75 73 GLU B O 1
ATOM 2494 N N . ARG B 1 74 ? -4.184 12.68 -14.57 1 89.25 74 ARG B N 1
ATOM 2495 C CA . ARG B 1 74 ? -4.566 11.836 -13.438 1 89.25 74 ARG B CA 1
ATOM 2496 C C . ARG B 1 74 ? -5.262 12.656 -12.359 1 89.25 74 ARG B C 1
ATOM 2498 O O . ARG B 1 74 ? -5.035 13.867 -12.234 1 89.25 74 ARG B O 1
ATOM 2505 N N . TYR B 1 75 ? -6.133 12.008 -11.586 1 92.06 75 TYR B N 1
ATOM 2506 C CA . TYR B 1 75 ? -6.938 12.703 -10.586 1 92.06 75 TYR B CA 1
ATOM 2507 C C . TYR B 1 75 ? -6.691 12.117 -9.195 1 92.06 75 TYR B C 1
ATOM 2509 O O . TYR B 1 75 ? -6.613 10.898 -9.031 1 92.06 75 TYR B O 1
ATOM 2517 N N . MET B 1 76 ? -6.57 13.008 -8.227 1 94.88 76 MET B N 1
ATOM 2518 C CA . MET B 1 76 ? -6.227 12.602 -6.867 1 94.88 76 MET B CA 1
ATOM 2519 C C . MET B 1 76 ? -7.25 11.617 -6.316 1 94.88 76 MET B C 1
ATOM 2521 O O . MET B 1 76 ? -6.883 10.578 -5.762 1 94.88 76 MET B O 1
ATOM 2525 N N . HIS B 1 77 ? -8.516 11.961 -6.531 1 93.69 77 HIS B N 1
ATOM 2526 C CA . HIS B 1 77 ? -9.594 11.148 -5.984 1 93.69 77 HIS B CA 1
ATOM 2527 C C . HIS B 1 77 ? -9.57 9.734 -6.57 1 93.69 77 HIS B C 1
ATOM 2529 O O . HIS B 1 77 ? -9.625 8.75 -5.832 1 93.69 77 HIS B O 1
ATOM 2535 N N . LYS B 1 78 ? -9.43 9.617 -7.836 1 90.19 78 LYS B N 1
ATOM 2536 C CA . LYS B 1 78 ? -9.391 8.344 -8.539 1 90.19 78 LYS B CA 1
ATOM 2537 C C . LYS B 1 78 ? -8.172 7.52 -8.125 1 90.19 78 LYS B C 1
ATOM 2539 O O . LYS B 1 78 ? -8.289 6.324 -7.855 1 90.19 78 LYS B O 1
ATOM 2544 N N . GLU B 1 79 ? -7.012 8.133 -8.078 1 93.38 79 GLU B N 1
ATOM 2545 C CA . GLU B 1 79 ? -5.762 7.457 -7.734 1 93.38 79 GLU B CA 1
ATOM 2546 C C . GLU B 1 79 ? -5.754 7.035 -6.27 1 93.38 79 GLU B C 1
ATOM 2548 O O . GLU B 1 79 ? -5.242 5.965 -5.93 1 93.38 79 GLU B O 1
ATOM 2553 N N . SER B 1 80 ? -6.352 7.871 -5.398 1 96.19 80 SER B N 1
ATOM 2554 C CA . SER B 1 80 ? -6.43 7.539 -3.979 1 96.19 80 SER B CA 1
ATOM 2555 C C . SER B 1 80 ? -7.238 6.27 -3.75 1 96.19 80 SER B C 1
ATOM 2557 O O . SER B 1 80 ? -6.953 5.5 -2.828 1 96.19 80 SER B O 1
ATOM 2559 N N . ALA B 1 81 ? -8.219 6.023 -4.594 1 93.69 81 ALA B N 1
ATOM 2560 C CA . ALA B 1 81 ? -9.086 4.859 -4.465 1 93.69 81 ALA B CA 1
ATOM 2561 C C . ALA B 1 81 ? -8.312 3.566 -4.703 1 93.69 81 ALA B C 1
ATOM 2563 O O . ALA B 1 81 ? -8.703 2.502 -4.219 1 93.69 81 ALA B O 1
ATOM 2564 N N . ARG B 1 82 ? -7.168 3.623 -5.426 1 92.75 82 ARG B N 1
ATOM 2565 C CA . ARG B 1 82 ? -6.328 2.451 -5.656 1 92.75 82 ARG B CA 1
ATOM 2566 C C . ARG B 1 82 ? -5.688 1.974 -4.359 1 92.75 82 ARG B C 1
ATOM 2568 O O . ARG B 1 82 ? -5.473 0.774 -4.172 1 92.75 82 ARG B O 1
ATOM 2575 N N . ILE B 1 83 ? -5.418 2.904 -3.428 1 94.56 83 ILE B N 1
ATOM 2576 C CA . ILE B 1 83 ? -4.816 2.586 -2.139 1 94.56 83 ILE B CA 1
ATOM 2577 C C . ILE B 1 83 ? -5.891 2.076 -1.18 1 94.56 83 ILE B C 1
ATOM 2579 O O . ILE B 1 83 ? -5.73 1.017 -0.568 1 94.56 83 ILE B O 1
ATOM 2583 N N . ALA B 1 84 ? -7.02 2.756 -1.014 1 89.62 84 ALA B N 1
ATOM 2584 C CA . ALA B 1 84 ? -8.016 2.557 0.034 1 89.62 84 ALA B CA 1
ATOM 2585 C C . ALA B 1 84 ? -8.891 1.341 -0.265 1 89.62 84 ALA B C 1
ATOM 2587 O O . ALA B 1 84 ? -9.414 0.703 0.653 1 89.62 84 ALA B O 1
ATOM 2588 N N . ARG B 1 85 ? -9.047 0.841 -1.382 1 78.19 85 ARG B N 1
ATOM 2589 C CA . ARG B 1 85 ? -9.977 -0.19 -1.831 1 78.19 85 ARG B CA 1
ATOM 2590 C C . ARG B 1 85 ? -11.406 0.155 -1.436 1 78.19 85 ARG B C 1
ATOM 2592 O O . ARG B 1 85 ? -12.312 -0.671 -1.575 1 78.19 85 ARG B O 1
ATOM 2599 N N . GLU B 1 86 ? -11.57 1.207 -0.658 1 79.31 86 GLU B N 1
ATOM 2600 C CA . GLU B 1 86 ? -12.867 1.694 -0.188 1 79.31 86 GLU B CA 1
ATOM 2601 C C . GLU B 1 86 ? -13.242 3.004 -0.872 1 79.31 86 GLU B C 1
ATOM 2603 O O . GLU B 1 86 ? -12.477 3.535 -1.678 1 79.31 86 GLU B O 1
ATOM 2608 N N . LYS B 1 87 ? -14.391 3.359 -0.452 1 86.75 87 LYS B N 1
ATOM 2609 C CA . LYS B 1 87 ? -14.914 4.609 -0.992 1 86.75 87 LYS B CA 1
ATOM 2610 C C . LYS B 1 87 ? -14.062 5.797 -0.56 1 86.75 87 LYS B C 1
ATOM 2612 O O . LYS B 1 87 ? -13.695 5.914 0.612 1 86.75 87 LYS B O 1
ATOM 2617 N N . ILE B 1 88 ? -13.688 6.594 -1.548 1 95.19 88 ILE B N 1
ATOM 2618 C CA . ILE B 1 88 ? -13.031 7.871 -1.286 1 95.19 88 ILE B CA 1
ATOM 2619 C C . ILE B 1 88 ? -14.07 8.992 -1.302 1 95.19 88 ILE B C 1
ATOM 2621 O O . ILE B 1 88 ? -14.773 9.188 -2.295 1 95.19 88 ILE B O 1
ATOM 2625 N N . LEU B 1 89 ? -14.188 9.648 -0.227 1 96.19 89 LEU B N 1
ATOM 2626 C CA . LEU B 1 89 ? -15.086 10.789 -0.128 1 96.19 89 LEU B CA 1
ATOM 2627 C C . LEU B 1 89 ? -14.375 12.086 -0.489 1 96.19 89 LEU B C 1
ATOM 2629 O O . LEU B 1 89 ? -13.148 12.172 -0.388 1 96.19 89 LEU B O 1
ATOM 2633 N N . SER B 1 90 ? -15.18 13.047 -0.93 1 96 90 SER B N 1
ATOM 2634 C CA . SER B 1 90 ? -14.602 14.352 -1.221 1 96 90 SER B CA 1
ATOM 2635 C C . SER B 1 90 ? -14.141 15.047 0.055 1 96 90 SER B C 1
ATOM 2637 O O . SER B 1 90 ? -14.812 14.977 1.085 1 96 90 SER B O 1
ATOM 2639 N N . ILE B 1 91 ? -13.039 15.727 -0.024 1 97.56 91 ILE B N 1
ATOM 2640 C CA . ILE B 1 91 ? -12.445 16.406 1.125 1 97.56 91 ILE B CA 1
ATOM 2641 C C . ILE B 1 91 ? -13.406 17.469 1.655 1 97.56 91 ILE B C 1
ATOM 2643 O O . ILE B 1 91 ? -13.422 17.75 2.854 1 97.56 91 ILE B O 1
ATOM 2647 N N . ASP B 1 92 ? -14.234 18.031 0.812 1 96.25 92 ASP B N 1
ATOM 2648 C CA . ASP B 1 92 ? -15.164 19.078 1.231 1 96.25 92 ASP B CA 1
ATOM 2649 C C . ASP B 1 92 ? -16.281 18.5 2.098 1 96.25 92 ASP B C 1
ATOM 2651 O O . ASP B 1 92 ? -17.016 19.234 2.744 1 96.25 92 ASP B O 1
ATOM 2655 N N . GLN B 1 93 ? -16.391 17.156 2.164 1 96.75 93 GLN B N 1
ATOM 2656 C CA . GLN B 1 93 ? -17.391 16.484 2.971 1 96.75 93 GLN B CA 1
ATOM 2657 C C . GLN B 1 93 ? -16.844 16.141 4.355 1 96.75 93 GLN B C 1
ATOM 2659 O O . GLN B 1 93 ? -17.594 15.68 5.223 1 96.75 93 GLN B O 1
ATOM 2664 N N . LEU B 1 94 ? -15.602 16.328 4.574 1 98.12 94 LEU B N 1
ATOM 2665 C CA . LEU B 1 94 ? -14.984 15.945 5.84 1 98.12 94 LEU B CA 1
ATOM 2666 C C . LEU B 1 94 ? -15.43 16.875 6.969 1 98.12 94 LEU B C 1
ATOM 2668 O O . LEU B 1 94 ? -15.297 18.094 6.863 1 98.12 94 LEU B O 1
ATOM 2672 N N . ARG B 1 95 ? -16.031 16.234 7.973 1 97.94 95 ARG B N 1
ATOM 2673 C CA . ARG B 1 95 ? -16.438 16.938 9.188 1 97.94 95 ARG B CA 1
ATOM 2674 C C . ARG B 1 95 ? -15.711 16.375 10.406 1 97.94 95 ARG B C 1
ATOM 2676 O O . ARG B 1 95 ? -15.875 15.203 10.758 1 97.94 95 ARG B O 1
ATOM 2683 N N . ALA B 1 96 ? -14.992 17.203 11.078 1 98 96 ALA B N 1
ATOM 2684 C CA . ALA B 1 96 ? -14.125 16.781 12.172 1 98 96 ALA B CA 1
ATOM 2685 C C . ALA B 1 96 ? -14.938 16.141 13.297 1 98 96 ALA B C 1
ATOM 2687 O O . ALA B 1 96 ? -14.461 15.227 13.977 1 98 96 ALA B O 1
ATOM 2688 N N . ASP B 1 97 ? -16.172 16.562 13.523 1 97.5 97 ASP B N 1
ATOM 2689 C CA . ASP B 1 97 ? -16.984 16.094 14.648 1 97.5 97 ASP B CA 1
ATOM 2690 C C . ASP B 1 97 ? -17.453 14.664 14.414 1 97.5 97 ASP B C 1
ATOM 2692 O O . ASP B 1 97 ? -17.938 14.008 15.344 1 97.5 97 ASP B O 1
ATOM 2696 N N . GLN B 1 98 ? -17.266 14.133 13.211 1 97.69 98 GLN B N 1
ATOM 2697 C CA . GLN B 1 98 ? -17.688 12.773 12.891 1 97.69 98 GLN B CA 1
ATOM 2698 C C . GLN B 1 98 ? -16.547 11.781 13.094 1 97.69 98 GLN B C 1
ATOM 2700 O O . GLN B 1 98 ? -16.734 10.57 12.922 1 97.69 98 GLN B O 1
ATOM 2705 N N . PHE B 1 99 ? -15.414 12.258 13.5 1 98.31 99 PHE B N 1
ATOM 2706 C CA . PHE B 1 99 ? -14.25 11.391 13.602 1 98.31 99 PHE B CA 1
ATOM 2707 C C . PHE B 1 99 ? -13.531 11.586 14.93 1 98.31 99 PHE B C 1
ATOM 2709 O O . PHE B 1 99 ? -13.703 12.617 15.586 1 98.31 99 PHE B O 1
ATOM 2716 N N . ASP B 1 100 ? -12.766 10.633 15.305 1 98 100 ASP B N 1
ATOM 2717 C CA . ASP B 1 100 ? -12 10.695 16.547 1 98 100 ASP B CA 1
ATOM 2718 C C . ASP B 1 100 ? -10.594 11.234 16.297 1 98 100 ASP B C 1
ATOM 2720 O O . ASP B 1 100 ? -9.961 11.766 17.219 1 98 100 ASP B O 1
ATOM 2724 N N . MET B 1 101 ? -10.078 11.125 15.062 1 98.62 101 MET B N 1
ATOM 2725 C CA . MET B 1 101 ? -8.727 11.586 14.742 1 98.62 101 MET B CA 1
ATOM 2726 C C . MET B 1 101 ? -8.578 11.828 13.242 1 98.62 101 MET B C 1
ATOM 2728 O O . MET B 1 101 ? -9.406 11.367 12.453 1 98.62 101 MET B O 1
ATOM 2732 N N . LEU B 1 102 ? -7.598 12.562 12.883 1 98.88 102 LEU B N 1
ATOM 2733 C CA . LEU B 1 102 ? -7.176 12.812 11.508 1 98.88 102 LEU B CA 1
ATOM 2734 C C . LEU B 1 102 ? -5.762 12.297 11.273 1 98.88 102 LEU B C 1
ATOM 2736 O O . LEU B 1 102 ? -4.871 12.516 12.102 1 98.88 102 LEU B O 1
ATOM 2740 N N . VAL B 1 103 ? -5.555 11.539 10.219 1 98.88 103 VAL B N 1
ATOM 2741 C CA . VAL B 1 103 ? -4.223 11.078 9.844 1 98.88 103 VAL B CA 1
ATOM 2742 C C . VAL B 1 103 ? -3.943 11.438 8.383 1 98.88 103 VAL B C 1
ATOM 2744 O O . VAL B 1 103 ? -4.77 11.18 7.508 1 98.88 103 VAL B O 1
ATOM 2747 N N . ILE B 1 104 ? -2.84 12.016 8.102 1 98.75 104 ILE B N 1
ATOM 2748 C CA . ILE B 1 104 ? -2.418 12.336 6.742 1 98.75 104 ILE B CA 1
ATOM 2749 C C . ILE B 1 104 ? -1.073 11.672 6.453 1 98.75 104 ILE B C 1
ATOM 2751 O O . ILE B 1 104 ? -0.027 12.156 6.891 1 98.75 104 ILE B O 1
ATOM 2755 N N . PRO B 1 105 ? -1.092 10.57 5.668 1 98.38 105 PRO B N 1
ATOM 2756 C CA . PRO B 1 105 ? 0.173 9.969 5.242 1 98.38 105 PRO B CA 1
ATOM 2757 C C . PRO B 1 105 ? 1.01 10.898 4.371 1 98.38 105 PRO B C 1
ATOM 2759 O O . PRO B 1 105 ? 0.509 11.922 3.9 1 98.38 105 PRO B O 1
ATOM 2762 N N . GLY B 1 106 ? 2.273 10.547 4.199 1 96.19 106 GLY B N 1
ATOM 2763 C CA . GLY B 1 106 ? 3.207 11.414 3.506 1 96.19 106 GLY B CA 1
ATOM 2764 C C . GLY B 1 106 ? 3.27 11.156 2.014 1 96.19 106 GLY B C 1
ATOM 2765 O O . GLY B 1 106 ? 2.303 10.672 1.422 1 96.19 106 GLY B O 1
ATOM 2766 N N . GLY B 1 107 ? 4.402 11.539 1.441 1 92.38 107 GLY B N 1
ATOM 2767 C CA . GLY B 1 107 ? 4.645 11.594 0.008 1 92.38 107 GLY B CA 1
ATOM 2768 C C . GLY B 1 107 ? 4.934 12.992 -0.497 1 92.38 107 GLY B C 1
ATOM 2769 O O . GLY B 1 107 ? 4.371 13.969 0.009 1 92.38 107 GLY B O 1
ATOM 2770 N N . ASN B 1 108 ? 5.781 13.039 -1.494 1 88.75 108 ASN B N 1
ATOM 2771 C CA . ASN B 1 108 ? 6.02 14.344 -2.107 1 88.75 108 ASN B CA 1
ATOM 2772 C C . ASN B 1 108 ? 4.77 14.867 -2.811 1 88.75 108 ASN B C 1
ATOM 2774 O O . ASN B 1 108 ? 4.539 16.078 -2.848 1 88.75 108 ASN B O 1
ATOM 2778 N N . GLY B 1 109 ? 4.031 13.953 -3.277 1 88.81 109 GLY B N 1
ATOM 2779 C CA . GLY B 1 109 ? 2.779 14.32 -3.918 1 88.81 109 GLY B CA 1
ATOM 2780 C C . GLY B 1 109 ? 1.791 14.969 -2.971 1 88.81 1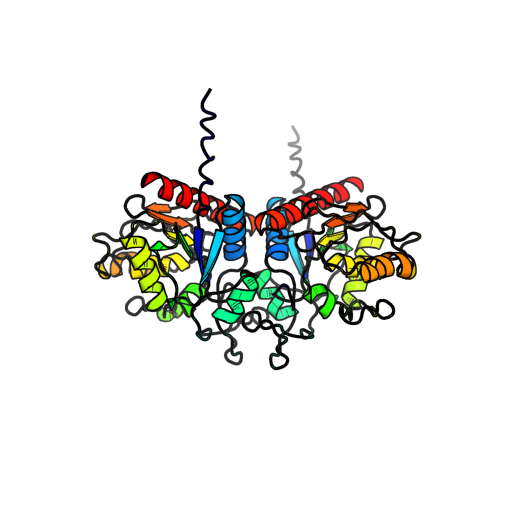09 GLY B C 1
ATOM 2781 O O . GLY B 1 109 ? 0.975 15.797 -3.385 1 88.81 109 GLY B O 1
ATOM 2782 N N . VAL B 1 110 ? 1.873 14.656 -1.717 1 91 110 VAL B N 1
ATOM 2783 C CA . VAL B 1 110 ? 0.966 15.211 -0.721 1 91 110 VAL B CA 1
ATOM 2784 C C . VAL B 1 110 ? 1.209 16.719 -0.588 1 91 110 VAL B C 1
ATOM 2786 O O . VAL B 1 110 ? 0.261 17.5 -0.521 1 91 110 VAL B O 1
ATOM 2789 N N . VAL B 1 111 ? 2.432 17.109 -0.634 1 88.44 111 VAL B N 1
ATOM 2790 C CA . VAL B 1 111 ? 2.756 18.516 -0.515 1 88.44 111 VAL B CA 1
ATOM 2791 C C . VAL B 1 111 ? 2.49 19.234 -1.843 1 88.44 111 VAL B C 1
ATOM 2793 O O . VAL B 1 111 ? 1.903 20.312 -1.87 1 88.44 111 VAL B O 1
ATOM 2796 N N . ARG B 1 112 ? 2.818 18.578 -2.924 1 88.44 112 ARG B N 1
ATOM 2797 C CA . ARG B 1 112 ? 2.678 19.188 -4.246 1 88.44 112 ARG B CA 1
ATOM 2798 C C . ARG B 1 112 ? 1.209 19.328 -4.629 1 88.44 112 ARG B C 1
ATOM 2800 O O . ARG B 1 112 ? 0.813 20.328 -5.234 1 88.44 112 ARG B O 1
ATOM 2807 N N . ASN B 1 113 ? 0.416 18.344 -4.285 1 93.12 113 ASN B N 1
ATOM 2808 C CA . ASN B 1 113 ? -0.985 18.328 -4.691 1 93.12 113 ASN B CA 1
ATOM 2809 C C . ASN B 1 113 ? -1.858 19.141 -3.734 1 93.12 113 ASN B C 1
ATOM 2811 O O . ASN B 1 113 ? -2.859 19.719 -4.145 1 93.12 113 ASN B O 1
ATOM 2815 N N . LEU B 1 114 ? -1.455 19.094 -2.422 1 94.56 114 LEU B N 1
ATOM 2816 C CA . LEU B 1 114 ? -2.34 19.672 -1.418 1 94.56 114 LEU B CA 1
ATOM 2817 C C . LEU B 1 114 ? -1.846 21.047 -0.987 1 94.56 114 LEU B C 1
ATOM 2819 O O . LEU B 1 114 ? -2.389 21.641 -0.053 1 94.56 114 LEU B O 1
ATOM 2823 N N . SER B 1 115 ? -0.826 21.484 -1.637 1 89.81 115 SER B N 1
ATOM 2824 C CA . SER B 1 115 ? -0.295 22.828 -1.44 1 89.81 115 SER B CA 1
ATOM 2825 C C . SER B 1 115 ? 0.388 23.344 -2.703 1 89.81 115 SER B C 1
ATOM 2827 O O . SER B 1 115 ? 0.249 22.75 -3.775 1 89.81 115 SER B O 1
ATOM 2829 N N . ASN B 1 116 ? 0.976 24.469 -2.711 1 79.94 116 ASN B N 1
ATOM 2830 C CA . ASN B 1 116 ? 1.775 24.938 -3.836 1 79.94 116 ASN B CA 1
ATOM 2831 C C . ASN B 1 116 ? 3.266 24.938 -3.504 1 79.94 116 ASN B C 1
ATOM 2833 O O . ASN B 1 116 ? 4.035 25.719 -4.074 1 79.94 116 ASN B O 1
ATOM 2837 N N . PHE B 1 117 ? 3.494 24.031 -2.475 1 74.5 117 PHE B N 1
ATOM 2838 C CA . PHE B 1 117 ? 4.895 23.922 -2.084 1 74.5 117 PHE B CA 1
ATOM 2839 C C . PHE B 1 117 ? 5.719 23.297 -3.203 1 74.5 117 PHE B C 1
ATOM 2841 O O . PHE B 1 117 ? 5.352 22.25 -3.74 1 74.5 117 PHE B O 1
ATOM 2848 N N . GLU B 1 118 ? 6.656 24.062 -3.707 1 64.5 118 GLU B N 1
ATOM 2849 C CA . GLU B 1 118 ? 7.664 23.516 -4.609 1 64.5 118 GLU B CA 1
ATOM 2850 C C . GLU B 1 118 ? 9.047 23.531 -3.971 1 64.5 118 GLU B C 1
ATOM 2852 O O . GLU B 1 118 ? 9.562 24.609 -3.637 1 64.5 118 GLU B O 1
ATOM 2857 N N . GLN B 1 119 ? 9.484 22.406 -3.654 1 57.31 119 GLN B N 1
ATOM 2858 C CA . GLN B 1 119 ? 10.781 22.328 -2.988 1 57.31 119 GLN B CA 1
ATOM 2859 C C . GLN B 1 119 ? 11.828 23.172 -3.715 1 57.31 119 GLN B C 1
ATOM 2861 O O . GLN B 1 119 ? 12.688 23.781 -3.082 1 57.31 119 GLN B O 1
ATOM 2866 N N . GLU B 1 120 ? 11.742 23.031 -5.023 1 55.81 120 GLU B N 1
ATOM 2867 C CA . GLU B 1 120 ? 12.781 23.719 -5.781 1 55.81 120 GLU B CA 1
ATOM 2868 C C . GLU B 1 120 ? 12.688 25.234 -5.605 1 55.81 120 GLU B C 1
ATOM 2870 O O . GLU B 1 120 ? 13.656 25.953 -5.852 1 55.81 120 GLU B O 1
ATOM 2875 N N . GLU B 1 121 ? 11.5 25.609 -5.242 1 54.84 121 GLU B N 1
ATOM 2876 C CA . GLU B 1 121 ? 11.375 27.078 -5.227 1 54.84 121 GLU B CA 1
ATOM 2877 C C . GLU B 1 121 ? 11.438 27.609 -3.801 1 54.84 121 GLU B C 1
ATOM 2879 O O . GLU B 1 121 ? 11.648 28.812 -3.594 1 54.84 121 GLU B O 1
ATOM 2884 N N . TYR B 1 122 ? 11.703 26.797 -2.914 1 52.03 122 TYR B N 1
ATOM 2885 C CA . TYR B 1 122 ? 11.805 27.156 -1.506 1 52.03 122 TYR B CA 1
ATOM 2886 C C . TYR B 1 122 ? 10.969 28.391 -1.198 1 52.03 122 TYR B C 1
ATOM 2888 O O . TYR B 1 122 ? 11.32 29.188 -0.315 1 52.03 122 TYR B O 1
ATOM 2896 N N . ASN B 1 123 ? 10.078 28.688 -2.186 1 58.66 123 ASN B N 1
ATOM 2897 C CA . ASN B 1 123 ? 9.312 29.891 -1.895 1 58.66 123 ASN B CA 1
ATOM 2898 C C . ASN B 1 123 ? 8.273 29.656 -0.802 1 58.66 123 ASN B C 1
ATOM 2900 O O . ASN B 1 123 ? 7.078 29.547 -1.086 1 58.66 123 ASN B O 1
ATOM 2904 N N . VAL B 1 124 ? 8.828 29.531 0.379 1 58.56 124 VAL B N 1
ATOM 2905 C CA . VAL B 1 124 ? 8.07 29.219 1.589 1 58.56 124 VAL B CA 1
ATOM 2906 C C . VAL B 1 124 ? 7.02 30.297 1.839 1 58.56 124 VAL B C 1
ATOM 2908 O O . VAL B 1 124 ? 5.945 30.016 2.373 1 58.56 124 VAL B O 1
ATOM 2911 N N . ASN B 1 125 ? 7.406 31.484 1.304 1 61.62 125 ASN B N 1
ATOM 2912 C CA . ASN B 1 125 ? 6.539 32.625 1.613 1 61.62 125 ASN B CA 1
ATOM 2913 C C . ASN B 1 125 ? 5.207 32.5 0.88 1 61.62 125 ASN B C 1
ATOM 2915 O O . ASN B 1 125 ? 4.227 33.156 1.277 1 61.62 125 ASN B O 1
ATOM 2919 N N . GLU B 1 126 ? 5.242 31.672 0.01 1 69.19 126 GLU B N 1
ATOM 2920 C CA . GLU B 1 126 ? 4.039 31.625 -0.813 1 69.19 126 GLU B CA 1
ATOM 2921 C C . GLU B 1 126 ? 3.361 30.266 -0.741 1 69.19 126 GLU B C 1
ATOM 2923 O O . GLU B 1 126 ? 2.551 29.922 -1.604 1 69.19 126 GLU B O 1
ATOM 2928 N N . VAL B 1 127 ? 3.688 29.594 0.316 1 76.56 127 VAL B N 1
ATOM 2929 C CA . VAL B 1 127 ? 3.076 28.266 0.402 1 76.56 127 VAL B CA 1
ATOM 2930 C C . VAL B 1 127 ? 1.616 28.406 0.832 1 76.56 127 VAL B C 1
ATOM 2932 O O . VAL B 1 127 ? 1.312 29.078 1.82 1 76.56 127 VAL B O 1
ATOM 2935 N N . GLU B 1 128 ? 0.752 27.953 0.026 1 85.69 128 GLU B N 1
ATOM 2936 C CA . GLU B 1 128 ? -0.677 27.875 0.308 1 85.69 128 GLU B CA 1
ATOM 2937 C C . GLU B 1 128 ? -1.153 26.422 0.294 1 85.69 128 GLU B C 1
ATOM 2939 O O . GLU B 1 128 ? -0.772 25.641 -0.585 1 85.69 128 GLU B O 1
ATOM 2944 N N . VAL B 1 129 ? -1.872 26.047 1.364 1 91.88 129 VAL B N 1
ATOM 2945 C CA . VAL B 1 129 ? -2.467 24.719 1.458 1 91.88 129 VAL B CA 1
ATOM 2946 C C . VAL B 1 129 ? -3.848 24.719 0.808 1 91.88 129 VAL B C 1
ATOM 2948 O O . VAL B 1 129 ? -4.555 25.734 0.842 1 91.88 129 VAL B O 1
ATOM 2951 N N . ASN B 1 130 ? -4.168 23.594 0.122 1 94.44 130 ASN B N 1
ATOM 2952 C CA . ASN B 1 130 ? -5.539 23.438 -0.356 1 94.44 130 ASN B CA 1
ATOM 2953 C C . ASN B 1 130 ? -6.555 23.875 0.698 1 94.44 130 ASN B C 1
ATOM 2955 O O . ASN B 1 130 ? -6.488 23.438 1.848 1 94.44 130 ASN B O 1
ATOM 2959 N N . SER B 1 131 ? -7.535 24.734 0.318 1 95 131 SER B N 1
ATOM 2960 C CA . SER B 1 131 ? -8.414 25.391 1.277 1 95 131 SER B CA 1
ATOM 2961 C C . SER B 1 131 ? -9.25 24.375 2.055 1 95 131 SER B C 1
ATOM 2963 O O . SER B 1 131 ? -9.484 24.547 3.252 1 95 131 SER B O 1
ATOM 2965 N N . HIS B 1 132 ? -9.695 23.328 1.381 1 96.56 132 HIS B N 1
ATOM 2966 C CA . HIS B 1 132 ? -10.508 22.328 2.057 1 96.56 132 HIS B CA 1
ATOM 2967 C C . HIS B 1 132 ? -9.672 21.5 3.023 1 96.56 132 HIS B C 1
ATOM 2969 O O . HIS B 1 132 ? -10.148 21.109 4.094 1 96.56 132 HIS B O 1
ATOM 2975 N N . VAL B 1 133 ? -8.43 21.203 2.664 1 97.31 133 VAL B N 1
ATOM 2976 C CA . VAL B 1 133 ? -7.523 20.453 3.525 1 97.31 133 VAL B CA 1
ATOM 2977 C C . VAL B 1 133 ? -7.152 21.297 4.742 1 97.31 133 VAL B C 1
ATOM 2979 O O . VAL B 1 133 ? -7.148 20.797 5.871 1 97.31 133 VAL B O 1
ATOM 2982 N N . GLU B 1 134 ? -6.84 22.531 4.5 1 95.44 134 GLU B N 1
ATOM 2983 C CA . GLU B 1 134 ? -6.531 23.438 5.602 1 95.44 134 GLU B CA 1
ATOM 2984 C C . GLU B 1 134 ? -7.695 23.547 6.586 1 95.44 134 GLU B C 1
ATOM 2986 O O . GLU B 1 134 ? -7.492 23.5 7.801 1 95.44 134 GLU B O 1
ATOM 2991 N N . LYS B 1 135 ? -8.883 23.703 6.023 1 96.19 135 LYS B N 1
ATOM 2992 C CA . LYS B 1 135 ? -10.07 23.781 6.871 1 96.19 135 LYS B CA 1
ATOM 2993 C C . LYS B 1 135 ? -10.203 22.531 7.73 1 96.19 135 LYS B C 1
ATOM 2995 O O . LYS B 1 135 ? -10.547 22.609 8.914 1 96.19 135 LYS B O 1
ATOM 3000 N N . ALA B 1 136 ? -10.008 21.359 7.152 1 97.62 136 ALA B N 1
ATOM 3001 C CA . ALA B 1 136 ? -10.094 20.109 7.887 1 97.62 136 ALA B CA 1
ATOM 3002 C C . ALA B 1 136 ? -9.094 20.078 9.047 1 97.62 136 ALA B C 1
ATOM 3004 O O . ALA B 1 136 ? -9.461 19.766 10.18 1 97.62 136 ALA B O 1
ATOM 3005 N N . ILE B 1 137 ? -7.816 20.391 8.758 1 97.31 137 ILE B N 1
ATOM 3006 C CA . ILE B 1 137 ? -6.77 20.391 9.773 1 97.31 137 ILE B CA 1
ATOM 3007 C C . ILE B 1 137 ? -7.152 21.328 10.914 1 97.31 137 ILE B C 1
ATOM 3009 O O . ILE B 1 137 ? -7.094 20.938 12.086 1 97.31 137 ILE B O 1
ATOM 3013 N N . VAL B 1 138 ? -7.621 22.516 10.594 1 96.06 138 VAL B N 1
ATOM 3014 C CA . VAL B 1 138 ? -7.965 23.531 11.586 1 96.06 138 VAL B CA 1
ATOM 3015 C C . VAL B 1 138 ? -9.18 23.062 12.391 1 96.06 138 VAL B C 1
ATOM 3017 O O . VAL B 1 138 ? -9.219 23.25 13.609 1 96.06 138 VAL B O 1
ATOM 3020 N N . ASP B 1 139 ? -10.172 22.453 11.711 1 97.31 139 ASP B N 1
ATOM 3021 C CA . ASP B 1 139 ? -11.367 21.984 12.406 1 97.31 139 ASP B CA 1
ATOM 3022 C C . ASP B 1 139 ? -11.016 20.906 13.43 1 97.31 139 ASP B C 1
ATOM 3024 O O . ASP B 1 139 ? -11.531 20.922 14.547 1 97.31 139 ASP B O 1
ATOM 3028 N N . PHE B 1 140 ? -10.18 19.953 13.062 1 97.69 140 PHE B N 1
ATOM 3029 C CA . PHE B 1 140 ? -9.766 18.922 14.008 1 97.69 140 PHE B CA 1
ATOM 3030 C C . PHE B 1 140 ? -9.008 19.531 15.18 1 97.69 140 PHE B C 1
ATOM 3032 O O . PHE B 1 140 ? -9.211 19.141 16.328 1 97.69 140 PHE B O 1
ATOM 3039 N N . PHE B 1 141 ? -8.148 20.516 14.898 1 95.94 141 PHE B N 1
ATOM 3040 C CA . PHE B 1 141 ? -7.375 21.203 15.922 1 95.94 141 PHE B CA 1
ATOM 3041 C C . PHE B 1 141 ? -8.297 21.922 16.906 1 95.94 141 PHE B C 1
ATOM 3043 O O . PHE B 1 141 ? -8.156 21.766 18.125 1 95.94 141 PHE B O 1
ATOM 3050 N N . LYS B 1 142 ? -9.273 22.625 16.375 1 94.56 142 LYS B N 1
ATOM 3051 C CA . LYS B 1 142 ? -10.18 23.422 17.203 1 94.56 142 LYS B CA 1
ATOM 3052 C C . LYS B 1 142 ? -11.031 22.516 18.094 1 94.56 142 LYS B C 1
ATOM 3054 O O . LYS B 1 142 ? -11.375 22.891 19.219 1 94.56 142 LYS B O 1
ATOM 3059 N N . GLN B 1 143 ? -11.328 21.391 17.609 1 95.62 143 GLN B N 1
ATOM 3060 C CA . GLN B 1 143 ? -12.164 20.453 18.359 1 95.62 143 GLN B CA 1
ATOM 3061 C C . GLN B 1 143 ? -11.32 19.562 19.25 1 95.62 143 GLN B C 1
ATOM 3063 O O . GLN B 1 143 ? -11.828 18.609 19.844 1 95.62 143 GLN B O 1
ATOM 3068 N N . LYS B 1 144 ? -10.023 19.797 19.25 1 94.31 144 LYS B N 1
ATOM 3069 C CA . LYS B 1 144 ? -9.062 19.109 20.109 1 94.31 144 LYS B CA 1
ATOM 3070 C C . LYS B 1 144 ? -9.039 17.609 19.797 1 94.31 144 LYS B C 1
ATOM 3072 O O . LYS B 1 144 ? -8.992 16.781 20.703 1 94.31 144 LYS B O 1
ATOM 3077 N N . LYS B 1 145 ? -9.227 17.328 18.562 1 96.62 145 LYS B N 1
ATOM 3078 C CA . LYS B 1 145 ? -9.07 15.953 18.078 1 96.62 145 LYS B CA 1
ATOM 3079 C C . LYS B 1 145 ? -7.648 15.711 17.594 1 96.62 145 LYS B C 1
ATOM 3081 O O . LYS B 1 145 ? -7.062 16.562 16.906 1 96.62 145 LYS B O 1
ATOM 3086 N N . PRO B 1 146 ? -7.055 14.594 17.922 1 98.25 146 PRO B N 1
ATOM 3087 C CA . PRO B 1 146 ? -5.668 14.328 17.531 1 98.25 146 PRO B CA 1
ATOM 3088 C C . PRO B 1 146 ? -5.469 14.359 16.016 1 98.25 146 PRO B C 1
ATOM 3090 O O . PRO B 1 146 ? -6.332 13.891 15.273 1 98.25 146 PRO B O 1
ATOM 3093 N N . ILE B 1 147 ? -4.375 14.883 15.633 1 98.38 147 ILE B N 1
ATOM 3094 C CA . ILE B 1 147 ? -3.965 14.93 14.234 1 98.38 147 ILE B CA 1
ATOM 3095 C C . ILE B 1 147 ? -2.594 14.273 14.078 1 98.38 147 ILE B C 1
ATOM 3097 O O . ILE B 1 147 ? -1.663 14.586 14.82 1 98.38 147 ILE B O 1
ATOM 3101 N N . GLY B 1 148 ? -2.504 13.352 13.188 1 98.44 148 GLY B N 1
ATOM 3102 C CA . GLY B 1 148 ? -1.246 12.688 12.891 1 98.44 148 GLY B CA 1
ATOM 3103 C C . GLY B 1 148 ? -0.713 12.992 11.508 1 98.44 148 GLY B C 1
ATOM 3104 O O . GLY B 1 148 ? -1.457 12.945 10.523 1 98.44 148 GLY B O 1
ATOM 3105 N N . PHE B 1 149 ? 0.622 13.328 11.406 1 97 149 PHE B N 1
ATOM 3106 C CA . PHE B 1 149 ? 1.304 13.586 10.141 1 97 149 PHE B CA 1
ATOM 3107 C C . PHE B 1 149 ? 2.465 12.617 9.945 1 97 149 PHE B C 1
ATOM 3109 O O . PHE B 1 149 ? 3.221 12.344 10.883 1 97 149 PHE B O 1
ATOM 3116 N N . MET B 1 150 ? 2.533 12.086 8.758 1 97 150 MET B N 1
ATOM 3117 C CA . MET B 1 150 ? 3.691 11.266 8.414 1 97 150 MET B CA 1
ATOM 3118 C C . MET B 1 150 ? 4.535 11.93 7.336 1 97 150 MET B C 1
ATOM 3120 O O . MET B 1 150 ? 3.998 12.445 6.352 1 97 150 MET B O 1
ATOM 3124 N N . SER B 1 151 ? 5.863 11.875 7.52 1 94.31 151 SER B N 1
ATOM 3125 C CA . SER B 1 151 ? 6.816 12.367 6.531 1 94.31 151 SER B CA 1
ATOM 3126 C C . SER B 1 151 ? 6.473 13.789 6.094 1 94.31 151 SER B C 1
ATOM 3128 O O . SER B 1 151 ? 6.277 14.672 6.934 1 94.31 151 SER B O 1
ATOM 3130 N N . ASN B 1 152 ? 6.293 14.07 4.844 1 90.5 152 ASN B N 1
ATOM 3131 C CA . ASN B 1 152 ? 6.219 15.438 4.332 1 90.5 152 ASN B CA 1
ATOM 3132 C C . ASN B 1 152 ? 4.832 16.047 4.543 1 90.5 152 ASN B C 1
ATOM 3134 O O . ASN B 1 152 ? 4.648 17.25 4.395 1 90.5 152 ASN B O 1
ATOM 3138 N N . SER B 1 153 ? 3.875 15.258 4.969 1 95.06 153 SER B N 1
ATOM 3139 C CA . SER B 1 153 ? 2.549 15.812 5.215 1 95.06 153 SER B CA 1
ATOM 3140 C C . SER B 1 153 ? 2.568 16.812 6.371 1 95.06 153 SER B C 1
ATOM 3142 O O . SER B 1 153 ? 1.655 17.625 6.516 1 95.06 153 SER B O 1
ATOM 3144 N N . VAL B 1 154 ? 3.621 16.766 7.195 1 92 154 VAL B N 1
ATOM 3145 C CA . VAL B 1 154 ? 3.76 17.641 8.352 1 92 154 VAL B CA 1
ATOM 3146 C C . VAL B 1 154 ? 3.842 19.094 7.898 1 92 154 VAL B C 1
ATOM 3148 O O . VAL B 1 154 ? 3.484 20 8.648 1 92 154 VAL B O 1
ATOM 3151 N N . ILE B 1 155 ? 4.277 19.297 6.676 1 89 155 ILE B N 1
ATOM 3152 C CA . ILE B 1 155 ? 4.398 20.641 6.109 1 89 155 ILE B CA 1
ATOM 3153 C C . ILE B 1 155 ? 3.023 21.297 6.039 1 89 155 ILE B C 1
ATOM 3155 O O . ILE B 1 155 ? 2.889 22.5 6.293 1 89 155 ILE B O 1
ATOM 3159 N N . LEU B 1 156 ? 1.979 20.5 5.734 1 92.56 156 LEU B N 1
ATOM 3160 C CA . LEU B 1 156 ? 0.611 21.016 5.691 1 92.56 156 LEU B CA 1
ATOM 3161 C C . LEU B 1 156 ? 0.171 21.5 7.062 1 92.56 156 LEU B C 1
ATOM 3163 O O . LEU B 1 156 ? -0.418 22.578 7.18 1 92.56 156 LEU B O 1
ATOM 3167 N N . GLY B 1 157 ? 0.473 20.703 8.094 1 92.31 157 GLY B N 1
ATOM 3168 C CA . GLY B 1 157 ? 0.129 21.078 9.461 1 92.31 157 GLY B CA 1
ATOM 3169 C C . GLY B 1 157 ? 0.888 22.297 9.961 1 92.31 157 GLY B C 1
ATOM 3170 O O . GLY B 1 157 ? 0.307 23.172 10.586 1 92.31 157 GLY B O 1
ATOM 3171 N N . ALA B 1 158 ? 2.182 22.266 9.656 1 88.81 158 ALA B N 1
ATOM 3172 C CA . ALA B 1 158 ? 3.02 23.391 10.086 1 88.81 158 ALA B CA 1
ATOM 3173 C C . ALA B 1 158 ? 2.523 24.703 9.492 1 88.81 158 ALA B C 1
ATOM 3175 O O . ALA B 1 158 ? 2.543 25.734 10.156 1 88.81 158 ALA B O 1
ATOM 3176 N N . LYS B 1 159 ? 2.1 24.656 8.266 1 87.69 159 LYS B N 1
ATOM 3177 C CA . LYS B 1 159 ? 1.564 25.844 7.609 1 87.69 159 LYS B CA 1
ATOM 3178 C C . LYS B 1 159 ? 0.196 26.219 8.172 1 87.69 159 LYS B C 1
ATOM 3180 O O . LYS B 1 159 ? -0.06 27.391 8.477 1 87.69 159 LYS B O 1
ATOM 3185 N N . ALA B 1 160 ? -0.673 25.266 8.328 1 91.25 160 ALA B N 1
ATOM 3186 C CA . ALA B 1 160 ? -2.062 25.516 8.703 1 91.25 160 ALA B CA 1
ATOM 3187 C C . ALA B 1 160 ? -2.164 25.969 10.156 1 91.25 160 ALA B C 1
ATOM 3189 O O . ALA B 1 160 ? -3.062 26.734 10.516 1 91.25 160 ALA B O 1
ATOM 3190 N N . LEU B 1 161 ? -1.177 25.5 11.008 1 91.19 161 LEU B N 1
ATOM 3191 C CA . LEU B 1 161 ? -1.328 25.703 12.445 1 91.19 161 LEU B CA 1
ATOM 3192 C C . LEU B 1 161 ? -0.159 26.5 13.008 1 91.19 161 LEU B C 1
ATOM 3194 O O . LEU B 1 161 ? 0.002 26.594 14.227 1 91.19 161 LEU B O 1
ATOM 3198 N N . GLY B 1 162 ? 0.619 27 12.172 1 85.25 162 GLY B N 1
ATOM 3199 C CA . GLY B 1 162 ? 1.7 27.844 12.656 1 85.25 162 GLY B CA 1
ATOM 3200 C C . GLY B 1 162 ? 1.213 29.109 13.328 1 85.25 162 GLY B C 1
ATOM 3201 O O . GLY B 1 162 ? 0.027 29.438 13.258 1 85.25 162 GLY B O 1
ATOM 3202 N N . LYS B 1 163 ? 2.133 29.781 13.977 1 78.62 163 LYS B N 1
ATOM 3203 C CA . LYS B 1 163 ? 1.814 31.031 14.68 1 78.62 163 LYS B CA 1
ATOM 3204 C C . LYS B 1 163 ? 1.226 32.062 13.734 1 78.62 163 LYS B C 1
ATOM 3206 O O . LYS B 1 163 ? 0.301 32.781 14.102 1 78.62 163 LYS B O 1
ATOM 3211 N N . VAL B 1 164 ? 1.716 32.031 12.547 1 74.31 164 VAL B N 1
ATOM 3212 C CA . VAL B 1 164 ? 1.352 33.062 11.578 1 74.31 164 VAL B CA 1
ATOM 3213 C C . VAL B 1 164 ? -0.093 32.875 11.125 1 74.31 164 VAL B C 1
ATOM 3215 O O . VAL B 1 164 ? -0.75 33.812 10.688 1 74.31 164 VAL B O 1
ATOM 3218 N N . SER B 1 165 ? -0.539 31.609 11.266 1 71.56 165 SER B N 1
ATOM 3219 C CA . SER B 1 165 ? -1.919 31.328 10.891 1 71.56 165 SER B CA 1
ATOM 3220 C C . SER B 1 165 ? -2.902 31.922 11.883 1 71.56 165 SER B C 1
ATOM 3222 O O . SER B 1 165 ? -4.09 32.062 11.586 1 71.56 165 SER B O 1
ATOM 3224 N N . GLY B 1 166 ? -2.332 32.312 12.984 1 73.19 166 GLY B N 1
ATOM 3225 C CA . GLY B 1 166 ? -3.146 32.906 14.039 1 73.19 166 GLY B CA 1
ATOM 3226 C C . GLY B 1 166 ? -3.938 31.875 14.82 1 73.19 166 GLY B C 1
ATOM 3227 O O . GLY B 1 166 ? -4.68 32.219 15.742 1 73.19 166 GLY B O 1
ATOM 3228 N N . LYS B 1 167 ? -3.732 30.641 14.469 1 74.06 167 LYS B N 1
ATOM 3229 C CA . LYS B 1 167 ? -4.535 29.609 15.117 1 74.06 167 LYS B CA 1
ATOM 3230 C C . LYS B 1 167 ? -3.869 29.125 16.391 1 74.06 167 LYS B C 1
ATOM 3232 O O . LYS B 1 167 ? -4.551 28.688 17.328 1 74.06 167 LYS B O 1
ATOM 3237 N N . THR B 1 168 ? -2.504 29.109 16.188 1 72.38 168 THR B N 1
ATOM 3238 C CA . THR B 1 168 ? -1.738 28.609 17.312 1 72.38 168 THR B CA 1
ATOM 3239 C C . THR B 1 168 ? -0.799 29.688 17.859 1 72.38 168 THR B C 1
ATOM 3241 O O . THR B 1 168 ? -0.282 30.5 17.094 1 72.38 168 THR B O 1
ATOM 3244 N N . GLY B 1 169 ? -0.893 30.188 18.969 1 68.62 169 GLY B N 1
ATOM 3245 C CA . GLY B 1 169 ? -0.006 31.172 19.562 1 68.62 169 GLY B CA 1
ATOM 3246 C C . GLY B 1 169 ? 1.458 30.922 19.25 1 68.62 169 GLY B C 1
ATOM 3247 O O . GLY B 1 169 ? 2.086 31.703 18.547 1 68.62 169 GLY B O 1
ATOM 3248 N N . ASN B 1 170 ? 2.061 29.891 19.578 1 72.44 170 ASN B N 1
ATOM 3249 C CA . ASN B 1 170 ? 3.488 29.609 19.453 1 72.44 170 ASN B CA 1
ATOM 3250 C C . ASN B 1 170 ? 3.762 28.547 18.391 1 72.44 170 ASN B C 1
ATOM 3252 O O . ASN B 1 170 ? 4.895 28.078 18.234 1 72.44 170 ASN B O 1
ATOM 3256 N N . GLY B 1 171 ? 2.773 28.234 17.703 1 84.62 171 GLY B N 1
ATOM 3257 C CA . GLY B 1 171 ? 2.955 27.203 16.688 1 84.62 171 GLY B CA 1
ATOM 3258 C C . GLY B 1 171 ? 2.902 25.797 17.266 1 84.62 171 GLY B C 1
ATOM 3259 O O . GLY B 1 171 ? 2.473 25.594 18.406 1 84.62 171 GLY B O 1
ATOM 3260 N N . ILE B 1 172 ? 3.215 24.781 16.422 1 87.5 172 ILE B N 1
ATOM 3261 C CA . ILE B 1 172 ? 3.113 23.375 16.828 1 87.5 172 ILE B CA 1
ATOM 3262 C C . ILE B 1 172 ? 4.496 22.734 16.781 1 87.5 172 ILE B C 1
ATOM 3264 O O . ILE B 1 172 ? 5.41 23.25 16.125 1 87.5 172 ILE B O 1
ATOM 3268 N N . ALA B 1 173 ? 4.66 21.672 17.578 1 87.69 173 ALA B N 1
ATOM 3269 C CA . ALA B 1 173 ? 5.859 20.844 17.531 1 87.69 173 ALA B CA 1
ATOM 3270 C C . ALA B 1 173 ? 5.664 19.656 16.578 1 87.69 173 ALA B C 1
ATOM 3272 O O . ALA B 1 173 ? 4.703 18.906 16.719 1 87.69 173 ALA B O 1
ATOM 3273 N N . VAL B 1 174 ? 6.621 19.562 15.57 1 88.75 174 VAL B N 1
ATOM 3274 C CA . VAL B 1 174 ? 6.461 18.484 14.594 1 88.75 174 VAL B CA 1
ATOM 3275 C C . VAL B 1 174 ? 7.824 17.875 14.281 1 88.75 174 VAL B C 1
ATOM 3277 O O . VAL B 1 174 ? 8.859 18.5 14.492 1 88.75 174 VAL B O 1
ATOM 3280 N N . ALA B 1 175 ? 7.805 16.609 13.812 1 86.56 175 ALA B N 1
ATOM 3281 C CA . ALA B 1 175 ? 8.992 15.922 13.305 1 86.56 175 ALA B CA 1
ATOM 3282 C C . ALA B 1 175 ? 9.281 16.312 11.859 1 86.56 175 ALA B C 1
ATOM 3284 O O . ALA B 1 175 ? 8.422 16.141 10.984 1 86.56 175 ALA B O 1
ATOM 3285 N N . LEU B 1 176 ? 10.484 16.844 11.664 1 83.19 176 LEU B N 1
ATOM 3286 C CA . LEU B 1 176 ? 10.898 17.172 10.305 1 83.19 176 LEU B CA 1
ATOM 3287 C C . LEU B 1 176 ? 12.016 16.25 9.844 1 83.19 176 LEU B C 1
ATOM 3289 O O . LEU B 1 176 ? 13.055 16.141 10.508 1 83.19 176 LEU B O 1
ATOM 3293 N N . GLY B 1 177 ? 11.742 15.625 8.766 1 85.38 177 GLY B N 1
ATOM 3294 C CA . GLY B 1 177 ? 12.711 14.672 8.266 1 85.38 177 GLY B CA 1
ATOM 3295 C C . GLY B 1 177 ? 13.984 15.328 7.762 1 85.38 177 GLY B C 1
ATOM 3296 O O . GLY B 1 177 ? 13.984 16.516 7.406 1 85.38 177 GLY B O 1
ATOM 3297 N N . LYS B 1 178 ? 15.008 14.57 7.598 1 84.44 178 LYS B N 1
ATOM 3298 C CA . LYS B 1 178 ? 16.328 15.07 7.211 1 84.44 178 LYS B CA 1
ATOM 3299 C C . LYS B 1 178 ? 16.438 15.211 5.695 1 84.44 178 LYS B C 1
ATOM 3301 O O . LYS B 1 178 ? 17.375 15.812 5.191 1 84.44 178 LYS B O 1
ATOM 3306 N N . THR B 1 179 ? 15.383 14.68 5 1 79.31 179 THR B N 1
ATOM 3307 C CA . THR B 1 179 ? 15.422 14.805 3.549 1 79.31 179 THR B CA 1
ATOM 3308 C C . THR B 1 179 ? 14.992 16.203 3.111 1 79.31 179 THR B C 1
ATOM 3310 O O . THR B 1 179 ? 15.203 16.594 1.959 1 79.31 179 THR B O 1
ATOM 3313 N N . LEU B 1 180 ? 14.422 16.906 3.971 1 76.5 180 LEU B N 1
ATOM 3314 C CA . LEU B 1 180 ? 14.039 18.281 3.676 1 76.5 180 LEU B CA 1
ATOM 3315 C C . LEU B 1 180 ? 15.258 19.203 3.711 1 76.5 180 LEU B C 1
ATOM 3317 O O . LEU B 1 180 ? 16.141 19.047 4.547 1 76.5 180 LEU B O 1
ATOM 3321 N N . ASP B 1 181 ? 15.141 20.094 2.846 1 76.88 181 ASP B N 1
ATOM 3322 C CA . ASP B 1 181 ? 16.203 21.094 2.818 1 76.88 181 ASP B CA 1
ATOM 3323 C C . ASP B 1 181 ? 16.234 21.891 4.125 1 76.88 181 ASP B C 1
ATOM 3325 O O . ASP B 1 181 ? 15.195 22.281 4.648 1 76.88 181 ASP B O 1
ATOM 3329 N N . ARG B 1 182 ? 17.422 22.094 4.578 1 76.94 182 ARG B N 1
ATOM 3330 C CA . ARG B 1 182 ? 17.594 22.75 5.879 1 76.94 182 ARG B CA 1
ATOM 3331 C C . ARG B 1 182 ? 17.062 24.172 5.852 1 76.94 182 ARG B C 1
ATOM 3333 O O . ARG B 1 182 ? 16.516 24.656 6.844 1 76.94 182 ARG B O 1
ATOM 3340 N N . VAL B 1 183 ? 17.312 24.875 4.754 1 74.44 183 VAL B N 1
ATOM 3341 C CA . VAL B 1 183 ? 16.844 26.234 4.613 1 74.44 183 VAL B CA 1
ATOM 3342 C C . VAL B 1 183 ? 15.312 26.266 4.66 1 74.44 183 VAL B C 1
ATOM 3344 O O . VAL B 1 183 ? 14.719 27.125 5.305 1 74.44 183 VAL B O 1
ATOM 3347 N N . PHE B 1 184 ? 14.719 25.25 4.043 1 75.44 184 PHE B N 1
ATOM 3348 C CA . PHE B 1 184 ? 13.266 25.125 4.066 1 75.44 184 PHE B CA 1
ATOM 3349 C C . PHE B 1 184 ? 12.766 24.859 5.48 1 75.44 184 PHE B C 1
ATOM 3351 O O . PHE B 1 184 ? 11.805 25.484 5.934 1 75.44 184 PHE B O 1
ATOM 3358 N N . VAL B 1 185 ? 13.414 23.938 6.066 1 76.25 185 VAL B N 1
ATOM 3359 C CA . VAL B 1 185 ? 13.031 23.594 7.43 1 76.25 185 VAL B CA 1
ATOM 3360 C C . VAL B 1 185 ? 13.102 24.828 8.32 1 76.25 185 VAL B C 1
ATOM 3362 O O . VAL B 1 185 ? 12.164 25.109 9.078 1 76.25 185 VAL B O 1
ATOM 3365 N N . GLU B 1 186 ? 14.188 25.516 8.203 1 76.31 186 GLU B N 1
ATOM 3366 C CA . GLU B 1 186 ? 14.367 26.719 9.008 1 76.31 186 GLU B CA 1
ATOM 3367 C C . GLU B 1 186 ? 13.281 27.75 8.695 1 76.31 186 GLU B C 1
ATOM 3369 O O . GLU B 1 186 ? 12.758 28.391 9.609 1 76.31 186 GLU B O 1
ATOM 3374 N N . THR B 1 187 ? 13.016 27.906 7.477 1 74.69 187 THR B N 1
ATOM 3375 C CA . THR B 1 187 ? 12 28.875 7.062 1 74.69 187 THR B CA 1
ATOM 3376 C C . THR B 1 187 ? 10.625 28.469 7.586 1 74.69 187 THR B C 1
ATOM 3378 O O . THR B 1 187 ? 9.859 29.297 8.062 1 74.69 187 THR B O 1
ATOM 3381 N N . LEU B 1 188 ? 10.328 27.172 7.402 1 75.44 188 LEU B N 1
ATOM 3382 C CA . LEU B 1 188 ? 9.062 26.656 7.906 1 75.44 188 LEU B CA 1
ATOM 3383 C C . LEU B 1 188 ? 8.93 26.906 9.406 1 75.44 188 LEU B C 1
ATOM 3385 O O . LEU B 1 188 ? 7.844 27.25 9.883 1 75.44 188 LEU B O 1
ATOM 3389 N N . MET B 1 189 ? 9.984 26.75 10.078 1 76.25 189 MET B N 1
ATOM 3390 C CA . MET B 1 189 ? 9.984 26.938 11.523 1 76.25 189 MET B CA 1
ATOM 3391 C C . MET B 1 189 ? 9.891 28.406 11.891 1 76.25 189 MET B C 1
ATOM 3393 O O . MET B 1 189 ? 9.109 28.781 12.773 1 76.25 189 MET B O 1
ATOM 3397 N N . THR B 1 190 ? 10.664 29.188 11.211 1 76.38 190 THR B N 1
ATOM 3398 C CA . THR B 1 190 ? 10.758 30.594 11.57 1 76.38 190 THR B CA 1
ATOM 3399 C C . THR B 1 190 ? 9.594 31.391 10.977 1 76.38 190 THR B C 1
ATOM 3401 O O . THR B 1 190 ? 8.953 32.188 11.68 1 76.38 190 THR B O 1
ATOM 3404 N N . LYS B 1 191 ? 9.344 31.172 9.766 1 75.25 191 LYS B N 1
ATOM 3405 C CA . LYS B 1 191 ? 8.359 32 9.07 1 75.25 191 LYS B CA 1
ATOM 3406 C C . LYS B 1 191 ? 6.938 31.609 9.469 1 75.25 191 LYS B C 1
ATOM 3408 O O . LYS B 1 191 ? 6.062 32.469 9.578 1 75.25 191 LYS B O 1
ATOM 3413 N N . PHE B 1 192 ? 6.727 30.297 9.68 1 79.19 192 PHE B N 1
ATOM 3414 C CA . PHE B 1 192 ? 5.371 29.891 10.016 1 79.19 192 PHE B CA 1
ATOM 3415 C C . PHE B 1 192 ? 5.203 29.75 11.523 1 79.19 192 PHE B C 1
ATOM 3417 O O . PHE B 1 192 ? 4.098 29.5 12.008 1 79.19 192 PHE B O 1
ATOM 3424 N N . GLY B 1 193 ? 6.312 30.031 12.266 1 78.31 193 GLY B N 1
ATOM 3425 C CA . GLY B 1 193 ? 6.266 30.172 13.711 1 78.31 193 GLY B CA 1
ATOM 3426 C C . GLY B 1 193 ? 6.02 28.859 14.422 1 78.31 193 GLY B C 1
ATOM 3427 O O . GLY B 1 193 ? 5.164 28.766 15.305 1 78.31 193 GLY B O 1
ATOM 3428 N N . ASN B 1 194 ? 6.625 27.781 13.891 1 80.31 194 ASN B N 1
ATOM 3429 C CA . ASN B 1 194 ? 6.508 26.484 14.547 1 80.31 194 ASN B CA 1
ATOM 3430 C C . ASN B 1 194 ? 7.707 26.203 15.453 1 80.31 194 ASN B C 1
ATOM 3432 O O . ASN B 1 194 ? 8.781 25.828 14.969 1 80.31 194 ASN B O 1
ATOM 3436 N N . GLU B 1 195 ? 7.828 26.625 16.688 1 64.56 195 GLU B N 1
ATOM 3437 C CA . GLU B 1 195 ? 8.984 26.656 17.578 1 64.56 195 GLU B CA 1
ATOM 3438 C C . GLU B 1 195 ? 9.414 25.234 17.969 1 64.56 195 GLU B C 1
ATOM 3440 O O . GLU B 1 195 ? 10.57 25 18.312 1 64.56 195 GLU B O 1
ATOM 3445 N N . LEU B 1 196 ? 8.625 24.203 17.938 1 56.34 196 LEU B N 1
ATOM 3446 C CA . LEU B 1 196 ? 8.922 22.969 18.641 1 56.34 196 LEU B CA 1
ATOM 3447 C C . LEU B 1 196 ? 9.328 21.859 17.672 1 56.34 196 LEU B C 1
ATOM 3449 O O . LEU B 1 196 ? 9.344 20.688 18.031 1 56.34 196 LEU B O 1
ATOM 3453 N N . SER B 1 197 ? 10.062 22.281 16.578 1 61.78 197 SER B N 1
ATOM 3454 C CA . SER B 1 197 ? 10.227 21.234 15.57 1 61.78 197 SER B CA 1
ATOM 3455 C C . SER B 1 197 ? 11.586 20.562 15.688 1 61.78 197 SER B C 1
ATOM 3457 O O . SER B 1 197 ? 12.555 21.172 16.141 1 61.78 197 SER B O 1
ATOM 3459 N N . GLN B 1 198 ? 11.594 19.141 16.062 1 65.12 198 GLN B N 1
ATOM 3460 C CA . GLN B 1 198 ? 12.797 18.328 16.203 1 65.12 198 GLN B CA 1
ATOM 3461 C C . GLN B 1 198 ? 13.141 17.609 14.898 1 65.12 198 GLN B C 1
ATOM 3463 O O . GLN B 1 198 ? 12.258 17.031 14.25 1 65.12 198 GLN B O 1
ATOM 3468 N N . GLU B 1 199 ? 14.273 18.047 14.453 1 64.75 199 GLU B N 1
ATOM 3469 C CA . GLU B 1 199 ? 14.805 17.188 13.406 1 64.75 199 GLU B CA 1
ATOM 3470 C C . GLU B 1 199 ? 14.93 15.742 13.883 1 64.75 199 GLU B C 1
ATOM 3472 O O . GLU B 1 199 ? 15.383 15.492 14.992 1 64.75 199 GLU B O 1
ATOM 3477 N N . SER B 1 200 ? 14.18 14.898 13.133 1 68.81 200 SER B N 1
ATOM 3478 C CA . SER B 1 200 ? 14.25 13.492 13.516 1 68.81 200 SER B CA 1
ATOM 3479 C C . SER B 1 200 ? 15.055 12.688 12.5 1 68.81 200 SER B C 1
ATOM 3481 O O . SER B 1 200 ? 14.711 12.648 11.32 1 68.81 200 SER B O 1
ATOM 3483 N N . GLY B 1 201 ? 16.188 12.172 12.992 1 73.12 201 GLY B N 1
ATOM 3484 C CA . GLY B 1 201 ? 16.969 11.25 12.195 1 73.12 201 GLY B CA 1
ATOM 3485 C C . GLY B 1 201 ? 16.453 9.828 12.227 1 73.12 201 GLY B C 1
ATOM 3486 O O . GLY B 1 201 ? 16.844 8.992 11.414 1 73.12 201 GLY B O 1
ATOM 3487 N N . ASP B 1 202 ? 15.547 9.633 13.062 1 88.94 202 ASP B N 1
ATOM 3488 C CA . ASP B 1 202 ? 14.977 8.297 13.211 1 88.94 202 ASP B CA 1
ATOM 3489 C C . ASP B 1 202 ? 13.586 8.227 12.586 1 88.94 202 ASP B C 1
ATOM 3491 O O . ASP B 1 202 ? 12.719 9.062 12.859 1 88.94 202 ASP B O 1
ATOM 3495 N N . ALA B 1 203 ? 13.391 7.215 11.727 1 93.5 203 ALA B N 1
ATOM 3496 C CA . ALA B 1 203 ? 12.164 7.07 10.953 1 93.5 203 ALA B CA 1
ATOM 3497 C C . ALA B 1 203 ? 10.961 6.809 11.859 1 93.5 203 ALA B C 1
ATOM 3499 O O . ALA B 1 203 ? 9.836 7.18 11.531 1 93.5 203 ALA B O 1
ATOM 3500 N N . GLU B 1 204 ? 11.219 6.238 13.047 1 95.75 204 GLU B N 1
ATOM 3501 C CA . GLU B 1 204 ? 10.117 5.633 13.789 1 95.75 204 GLU B CA 1
ATOM 3502 C C . GLU B 1 204 ? 9.797 6.438 15.047 1 95.75 204 GLU B C 1
ATOM 3504 O O . GLU B 1 204 ? 8.805 6.168 15.727 1 95.75 204 GLU B O 1
ATOM 3509 N N . VAL B 1 205 ? 10.617 7.426 15.367 1 94.12 205 VAL B N 1
ATOM 3510 C CA . VAL B 1 205 ? 10.414 8.203 16.594 1 94.12 205 VAL B CA 1
ATOM 3511 C C . VAL B 1 205 ? 9.328 9.25 16.359 1 94.12 205 VAL B C 1
ATOM 3513 O O . VAL B 1 205 ? 9.414 10.055 15.438 1 94.12 205 VAL B O 1
ATOM 3516 N N . VAL B 1 206 ? 8.312 9.227 17.203 1 95.62 206 VAL B N 1
ATOM 3517 C CA . VAL B 1 206 ? 7.18 10.133 17.078 1 95.62 206 VAL B CA 1
ATOM 3518 C C . VAL B 1 206 ? 7.465 11.414 17.859 1 95.62 206 VAL B C 1
ATOM 3520 O O . VAL B 1 206 ? 7.91 11.359 19.016 1 95.62 206 VAL B O 1
ATOM 3523 N N . CYS B 1 207 ? 7.32 12.539 17.234 1 94.19 207 CYS B N 1
ATOM 3524 C CA . CYS B 1 207 ? 7.273 13.836 17.906 1 94.19 207 CYS B CA 1
ATOM 3525 C C . CYS B 1 207 ? 5.844 14.188 18.312 1 94.19 207 CYS B C 1
ATOM 3527 O O . CYS B 1 207 ? 4.949 14.234 17.469 1 94.19 207 CYS B O 1
ATOM 3529 N N . THR B 1 208 ? 5.648 14.477 19.609 1 93.94 208 THR B N 1
ATOM 3530 C CA . THR B 1 208 ? 4.301 14.719 20.109 1 93.94 208 THR B CA 1
ATOM 3531 C C . THR B 1 208 ? 4.188 16.125 20.688 1 93.94 208 THR B C 1
ATOM 3533 O O . THR B 1 208 ? 4.984 16.531 21.547 1 93.94 208 THR B O 1
ATOM 3536 N N . ASP B 1 209 ? 3.289 16.875 20.125 1 92 209 ASP B N 1
ATOM 3537 C CA . ASP B 1 209 ? 2.803 18.094 20.75 1 92 209 ASP B CA 1
ATOM 3538 C C . ASP B 1 209 ? 1.536 17.844 21.562 1 92 209 ASP B C 1
ATOM 3540 O O . ASP B 1 209 ? 0.424 18 21.047 1 92 209 ASP B O 1
ATOM 3544 N N . SER B 1 210 ? 1.711 17.484 22.797 1 92.19 210 SER B N 1
ATOM 3545 C CA . SER B 1 210 ? 0.612 17.016 23.641 1 92.19 210 SER B CA 1
ATOM 3546 C C . SER B 1 210 ? -0.418 18.125 23.875 1 92.19 210 SER B C 1
ATOM 3548 O O . SER B 1 210 ? -1.619 17.859 23.922 1 92.19 210 SER B O 1
ATOM 3550 N N . SER B 1 211 ? 0.032 19.297 24 1 89.44 211 SER B N 1
ATOM 3551 C CA . SER B 1 211 ? -0.874 20.422 24.266 1 89.44 211 SER B CA 1
ATOM 3552 C C . SER B 1 211 ? -1.847 20.625 23.109 1 89.44 211 SER B C 1
ATOM 3554 O O . SER B 1 211 ? -2.992 21.031 23.328 1 89.44 211 SER B O 1
ATOM 3556 N N . HIS B 1 212 ? -1.388 20.359 21.922 1 91.75 212 HIS B N 1
ATOM 3557 C CA . HIS B 1 212 ? -2.215 20.578 20.734 1 91.75 212 HIS B CA 1
ATOM 3558 C C . HIS B 1 212 ? -2.754 19.266 20.188 1 91.75 212 HIS B C 1
ATOM 3560 O O . HIS B 1 212 ? -3.486 19.25 19.188 1 91.75 212 HIS B O 1
ATOM 3566 N N . ARG B 1 213 ? -2.377 18.125 20.719 1 95.31 213 ARG B N 1
ATOM 3567 C CA . ARG B 1 213 ? -2.762 16.781 20.312 1 95.31 213 ARG B CA 1
ATOM 3568 C C . ARG B 1 213 ? -2.355 16.5 18.875 1 95.31 213 ARG B C 1
ATOM 3570 O O . ARG B 1 213 ? -3.17 16.047 18.078 1 95.31 213 ARG B O 1
ATOM 3577 N N . ILE B 1 214 ? -1.118 16.828 18.641 1 95.31 214 ILE B N 1
ATOM 3578 C CA . ILE B 1 214 ? -0.513 16.594 17.328 1 95.31 214 ILE B CA 1
ATOM 3579 C C . ILE B 1 214 ? 0.644 15.602 17.469 1 95.31 214 ILE B C 1
ATOM 3581 O O . ILE B 1 214 ? 1.434 15.695 18.422 1 95.31 214 ILE B O 1
ATOM 3585 N N . ALA B 1 215 ? 0.648 14.656 16.656 1 96.62 215 ALA B N 1
ATOM 3586 C CA . ALA B 1 215 ? 1.767 13.727 16.547 1 96.62 215 ALA B CA 1
ATOM 3587 C C . ALA B 1 215 ? 2.297 13.648 15.125 1 96.62 215 ALA B C 1
ATOM 3589 O O . ALA B 1 215 ? 1.523 13.703 14.164 1 96.62 215 ALA B O 1
ATOM 3590 N N . SER B 1 216 ? 3.59 13.578 14.977 1 96.12 216 SER B N 1
ATOM 3591 C CA . SER B 1 216 ? 4.211 13.469 13.656 1 96.12 216 SER B CA 1
ATOM 3592 C C . SER B 1 216 ? 5.426 12.547 13.695 1 96.12 216 SER B C 1
ATOM 3594 O O . SER B 1 216 ? 6.047 12.375 14.742 1 96.12 216 SER B O 1
ATOM 3596 N N . VAL B 1 217 ? 5.715 11.961 12.609 1 96 217 VAL B N 1
ATOM 3597 C CA . VAL B 1 217 ? 6.848 11.055 12.477 1 96 217 VAL B CA 1
ATOM 3598 C C . VAL B 1 217 ? 7.516 11.25 11.117 1 96 217 VAL B C 1
ATOM 3600 O O . VAL B 1 217 ? 6.836 11.484 10.117 1 96 217 VAL B O 1
ATOM 3603 N N . ALA B 1 218 ? 8.844 11.133 11.109 1 94.25 218 ALA B N 1
ATOM 3604 C CA . ALA B 1 218 ? 9.578 11.438 9.883 1 94.25 218 ALA B CA 1
ATOM 3605 C C . ALA B 1 218 ? 9.359 10.352 8.828 1 94.25 218 ALA B C 1
ATOM 3607 O O . ALA B 1 218 ? 9.266 10.648 7.637 1 94.25 218 ALA B O 1
ATOM 3608 N N . SER B 1 219 ? 9.32 9.039 9.336 1 95.75 219 SER B N 1
ATOM 3609 C CA . SER B 1 219 ? 9.133 7.918 8.422 1 95.75 219 SER B CA 1
ATOM 3610 C C . SER B 1 219 ? 10.125 7.965 7.27 1 95.75 219 SER B C 1
ATOM 3612 O O . SER B 1 219 ? 11.336 8.062 7.492 1 95.75 219 SER B O 1
ATOM 3614 N N . VAL B 1 220 ? 9.688 7.996 6.027 1 93.44 220 VAL B N 1
ATOM 3615 C CA . VAL B 1 220 ? 10.539 7.844 4.852 1 93.44 220 VAL B CA 1
ATOM 3616 C C . VAL B 1 220 ? 11.422 9.078 4.691 1 93.44 220 VAL B C 1
ATOM 3618 O O . VAL B 1 220 ? 12.461 9.023 4.035 1 93.44 220 VAL B O 1
ATOM 3621 N N . SER B 1 221 ? 11.055 10.188 5.258 1 90.56 221 SER B N 1
ATOM 3622 C CA . SER B 1 221 ? 11.836 11.414 5.105 1 90.56 221 SER B CA 1
ATOM 3623 C C . SER B 1 221 ? 12.969 11.484 6.125 1 90.56 221 SER B C 1
ATOM 3625 O O . SER B 1 221 ? 13.695 12.469 6.188 1 90.56 221 SER B O 1
ATOM 3627 N N . ALA B 1 222 ? 13.086 10.43 6.949 1 90.25 222 ALA B N 1
ATOM 3628 C CA . ALA B 1 222 ? 14.172 10.367 7.926 1 90.25 222 ALA B CA 1
ATOM 3629 C C . ALA B 1 222 ? 15.523 10.266 7.234 1 90.25 222 ALA B C 1
ATOM 3631 O O . ALA B 1 222 ? 15.602 10.289 6.004 1 90.25 222 ALA B O 1
ATOM 3632 N N . ALA B 1 223 ? 16.562 10.266 8.016 1 80.62 223 ALA B N 1
ATOM 3633 C CA . ALA B 1 223 ? 17.906 10.195 7.469 1 80.62 223 ALA B CA 1
ATOM 3634 C C . ALA B 1 223 ? 18.203 8.812 6.895 1 80.62 223 ALA B C 1
ATOM 3636 O O . ALA B 1 223 ? 17.766 7.801 7.457 1 80.62 223 ALA B O 1
ATOM 3637 N N . GLY B 1 224 ? 18.953 8.82 5.781 1 83.19 224 GLY B N 1
ATOM 3638 C CA . GLY B 1 224 ? 19.406 7.555 5.234 1 83.19 224 GLY B CA 1
ATOM 3639 C C . GLY B 1 224 ? 18.328 6.797 4.496 1 83.19 224 GLY B C 1
ATOM 3640 O O . GLY B 1 224 ? 17.328 7.391 4.07 1 83.19 224 GLY B O 1
ATOM 3641 N N . THR B 1 225 ? 18.625 5.477 4.238 1 88.88 225 THR B N 1
ATOM 3642 C CA . THR B 1 225 ? 17.656 4.602 3.588 1 88.88 225 THR B CA 1
ATOM 3643 C C . THR B 1 225 ? 16.703 4.008 4.609 1 88.88 225 THR B C 1
ATOM 3645 O O . THR B 1 225 ? 17.125 3.322 5.543 1 88.88 225 THR B O 1
ATOM 3648 N N . VAL B 1 226 ? 15.492 4.359 4.496 1 94.12 226 VAL B N 1
ATOM 3649 C CA . VAL B 1 226 ? 14.453 3.824 5.375 1 94.12 226 VAL B CA 1
ATOM 3650 C C . VAL B 1 226 ? 13.766 2.639 4.699 1 94.12 226 VAL B C 1
ATOM 3652 O O . VAL B 1 226 ? 13.25 2.764 3.588 1 94.12 226 VAL B O 1
ATOM 3655 N N . GLN B 1 227 ? 13.758 1.484 5.352 1 95.69 227 GLN B N 1
ATOM 3656 C CA . GLN B 1 227 ? 13.156 0.275 4.797 1 95.69 227 GLN B CA 1
ATOM 3657 C C . GLN B 1 227 ? 11.641 0.272 4.992 1 95.69 227 GLN B C 1
ATOM 3659 O O . GLN B 1 227 ? 11.133 0.918 5.91 1 95.69 227 GLN B O 1
ATOM 3664 N N . PRO B 1 228 ? 10.93 -0.534 4.141 1 97.5 228 PRO B N 1
ATOM 3665 C CA . PRO B 1 228 ? 9.469 -0.588 4.25 1 97.5 228 PRO B CA 1
ATOM 3666 C C . PRO B 1 228 ? 9 -1.017 5.637 1 97.5 228 PRO B C 1
ATOM 3668 O O . PRO B 1 228 ? 7.992 -0.504 6.137 1 97.5 228 PRO B O 1
ATOM 3671 N N . ASN B 1 229 ? 9.734 -1.92 6.266 1 98.25 229 ASN B N 1
ATOM 3672 C CA . ASN B 1 229 ? 9.328 -2.34 7.602 1 98.25 229 ASN B CA 1
ATOM 3673 C C . ASN B 1 229 ? 9.492 -1.214 8.617 1 98.25 229 ASN B C 1
ATOM 3675 O O . ASN B 1 229 ? 8.742 -1.138 9.594 1 98.25 229 ASN B O 1
ATOM 3679 N N . GLU B 1 230 ? 10.438 -0.338 8.414 1 97.56 230 GLU B N 1
ATOM 3680 C CA . GLU B 1 230 ? 10.617 0.823 9.281 1 97.56 230 GLU B CA 1
ATOM 3681 C C . GLU B 1 230 ? 9.516 1.854 9.055 1 97.56 230 GLU B C 1
ATOM 3683 O O . GLU B 1 230 ? 9.07 2.51 10 1 97.56 230 GLU B O 1
ATOM 3688 N N . ILE B 1 231 ? 9.094 1.984 7.812 1 97.88 231 ILE B N 1
ATOM 3689 C CA . ILE B 1 231 ? 7.965 2.859 7.496 1 97.88 231 ILE B CA 1
ATOM 3690 C C . ILE B 1 231 ? 6.711 2.363 8.211 1 97.88 231 ILE B C 1
ATOM 3692 O O . ILE B 1 231 ? 5.977 3.152 8.812 1 97.88 231 ILE B O 1
ATOM 3696 N N . HIS B 1 232 ? 6.484 1.062 8.141 1 98.69 232 HIS B N 1
ATOM 3697 C CA . HIS B 1 232 ? 5.332 0.478 8.82 1 98.69 232 HIS B CA 1
ATOM 3698 C C . HIS B 1 232 ? 5.418 0.683 10.328 1 98.69 232 HIS B C 1
ATOM 3700 O O . HIS B 1 232 ? 4.41 0.984 10.977 1 98.69 232 HIS B O 1
ATOM 3706 N N . ALA B 1 233 ? 6.598 0.487 10.883 1 98.56 233 ALA B N 1
ATOM 3707 C CA . ALA B 1 233 ? 6.797 0.713 12.312 1 98.56 233 ALA B CA 1
ATOM 3708 C C . ALA B 1 233 ? 6.504 2.164 12.68 1 98.56 233 ALA B C 1
ATOM 3710 O O . ALA B 1 233 ? 5.93 2.438 13.734 1 98.56 233 ALA B O 1
ATOM 3711 N N . ALA B 1 234 ? 6.926 3.09 11.852 1 98.12 234 ALA B N 1
ATOM 3712 C CA . ALA B 1 234 ? 6.629 4.504 12.07 1 98.12 234 ALA B CA 1
ATOM 3713 C C . ALA B 1 234 ? 5.125 4.746 12.133 1 98.12 234 ALA B C 1
ATOM 3715 O O . ALA B 1 234 ? 4.641 5.457 13.016 1 98.12 234 ALA B O 1
ATOM 3716 N N . ALA B 1 235 ? 4.387 4.156 11.18 1 98.81 235 ALA B N 1
ATOM 3717 C CA . ALA B 1 235 ? 2.934 4.277 11.172 1 98.81 235 ALA B CA 1
ATOM 3718 C C . ALA B 1 235 ? 2.322 3.691 12.438 1 98.81 235 ALA B C 1
ATOM 3720 O O . ALA B 1 235 ? 1.408 4.277 13.023 1 98.81 235 ALA B O 1
ATOM 3721 N N . LYS B 1 236 ? 2.809 2.502 12.812 1 98.81 236 LYS B N 1
ATOM 3722 C CA . LYS B 1 236 ? 2.34 1.867 14.047 1 98.81 236 LYS B CA 1
ATOM 3723 C C . LYS B 1 236 ? 2.512 2.793 15.242 1 98.81 236 LYS B C 1
ATOM 3725 O O . LYS B 1 236 ? 1.574 2.996 16.016 1 98.81 236 LYS B O 1
ATOM 3730 N N . ASN B 1 237 ? 3.711 3.338 15.383 1 98.44 237 ASN B N 1
ATOM 3731 C CA . ASN B 1 237 ? 4.008 4.215 16.516 1 98.44 237 ASN B CA 1
ATOM 3732 C C . ASN B 1 237 ? 3.148 5.473 16.484 1 98.44 237 ASN B C 1
ATOM 3734 O O . ASN B 1 237 ? 2.688 5.938 17.531 1 98.44 237 ASN B O 1
ATOM 3738 N N . LEU B 1 238 ? 2.924 6.027 15.305 1 98.5 238 LEU B N 1
ATOM 3739 C CA . LEU B 1 238 ? 2.096 7.219 15.156 1 98.5 238 LEU B CA 1
ATOM 3740 C C . LEU B 1 238 ? 0.662 6.945 15.594 1 98.5 238 LEU B C 1
ATOM 3742 O O . LEU B 1 238 ? 0.086 7.715 16.359 1 98.5 238 LEU B O 1
ATOM 3746 N N . ILE B 1 239 ? 0.077 5.816 15.141 1 98.81 239 ILE B N 1
ATOM 3747 C CA . ILE B 1 239 ? -1.311 5.484 15.445 1 98.81 239 ILE B CA 1
ATOM 3748 C C . ILE B 1 239 ? -1.464 5.23 16.938 1 98.81 239 ILE B C 1
ATOM 3750 O O . ILE B 1 239 ? -2.441 5.668 17.562 1 98.81 239 ILE B O 1
ATOM 3754 N N . GLU B 1 240 ? -0.499 4.543 17.531 1 98.62 240 GLU B N 1
ATOM 3755 C CA . GLU B 1 240 ? -0.538 4.312 18.969 1 98.62 240 GLU B CA 1
ATOM 3756 C C . GLU B 1 240 ? -0.516 5.633 19.734 1 98.62 240 GLU B C 1
ATOM 3758 O O . GLU B 1 240 ? -1.245 5.797 20.719 1 98.62 240 GLU B O 1
ATOM 3763 N N . GLU B 1 241 ? 0.342 6.562 19.297 1 97.88 241 GLU B N 1
ATOM 3764 C CA . GLU B 1 241 ? 0.406 7.867 19.938 1 97.88 241 GLU B CA 1
ATOM 3765 C C . GLU B 1 241 ? -0.918 8.617 19.812 1 97.88 241 GLU B C 1
ATOM 3767 O O . GLU B 1 241 ? -1.376 9.25 20.75 1 97.88 241 GLU B O 1
ATOM 3772 N N . LEU B 1 242 ? -1.528 8.57 18.625 1 98.5 242 LEU B N 1
ATOM 3773 C CA . LEU B 1 242 ? -2.801 9.25 18.406 1 98.5 242 LEU B CA 1
ATOM 3774 C C . LEU B 1 242 ? -3.893 8.672 19.297 1 98.5 242 LEU B C 1
ATOM 3776 O O . LEU B 1 242 ? -4.742 9.406 19.797 1 98.5 242 LEU B O 1
ATOM 3780 N N . ILE B 1 243 ? -3.912 7.352 19.484 1 98 243 ILE B N 1
ATOM 3781 C CA . ILE B 1 243 ? -4.871 6.699 20.359 1 98 243 ILE B CA 1
ATOM 3782 C C . ILE B 1 243 ? -4.676 7.199 21.797 1 98 243 ILE B C 1
ATOM 3784 O O . ILE B 1 243 ? -5.648 7.5 22.484 1 98 243 ILE B O 1
ATOM 3788 N N . ASP B 1 244 ? -3.408 7.332 22.234 1 97.12 244 ASP B N 1
ATOM 3789 C CA . ASP B 1 244 ? -3.111 7.844 23.562 1 97.12 244 ASP B CA 1
ATOM 3790 C C . ASP B 1 244 ? -3.605 9.281 23.734 1 97.12 244 ASP B C 1
ATOM 3792 O O . ASP B 1 244 ? -4.105 9.648 24.797 1 97.12 244 ASP B O 1
ATOM 3796 N N . LEU B 1 245 ? -3.504 10.07 22.672 1 96.56 245 LEU B N 1
ATOM 3797 C CA . LEU B 1 245 ? -3.918 11.469 22.703 1 96.56 245 LEU B CA 1
ATOM 3798 C C . LEU B 1 245 ? -5.438 11.586 22.734 1 96.56 245 LEU B C 1
ATOM 3800 O O . LEU B 1 245 ? -5.977 12.625 23.109 1 96.56 245 LEU B O 1
ATOM 3804 N N . THR B 1 246 ? -6.152 10.594 22.188 1 92.94 246 THR B N 1
ATOM 3805 C CA . THR B 1 246 ? -7.609 10.586 22.234 1 92.94 246 THR B CA 1
ATOM 3806 C C . THR B 1 246 ? -8.102 10.328 23.656 1 92.94 246 THR B C 1
ATOM 3808 O O . THR B 1 246 ? -9.172 10.805 24.047 1 92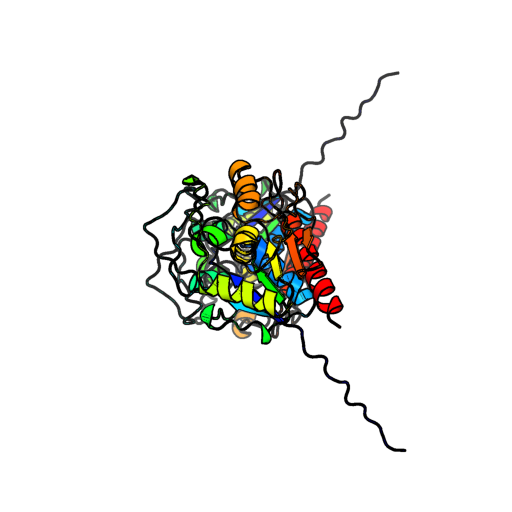.94 246 THR B O 1
ATOM 3811 N N . LYS B 1 247 ? -7.387 9.523 24.5 1 84 247 LYS B N 1
ATOM 3812 C CA . LYS B 1 247 ? -7.77 9.148 25.844 1 84 247 LYS B CA 1
ATOM 3813 C C . LYS B 1 247 ? -7.57 10.312 26.812 1 84 247 LYS B C 1
ATOM 3815 O O . LYS B 1 247 ? -8.25 10.398 27.844 1 84 247 LYS B O 1
ATOM 3820 N N . ARG B 1 248 ? -6.66 11.133 26.562 1 70.62 248 ARG B N 1
ATOM 3821 C CA . ARG B 1 248 ? -6.371 12.234 27.469 1 70.62 248 ARG B CA 1
ATOM 3822 C C . ARG B 1 248 ? -7.551 13.203 27.531 1 70.62 248 ARG B C 1
ATOM 3824 O O . ARG B 1 248 ? -7.652 13.992 28.469 1 70.62 248 ARG B O 1
ATOM 3831 N N . GLU B 1 249 ? -8.5 13.258 26.547 1 58.38 249 GLU B N 1
ATOM 3832 C CA . GLU B 1 249 ? -9.703 14.078 26.641 1 58.38 249 GLU B CA 1
ATOM 3833 C C . GLU B 1 249 ? -10.68 13.516 27.672 1 58.38 249 GLU B C 1
ATOM 3835 O O . GLU B 1 249 ? -11.484 14.258 28.234 1 58.38 249 GLU B O 1
ATOM 3840 N N . GLU B 1 250 ? -10.68 12.102 27.875 1 47.16 250 GLU B N 1
ATOM 3841 C CA . GLU B 1 250 ? -11.664 11.586 28.828 1 47.16 250 GLU B CA 1
ATOM 3842 C C . GLU B 1 250 ? -11.18 11.75 30.266 1 47.16 250 GLU B C 1
ATOM 3844 O O . GLU B 1 250 ? -9.992 11.609 30.547 1 47.16 250 GLU B O 1
#

Foldseek 3Di:
DPPPPVPPPPPPFAEEEEEWFFDDQAQIFDLLLLLLLCVLCVVVRYHYAYEYAQAWGPWDADPVVRDTDPPDTDGRLVRVCVRVVDHYHYLLPDDLVVHQEYEYGHHSSLQVRQWVDDLVVLPLVRIDGNPSVLVNLLRCLVVLHAYEYEAPNVLSQLQSFFVVVVSHVQGFEEEYAPLHDPVSVVCSCPVSRHDYDDNDLAQQDWDARLVRNYIYGNHCSHPDHHDSVSSSNNSNNRVVSSVVSSVVVD/DPPPPPPPPPPDFAEEEEEWQFDDQAQIFDLLLLLLLCVLCVVVRYHYAYEYAQAWGPWDADPVVRGTDRPDTDGRLVRVCVRVVDHYHYLLPDDLVVHQEYEYGHHSSLQVRQWVDDLVVLPLVRIDGNPSVLVNLLRNLVVLHAYEYEAPNVLSQLQSFFCVVVSHVQTFEEEYAPLHDPVSVVCSCPVSRHPRYDHAQAQQDWDARLVRNYIYGNHCSHPDHHDSVSSSNNSNNRVVSSVVSSVVVD

Secondary structure (DSSP, 8-state):
-----------PPPEEEEE---SSTTTSS-HHHHHHHHHHHHHTT-EEEEEE-SSB-SSEEETTTTEEETT---BHHHHHHHHHSSPEEEGGG--GGG-SEEEE---HHHHHHHB---GGGT-GGG--B-HHHHHHHHHHHHTT--EEEEGGGHHHHHHHHSGGGTSSSS--EEEE-TTS-HHHHHHHHHHTT-EEEEE--SSSPEEEETTTTEEEE-GGGSSS---HHHHHHHHHHHHHHHHHHHHTT-/-----------PPPEEEEE---SSTTTSS-HHHHHHHHHHHHHTT-EEEEEE-SSB-SSEEETTTTEEETT---BHHHHHHHHHSSPEEEGGG--GGG-SEEEE---HHHHHHHB---TTTT-GGG--B-HHHHHHHHHHHHTT--EEEEGGGHHHHHHHHSGGGTSSSS----EEETTS-HHHHHHHHHHTT-TT-EEE--SSPEEEETTTTEEEE-GGGSSS---HHHHHHHHHHHHHHHHHHHHTT-